Protein AF-A0A452ZIJ5-F1 (afdb_monomer)

Sequence (516 aa):
MLDHLSMAWELRWKFCPDQAPKSNVGTEEFNLVPAVPKRNQLELLSKEWNFILCQTERNLDLFEPFLAFRRGLLKILGSEEHLIEHLFQSASALRKVGSLLYFPTTGPLCLFASYIMIIFWIQGLRFSLAAASLYELKELCCHRDQQTVPSTYFLSKLEEAKLLRAQGQHDMAIGLGKYILKNHTDERNKSDVYRLVGKWLAETRSSNSRTIIEDYLNHSVALDKKYMSRQCRTHFHLAHYTYNLFKSYEERLSSNEWQAALRLRKYKTKELDTLLKRLKNSSKAEKSDYGAKIQELQKQLALDREEAQKIQDDRDEFLSLALEGYQRSLVVGGKYDLQVVFRLVSLWFNLFSRKQVVDSMIKTTKEVQSYKFIPLVYQIASRLGSSKDAQGSTNFQNALASLLKKMAIDHPYHTICQLLALANGDRVKDKQRSRSSFVVDMDKKLAAENLLKELSSFHGALIRQMKQMVEIYIRLAELETRKEDTNKKISLPREFRSICQLELAKGSCCDCYYSS

Organism: Aegilops tauschii subsp. strangulata (NCBI:txid200361)

Solvent-accessible surface area (backbone atoms only — not comparable to full-atom values): 29432 Å² total; per-residue (Å²): 105,71,60,60,51,51,52,52,45,56,43,34,41,42,88,66,86,73,84,80,86,80,93,72,97,68,85,84,80,81,71,73,47,82,41,82,63,57,69,72,62,56,51,50,59,47,53,55,46,53,52,52,50,67,71,38,74,83,59,52,86,80,44,53,66,52,54,56,49,52,53,52,52,32,60,69,67,68,41,62,72,62,38,46,54,48,32,52,50,47,26,54,51,42,54,55,59,68,75,65,85,79,77,84,94,77,78,71,72,74,67,47,54,61,50,50,51,51,50,53,49,54,42,52,52,34,51,51,54,21,48,52,32,48,50,55,43,50,54,64,52,68,77,61,82,83,87,86,54,74,64,63,57,48,51,50,56,52,49,49,26,53,46,34,41,74,74,64,42,51,67,62,19,45,51,48,44,54,52,52,60,72,72,56,81,60,60,77,62,41,22,60,46,27,40,49,41,30,50,50,36,62,76,68,60,76,58,58,70,65,55,37,43,56,74,18,34,48,48,17,48,63,57,33,74,85,40,62,84,56,34,18,56,44,26,38,52,46,13,52,49,30,40,52,51,27,50,52,47,50,53,49,66,68,29,70,68,44,53,49,53,52,50,50,52,54,48,54,50,51,50,48,53,50,50,53,56,50,53,75,73,54,56,82,71,59,41,53,62,52,44,55,53,49,52,52,53,50,51,52,51,50,54,55,48,51,55,52,46,49,58,52,49,54,33,55,50,26,47,50,51,16,53,51,20,44,42,54,17,47,55,60,36,63,96,55,42,65,63,47,47,57,50,52,53,52,50,43,70,75,40,48,78,40,62,71,52,43,56,50,48,44,54,37,55,71,70,34,68,55,75,71,50,55,93,44,38,66,66,59,58,73,68,50,49,44,82,77,53,95,78,61,43,58,64,41,51,50,40,50,51,53,42,51,50,52,30,34,69,79,39,40,82,78,33,45,58,56,41,51,48,46,48,54,33,65,76,69,56,79,93,64,66,47,101,82,54,83,66,52,56,68,46,29,23,52,40,32,47,52,51,50,56,59,46,38,77,78,46,36,69,58,53,53,51,52,50,52,52,50,51,52,52,51,53,62,70,65,57,83,76,57,87,89,46,81,87,51,89,77,78,78,57,69,76,71,76,64,61,68,85,78,80,72,74,94,64,92,74,79,78,77,83,80,80,130

Foldseek 3Di:
DVVLVVLLCCQQWPFDPDDDDDDDDDDDPRDTDGHQGDPVSVVVSVVVVVVVCVVCLPPCVVVVVVLVVVLVSCVVNVPLVVNLVSLLSLLVSLLSVLVPDDDDPDDDDPVVVVVVVVSVVSNVVSLVSSVVSLVVSVVSLVVDDDDPRQPSVLSSLLSVLSSCVSVVVLVVSLVSLVVSLVPDDDLLSNLVSLLVSLLSCLVVVVDDPVCSLPVRLVSSLVSCPVPLACNLVSLQSQLVSLVVVLVVLVVVCVDPVVVVLVVVLVVLVVVLVVLVVVLVVDDPVVVVVSVVVSVVSVVVSVVSVVVVVVSVVSSVVSVLSNLVSLLSSQLSDDDCLQVSLVVLVVVCVVPQVDPSSLVSLLVSLVRGDLVSCLVVLLVLLLPAFAPPPPPGDPSSNVSSLSSLLNNCLVPVVSRLLNLLCLLCQQVDPPVRPDPPRDRRDPRSNVRSVVSLVVCCVRCVLVSVLVNVVVVVVVVVVVPDDDPVCPPPDDDDDPVVVPPDPSCPDPDDDPPPPPDD

pLDDT: mean 76.31, std 16.1, range [27.08, 94.38]

Structure (mmCIF, N/CA/C/O backbone):
data_AF-A0A452ZIJ5-F1
#
_entry.id   AF-A0A452ZIJ5-F1
#
loop_
_atom_site.group_PDB
_atom_site.id
_atom_site.type_symbol
_atom_site.label_atom_id
_atom_site.label_alt_id
_atom_site.label_comp_id
_atom_site.label_asym_id
_atom_site.label_entity_id
_atom_site.label_seq_id
_atom_site.pdbx_PDB_ins_code
_atom_site.Cartn_x
_atom_site.Cartn_y
_atom_site.Cartn_z
_atom_site.occupancy
_atom_site.B_iso_or_equiv
_atom_site.auth_seq_id
_atom_site.auth_comp_id
_atom_site.auth_asym_id
_atom_site.auth_atom_id
_atom_site.pdbx_PDB_model_num
ATOM 1 N N . MET A 1 1 ? 30.253 10.752 -25.633 1.00 52.91 1 MET A N 1
ATOM 2 C CA . MET A 1 1 ? 30.230 12.242 -25.551 1.00 52.91 1 MET A CA 1
ATOM 3 C C . MET A 1 1 ? 30.906 12.838 -26.775 1.00 52.91 1 MET A C 1
ATOM 5 O O . MET A 1 1 ? 30.229 13.522 -27.5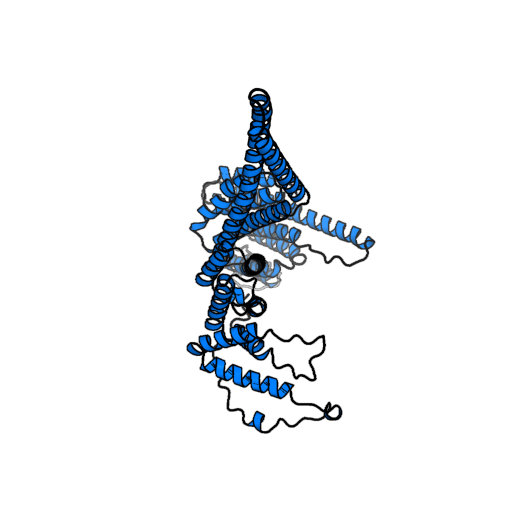31 1.00 52.91 1 MET A O 1
ATOM 9 N N . LEU A 1 2 ? 32.186 12.521 -26.996 1.00 55.81 2 LEU A N 1
ATOM 10 C CA . LEU A 1 2 ? 32.886 12.806 -28.252 1.00 55.81 2 LEU A CA 1
ATOM 11 C C . LEU A 1 2 ? 32.150 12.211 -29.458 1.00 55.81 2 LEU A C 1
ATOM 13 O O . LEU A 1 2 ? 32.077 12.862 -30.492 1.00 55.81 2 LEU A O 1
ATOM 17 N N . ASP A 1 3 ? 31.496 11.059 -29.285 1.00 60.50 3 ASP A N 1
ATOM 18 C CA . ASP A 1 3 ? 30.677 10.448 -30.340 1.00 60.50 3 ASP A CA 1
ATOM 19 C C . ASP A 1 3 ? 29.437 11.284 -30.676 1.00 60.50 3 ASP A C 1
ATOM 21 O O . ASP A 1 3 ? 29.203 11.575 -31.838 1.00 60.50 3 ASP A O 1
ATOM 25 N N . HIS A 1 4 ? 28.683 11.775 -29.680 1.00 60.81 4 HIS A N 1
ATOM 26 C CA . HIS A 1 4 ? 27.532 12.658 -29.929 1.00 60.81 4 HIS A CA 1
ATOM 27 C C . HIS A 1 4 ? 27.942 14.009 -30.530 1.00 60.81 4 HIS A C 1
ATOM 29 O O . HIS A 1 4 ? 27.209 14.539 -31.363 1.00 60.81 4 HIS A O 1
ATOM 35 N N . LEU A 1 5 ? 29.089 14.566 -30.119 1.00 60.72 5 LEU A N 1
ATOM 36 C CA . LEU A 1 5 ? 29.647 15.780 -30.721 1.00 60.72 5 LEU A CA 1
ATOM 37 C C . LEU A 1 5 ? 30.053 15.515 -32.177 1.00 60.72 5 LEU A C 1
ATOM 39 O O . LEU A 1 5 ? 29.646 16.273 -33.047 1.00 60.72 5 LEU A O 1
ATOM 43 N N . SER A 1 6 ? 30.781 14.427 -32.445 1.00 60.75 6 SER A N 1
ATOM 44 C CA . SER A 1 6 ? 31.218 14.043 -33.794 1.00 60.75 6 SER A CA 1
ATOM 45 C C . SER A 1 6 ? 30.020 13.768 -34.699 1.00 60.75 6 SER A C 1
ATOM 47 O O . SER A 1 6 ? 29.925 14.324 -35.783 1.00 60.75 6 SER A O 1
ATOM 49 N N . MET A 1 7 ? 29.028 13.015 -34.220 1.00 62.72 7 MET A N 1
ATOM 50 C CA . MET A 1 7 ? 27.782 12.766 -34.946 1.00 62.72 7 MET A CA 1
ATOM 51 C C . MET A 1 7 ? 27.023 14.063 -35.240 1.00 62.72 7 MET A C 1
ATOM 53 O O . MET A 1 7 ? 26.591 14.270 -36.366 1.00 62.72 7 MET A O 1
ATOM 57 N N . ALA A 1 8 ? 26.853 14.960 -34.264 1.00 61.00 8 ALA A N 1
ATOM 58 C CA . ALA A 1 8 ? 26.158 16.230 -34.484 1.00 61.00 8 ALA A CA 1
ATOM 59 C C . ALA A 1 8 ? 26.932 17.189 -35.402 1.00 61.00 8 ALA A C 1
ATOM 61 O O . ALA A 1 8 ? 26.312 17.942 -36.153 1.00 61.00 8 ALA A O 1
ATOM 62 N N . TRP A 1 9 ? 28.264 17.153 -35.341 1.00 63.50 9 TRP A N 1
ATOM 63 C CA . TRP A 1 9 ? 29.154 17.923 -36.201 1.00 63.50 9 TRP A CA 1
ATOM 64 C C . TRP A 1 9 ? 29.030 17.472 -37.657 1.00 63.50 9 TRP A C 1
ATOM 66 O O . TRP A 1 9 ? 28.706 18.296 -38.505 1.00 63.50 9 TRP A O 1
ATOM 76 N N . GLU A 1 10 ? 29.134 16.168 -37.922 1.00 64.00 10 GLU A N 1
ATOM 77 C CA . GLU A 1 10 ? 28.932 15.561 -39.250 1.00 64.00 10 GLU A CA 1
ATOM 78 C C . GLU A 1 10 ? 27.504 15.769 -39.793 1.00 64.00 10 GLU A C 1
ATOM 80 O O . GLU A 1 10 ? 27.277 15.876 -40.999 1.00 64.00 10 GLU A O 1
ATOM 85 N N . LEU A 1 11 ? 26.503 15.846 -38.907 1.00 62.12 11 LEU A N 1
ATOM 86 C CA . LEU A 1 11 ? 25.112 16.117 -39.290 1.00 62.12 11 LEU A CA 1
ATOM 87 C C . LEU A 1 11 ? 24.881 17.571 -39.716 1.00 62.12 11 LEU A C 1
ATOM 89 O O . LEU A 1 11 ? 24.050 17.819 -40.592 1.00 62.12 11 LEU A O 1
ATOM 93 N N . ARG A 1 12 ? 25.572 18.520 -39.074 1.00 59.88 12 ARG A N 1
ATOM 94 C CA . ARG A 1 12 ? 25.438 19.964 -39.313 1.00 59.88 12 ARG A CA 1
ATOM 95 C C . ARG A 1 12 ? 26.345 20.453 -40.428 1.00 59.88 12 ARG A C 1
ATOM 97 O O . ARG A 1 12 ? 25.957 21.352 -41.163 1.00 59.88 12 ARG A O 1
ATOM 104 N N . TRP A 1 13 ? 27.543 19.905 -40.526 1.00 60.16 13 TRP A N 1
ATOM 105 C CA . TRP A 1 13 ? 28.572 20.357 -41.440 1.00 60.16 13 TRP A CA 1
ATOM 106 C C . TRP A 1 13 ? 28.935 19.199 -42.351 1.00 60.16 13 TRP A C 1
ATOM 108 O O . TRP A 1 13 ? 29.644 18.279 -41.957 1.00 60.16 13 TRP A O 1
ATOM 118 N N . LYS A 1 14 ? 28.404 19.229 -43.574 1.00 56.88 14 LYS A N 1
ATOM 119 C CA . LYS A 1 14 ? 28.800 18.269 -44.602 1.00 56.88 14 LYS A CA 1
ATOM 120 C C . LYS A 1 14 ? 30.018 18.802 -45.335 1.00 56.88 14 LYS A C 1
ATOM 122 O O . LYS A 1 14 ? 30.010 19.945 -45.787 1.00 56.88 14 LYS A O 1
ATOM 127 N N . PHE A 1 15 ? 31.017 17.949 -45.517 1.00 49.56 15 PHE A N 1
ATOM 128 C CA . PHE A 1 15 ? 32.092 18.214 -46.462 1.00 49.56 15 PHE A CA 1
ATOM 129 C C . PHE A 1 15 ? 31.528 18.190 -47.885 1.00 49.56 15 PHE A C 1
ATOM 131 O O . PHE A 1 15 ? 30.967 17.181 -48.318 1.00 49.56 15 PHE A O 1
ATOM 138 N N . CYS A 1 16 ? 31.652 19.305 -48.601 1.00 42.62 16 CYS A N 1
ATOM 139 C CA . CYS A 1 16 ? 31.375 19.364 -50.028 1.00 42.62 16 CYS A CA 1
ATOM 140 C C . CYS A 1 16 ? 32.725 19.323 -50.754 1.00 42.62 16 CYS A C 1
ATOM 142 O O . CYS A 1 16 ? 33.468 20.299 -50.663 1.00 42.62 16 CYS A O 1
ATOM 144 N N . PRO A 1 17 ? 33.099 18.222 -51.428 1.00 42.59 17 PRO A N 1
ATOM 145 C CA . PRO A 1 17 ? 34.216 18.266 -52.354 1.00 42.59 17 PRO A CA 1
ATOM 146 C C . PRO A 1 17 ? 33.727 19.017 -53.592 1.00 42.59 17 PRO A C 1
ATOM 148 O O . PRO A 1 17 ? 33.064 18.435 -54.452 1.00 42.59 17 PRO A O 1
ATOM 151 N N . ASP A 1 18 ? 33.974 20.324 -53.648 1.00 40.56 18 ASP A N 1
ATOM 152 C CA . ASP A 1 18 ? 33.726 21.066 -54.878 1.00 40.56 18 ASP A CA 1
ATOM 153 C C . ASP A 1 18 ? 34.693 20.575 -55.963 1.00 40.56 18 ASP A C 1
ATOM 155 O O . ASP A 1 18 ? 35.845 20.214 -55.704 1.00 40.56 18 ASP A O 1
ATOM 159 N N . GLN A 1 19 ? 34.164 20.462 -57.175 1.00 43.38 19 GLN A N 1
ATOM 160 C CA . GLN A 1 19 ? 34.789 19.805 -58.316 1.00 43.38 19 GLN A CA 1
ATOM 161 C C . GLN A 1 19 ? 36.177 20.394 -58.618 1.00 43.38 19 GLN A C 1
ATOM 163 O O . GLN A 1 19 ? 36.309 21.548 -59.014 1.00 43.38 19 GLN A O 1
ATOM 168 N N . ALA A 1 20 ? 37.224 19.576 -58.498 1.00 35.16 20 ALA A N 1
ATOM 169 C CA . ALA A 1 20 ? 38.518 19.865 -59.115 1.00 35.16 20 ALA A CA 1
ATOM 170 C C . ALA A 1 20 ? 38.344 19.939 -60.656 1.00 35.16 20 ALA A C 1
ATOM 172 O O . ALA A 1 20 ? 37.531 19.173 -61.184 1.00 35.16 20 ALA A O 1
ATOM 173 N N . PRO A 1 21 ? 39.130 20.748 -61.409 1.00 46.31 21 PRO A N 1
ATOM 174 C CA . PRO A 1 21 ? 40.573 20.854 -61.169 1.00 46.31 21 PRO A CA 1
ATOM 175 C C . PRO A 1 21 ? 41.242 22.218 -61.461 1.00 46.31 21 PRO A C 1
ATOM 177 O O . PRO A 1 21 ? 40.914 22.894 -62.433 1.00 46.31 21 PRO A O 1
ATOM 180 N N . LYS A 1 22 ? 42.313 22.533 -60.714 1.00 37.59 22 LYS A N 1
ATOM 181 C CA . LYS A 1 22 ? 43.706 22.661 -61.216 1.00 37.59 22 LYS A CA 1
ATOM 182 C C . LYS A 1 22 ? 44.602 23.441 -60.242 1.00 37.59 22 LYS A C 1
ATOM 184 O O . LYS A 1 22 ? 44.311 24.571 -59.883 1.00 37.59 22 LYS A O 1
ATOM 189 N N . SER A 1 23 ? 45.720 22.799 -59.897 1.00 43.25 23 SER A N 1
ATOM 190 C CA . SER A 1 23 ? 47.057 23.360 -59.636 1.00 43.25 23 SER A CA 1
ATOM 191 C C . SER A 1 23 ? 47.164 24.855 -59.291 1.00 43.25 23 SER A C 1
ATOM 193 O O . SER A 1 23 ? 47.167 25.697 -60.188 1.00 43.25 23 SER A O 1
ATOM 195 N N . ASN A 1 24 ? 47.420 25.175 -58.025 1.00 37.97 24 ASN A N 1
ATOM 196 C CA . ASN A 1 24 ? 48.707 25.697 -57.547 1.00 37.97 24 ASN A CA 1
ATOM 197 C C . ASN A 1 24 ? 48.584 26.149 -56.087 1.00 37.97 24 ASN A C 1
ATOM 199 O O . ASN A 1 24 ? 47.523 26.548 -55.626 1.00 37.97 24 ASN A O 1
ATOM 203 N N . VAL A 1 25 ? 49.709 26.035 -55.387 1.00 47.81 25 VAL A N 1
ATOM 204 C CA . VAL A 1 25 ? 49.964 26.369 -53.983 1.00 47.81 25 VAL A CA 1
ATOM 205 C C . VAL A 1 25 ? 49.195 27.610 -53.505 1.00 47.81 25 VAL A C 1
ATOM 207 O O . VAL A 1 25 ? 49.462 28.723 -53.949 1.00 47.81 25 VAL A O 1
ATOM 210 N N . GLY A 1 26 ? 48.282 27.407 -52.556 1.00 37.19 26 GLY A N 1
ATOM 211 C CA . GLY A 1 26 ? 47.545 28.457 -51.859 1.00 37.19 26 GLY A CA 1
ATOM 212 C C . GLY A 1 26 ? 46.413 27.834 -51.048 1.00 37.19 26 GLY A C 1
ATOM 213 O O . GLY A 1 26 ? 45.608 27.099 -51.600 1.00 37.19 26 GLY A O 1
ATOM 214 N N . THR A 1 27 ? 46.427 28.065 -49.739 1.00 38.78 27 THR A N 1
ATOM 215 C CA . THR A 1 27 ? 45.508 27.599 -48.689 1.00 38.78 27 THR A CA 1
ATOM 216 C C . THR A 1 27 ? 44.100 27.236 -49.190 1.00 38.78 27 THR A C 1
ATOM 218 O O . THR A 1 27 ? 43.353 28.116 -49.606 1.00 38.78 27 THR A O 1
ATOM 221 N N . GLU A 1 28 ? 43.723 25.952 -49.129 1.00 37.38 28 GLU A N 1
ATOM 222 C CA . GLU A 1 28 ? 42.335 25.521 -49.350 1.00 37.38 28 GLU A CA 1
ATOM 223 C C . GLU A 1 28 ? 41.445 26.161 -48.270 1.00 37.38 28 GLU A C 1
ATOM 225 O O . GLU A 1 28 ? 41.519 25.803 -47.093 1.00 37.38 28 GLU A O 1
ATOM 230 N N . GLU A 1 29 ? 40.617 27.139 -48.642 1.00 42.69 29 GLU A N 1
ATOM 231 C CA . GLU A 1 29 ? 39.545 27.618 -47.770 1.00 42.69 29 GLU A CA 1
ATOM 232 C C . GLU A 1 29 ? 38.437 26.559 -47.719 1.00 42.69 29 GLU A C 1
ATOM 234 O O . GLU A 1 29 ? 37.658 26.368 -48.654 1.00 42.69 29 GLU A O 1
ATOM 239 N N . PHE A 1 30 ? 38.391 25.839 -46.598 1.00 43.88 30 PHE A N 1
ATOM 240 C CA . PHE A 1 30 ? 37.367 24.850 -46.282 1.00 43.88 30 PHE A CA 1
ATOM 241 C C . PHE A 1 30 ? 36.000 25.525 -46.090 1.00 43.88 30 PHE A C 1
ATOM 243 O O . PHE A 1 30 ? 35.686 26.024 -45.009 1.00 43.88 30 PHE A O 1
ATOM 250 N N . ASN A 1 31 ? 35.149 25.508 -47.115 1.00 43.28 31 ASN A N 1
ATOM 251 C CA . ASN A 1 31 ? 33.778 26.009 -47.000 1.00 43.28 31 ASN A CA 1
ATOM 252 C C . ASN A 1 31 ? 32.851 24.943 -46.390 1.00 43.28 31 ASN A C 1
ATOM 254 O O . ASN A 1 31 ? 32.327 24.065 -47.075 1.00 43.28 31 ASN A O 1
ATOM 258 N N . LEU A 1 32 ? 32.635 25.021 -45.072 1.00 48.25 32 LEU A N 1
ATOM 259 C CA . LEU A 1 32 ? 31.628 24.223 -44.365 1.00 48.25 32 LEU A CA 1
ATOM 260 C C . LEU A 1 32 ? 30.230 24.778 -44.678 1.00 48.25 32 LEU A C 1
ATOM 262 O O . LEU A 1 32 ? 29.864 25.859 -44.217 1.00 48.25 32 LEU A O 1
ATOM 266 N N . VAL A 1 33 ? 29.421 24.037 -45.438 1.00 50.56 33 VAL A N 1
ATOM 267 C CA . VAL A 1 33 ? 28.025 24.423 -45.700 1.00 50.56 33 VAL A CA 1
ATOM 268 C C . VAL A 1 33 ? 27.131 23.870 -44.582 1.00 50.56 33 VAL A C 1
ATOM 270 O O . VAL A 1 33 ? 27.170 22.661 -44.319 1.00 50.56 33 VAL A O 1
ATOM 273 N N . PRO A 1 34 ? 26.308 24.706 -43.916 1.00 56.06 34 PRO A N 1
ATOM 274 C CA . PRO A 1 34 ? 25.407 24.228 -42.880 1.00 56.06 34 PRO A CA 1
ATOM 275 C C . PRO A 1 34 ? 24.289 23.386 -43.506 1.00 56.06 34 PRO A C 1
ATOM 277 O O . PRO A 1 34 ? 23.406 23.899 -44.189 1.00 56.06 34 PRO A O 1
ATOM 280 N N . ALA A 1 35 ? 24.317 22.081 -43.257 1.00 59.81 35 ALA A N 1
ATOM 281 C CA . ALA A 1 35 ? 23.264 21.148 -43.618 1.00 59.81 35 ALA A CA 1
ATOM 282 C C . ALA A 1 35 ? 22.201 21.087 -42.509 1.00 59.81 35 ALA A C 1
ATOM 284 O O . ALA A 1 35 ? 22.514 20.990 -41.320 1.00 59.81 35 ALA A O 1
ATOM 285 N N . VAL A 1 36 ? 20.923 21.110 -42.900 1.00 60.22 36 VAL A N 1
ATOM 286 C CA . VAL A 1 36 ? 19.811 20.825 -41.984 1.00 60.22 36 VAL A CA 1
ATOM 287 C C . VAL A 1 36 ? 19.739 19.301 -41.780 1.00 60.22 36 VAL A C 1
ATOM 289 O O . VAL A 1 36 ? 19.594 18.571 -42.769 1.00 60.22 36 VAL A O 1
ATOM 292 N N . PRO A 1 37 ? 19.847 18.783 -40.540 1.00 64.00 37 PRO A N 1
ATOM 293 C CA . PRO A 1 37 ? 19.821 17.344 -40.280 1.00 64.00 37 PRO A CA 1
ATOM 294 C C . PRO A 1 37 ? 18.486 16.709 -40.696 1.00 64.00 37 PRO A C 1
ATOM 296 O O . PRO A 1 37 ? 17.419 17.295 -40.505 1.00 64.00 37 PRO A O 1
ATOM 299 N N . LYS A 1 38 ? 18.510 15.475 -41.218 1.00 67.94 38 LYS A N 1
ATOM 300 C CA . LYS A 1 38 ? 17.274 14.731 -41.529 1.00 67.94 38 LYS A CA 1
ATOM 301 C C . LYS A 1 38 ? 16.576 14.283 -40.234 1.00 67.94 38 LYS A C 1
ATOM 303 O O . LYS A 1 38 ? 17.237 13.819 -39.306 1.00 67.94 38 LYS A O 1
ATOM 308 N N . ARG A 1 39 ? 15.234 14.313 -40.208 1.00 65.81 39 ARG A N 1
ATOM 309 C CA . ARG A 1 39 ? 14.387 13.939 -39.048 1.00 65.81 39 ARG A CA 1
ATOM 310 C C . ARG A 1 39 ? 14.776 12.599 -38.400 1.00 65.81 39 ARG A C 1
ATOM 312 O O . ARG A 1 39 ? 14.952 12.533 -37.190 1.00 65.81 39 ARG A O 1
ATOM 319 N N . ASN A 1 40 ? 15.022 11.567 -39.207 1.00 65.44 40 ASN A N 1
ATOM 320 C CA . ASN A 1 40 ? 15.362 10.220 -38.724 1.00 65.44 40 ASN A CA 1
ATOM 321 C C . ASN A 1 40 ? 16.698 10.163 -37.955 1.00 65.44 40 ASN A C 1
ATOM 323 O O . ASN A 1 40 ? 16.865 9.338 -37.061 1.00 65.44 40 ASN A O 1
ATOM 327 N N . GLN A 1 41 ? 17.657 11.031 -38.297 1.00 67.19 41 GLN A N 1
ATOM 328 C CA . GLN A 1 41 ? 18.965 11.076 -37.635 1.00 67.19 41 GLN A CA 1
ATOM 329 C C . GLN A 1 41 ? 18.872 11.767 -36.265 1.00 67.19 41 GLN A C 1
ATOM 331 O O . GLN A 1 41 ? 19.530 11.346 -35.315 1.00 67.19 41 GLN A O 1
ATOM 336 N N . LEU A 1 42 ? 17.997 12.772 -36.135 1.00 70.62 42 LEU A N 1
ATOM 337 C CA . LEU A 1 42 ? 17.692 13.425 -34.856 1.00 70.62 42 LEU A CA 1
ATOM 338 C C . LEU A 1 42 ? 16.908 12.504 -33.907 1.00 70.62 42 LEU A C 1
ATOM 340 O O . LEU A 1 42 ? 17.162 12.501 -32.703 1.00 70.62 42 LEU A O 1
ATOM 344 N N . GLU A 1 43 ? 16.004 11.673 -34.434 1.00 74.94 43 GLU A N 1
ATOM 345 C CA . GLU A 1 43 ? 15.264 10.688 -33.633 1.00 74.94 43 GLU A CA 1
ATOM 346 C C . GLU A 1 43 ? 16.176 9.603 -33.040 1.00 74.94 43 GLU A C 1
ATOM 348 O O . GLU A 1 43 ? 15.992 9.210 -31.885 1.00 74.94 43 GLU A O 1
ATOM 353 N N . LEU A 1 44 ? 17.189 9.142 -33.783 1.00 74.06 44 LEU A N 1
ATOM 354 C CA . LEU A 1 44 ? 18.179 8.185 -33.276 1.00 74.06 44 LEU A CA 1
ATOM 355 C C . LEU A 1 44 ? 18.995 8.785 -32.119 1.00 74.06 44 LEU A C 1
ATOM 357 O O . LEU A 1 44 ? 19.083 8.185 -31.047 1.00 74.06 44 LEU A O 1
ATOM 361 N N . LEU A 1 45 ? 19.486 10.017 -32.294 1.00 72.38 45 LEU A N 1
ATOM 362 C CA . LEU A 1 45 ? 20.220 10.761 -31.265 1.00 72.38 45 LEU A CA 1
ATOM 363 C C . LEU A 1 45 ? 19.357 11.058 -30.021 1.00 72.38 45 LEU A C 1
ATOM 365 O O . LEU A 1 45 ? 19.867 11.217 -28.907 1.00 72.38 45 LEU A O 1
ATOM 369 N N . SER A 1 46 ? 18.039 11.161 -30.192 1.00 76.88 46 SER A N 1
ATOM 370 C CA . SER A 1 46 ? 17.073 11.295 -29.095 1.00 76.88 46 SER A CA 1
ATOM 371 C C . SER A 1 46 ? 16.809 9.974 -28.373 1.00 76.88 46 SER A C 1
ATOM 373 O O . SER A 1 46 ? 16.727 9.965 -27.146 1.00 76.88 46 SER A O 1
ATOM 375 N N . LYS A 1 47 ? 16.760 8.841 -29.083 1.00 78.56 47 LYS A N 1
ATOM 376 C CA . LYS A 1 47 ? 16.636 7.508 -28.464 1.00 78.56 47 LYS A CA 1
ATOM 377 C C . LYS A 1 47 ? 17.852 7.143 -27.616 1.00 78.56 47 LYS A C 1
ATOM 379 O O . LYS A 1 47 ? 17.677 6.714 -26.477 1.00 78.56 47 LYS A O 1
ATOM 384 N N . GLU A 1 48 ? 19.059 7.353 -28.136 1.00 76.12 48 GLU A N 1
ATOM 385 C CA . GLU A 1 48 ? 20.306 7.114 -27.393 1.00 76.12 48 GLU A CA 1
ATOM 386 C C . GLU A 1 48 ? 20.384 7.987 -26.138 1.00 76.12 48 GLU A C 1
ATOM 388 O O . GLU A 1 48 ? 20.709 7.511 -25.052 1.00 76.12 48 GLU A O 1
ATOM 393 N N . TRP A 1 49 ? 19.987 9.254 -26.253 1.00 79.06 49 TRP A N 1
ATOM 394 C CA . TRP A 1 49 ? 19.927 10.156 -25.110 1.00 79.06 49 TRP A CA 1
ATOM 395 C C . TRP A 1 49 ? 18.930 9.727 -24.045 1.00 79.06 49 TRP A C 1
ATOM 397 O O . TRP A 1 49 ? 19.256 9.759 -22.863 1.00 79.06 49 TRP A O 1
ATOM 407 N N . ASN A 1 50 ? 17.734 9.297 -24.445 1.00 78.75 50 ASN A N 1
ATOM 408 C CA . ASN A 1 50 ? 16.731 8.802 -23.508 1.00 78.75 50 ASN A CA 1
ATOM 409 C C . ASN A 1 50 ? 17.237 7.562 -22.757 1.00 78.75 50 ASN A C 1
ATOM 411 O O . ASN A 1 50 ? 16.993 7.432 -21.559 1.00 78.75 50 ASN A O 1
ATOM 415 N N . PHE A 1 51 ? 17.992 6.686 -23.427 1.00 76.94 51 PHE A N 1
ATOM 416 C CA . PHE A 1 51 ? 18.642 5.545 -22.783 1.00 76.94 51 PHE A CA 1
ATOM 417 C C . PHE A 1 51 ? 19.701 5.985 -21.762 1.00 76.94 51 PHE A C 1
ATOM 419 O O . PHE A 1 51 ? 19.679 5.520 -20.620 1.00 76.94 51 PHE A O 1
ATOM 426 N N . ILE A 1 52 ? 20.577 6.924 -22.138 1.00 75.75 52 ILE A N 1
ATOM 427 C CA . ILE A 1 52 ? 21.591 7.491 -21.236 1.00 75.75 52 ILE A CA 1
ATOM 428 C C . ILE A 1 52 ? 20.916 8.144 -20.027 1.00 75.75 52 ILE A C 1
ATOM 430 O O . ILE A 1 52 ? 21.290 7.852 -18.897 1.00 75.75 52 ILE A O 1
ATOM 434 N N . LEU A 1 53 ? 19.885 8.961 -20.248 1.00 75.00 53 LEU A N 1
ATOM 435 C CA . LEU A 1 53 ? 19.123 9.626 -19.193 1.00 75.00 53 LEU A CA 1
ATOM 436 C C . LEU A 1 53 ? 18.501 8.613 -18.219 1.00 75.00 53 LEU A C 1
ATOM 438 O O . LEU A 1 53 ? 18.580 8.798 -17.007 1.00 75.00 53 LEU A O 1
ATOM 442 N N . CYS A 1 54 ? 17.916 7.520 -18.721 1.00 72.38 54 CYS A N 1
ATOM 443 C CA . CYS A 1 54 ? 17.356 6.462 -17.878 1.00 72.38 54 CYS A CA 1
ATOM 444 C C . CYS A 1 54 ? 18.414 5.752 -17.017 1.00 72.38 54 CYS A C 1
ATOM 446 O O . CYS A 1 54 ? 18.128 5.416 -15.868 1.00 72.38 54 CYS A O 1
ATOM 448 N N . GLN A 1 55 ? 19.623 5.545 -17.543 1.00 71.81 55 GLN A N 1
ATOM 449 C CA . GLN A 1 55 ? 20.749 4.950 -16.811 1.00 71.81 55 GLN A CA 1
ATOM 450 C C . GLN A 1 55 ? 21.312 5.912 -15.750 1.00 71.81 55 GLN A C 1
ATOM 452 O O . GLN A 1 55 ? 21.643 5.499 -14.637 1.00 71.81 55 GLN A O 1
ATOM 457 N N . THR A 1 56 ? 21.394 7.209 -16.067 1.00 68.88 56 THR A N 1
ATOM 458 C CA . THR A 1 56 ? 22.026 8.229 -15.215 1.00 68.88 56 THR A CA 1
ATOM 459 C C . THR A 1 56 ? 21.082 8.883 -14.205 1.00 68.88 56 THR A C 1
ATOM 461 O O . THR A 1 56 ? 21.566 9.603 -13.334 1.00 68.88 56 THR A O 1
ATOM 464 N N . GLU A 1 57 ? 19.773 8.580 -14.219 1.00 64.25 57 GLU A N 1
ATOM 465 C CA . GLU A 1 57 ? 18.762 9.106 -13.273 1.00 64.25 57 GLU A CA 1
ATOM 466 C C . GLU A 1 57 ? 19.120 8.926 -11.778 1.00 64.25 57 GLU A C 1
ATOM 468 O O . GLU A 1 57 ? 18.467 9.524 -10.924 1.00 64.25 57 GLU A O 1
ATOM 473 N N . ARG A 1 58 ? 20.121 8.103 -11.434 1.00 60.44 58 ARG A N 1
ATOM 474 C CA . ARG A 1 58 ? 20.575 7.870 -10.050 1.00 60.44 58 ARG A CA 1
ATOM 475 C C . ARG A 1 58 ? 21.857 8.621 -9.656 1.00 60.44 58 ARG A C 1
ATOM 477 O O . ARG A 1 58 ? 22.047 8.830 -8.466 1.00 60.44 58 ARG A O 1
ATOM 484 N N . ASN A 1 59 ? 22.686 9.058 -10.612 1.00 63.62 59 ASN A N 1
ATOM 485 C CA . ASN A 1 59 ? 23.984 9.717 -10.377 1.00 63.62 59 ASN A CA 1
ATOM 486 C C . ASN A 1 59 ? 24.083 11.004 -11.209 1.00 63.62 59 ASN A C 1
ATOM 488 O O . ASN A 1 59 ? 24.671 11.027 -12.290 1.00 63.62 59 ASN A O 1
ATOM 492 N N . LEU A 1 60 ? 23.462 12.075 -10.715 1.00 63.88 60 LEU A N 1
ATOM 493 C CA . LEU A 1 60 ? 23.170 13.265 -11.522 1.00 63.88 60 LEU A CA 1
ATOM 494 C C . LEU A 1 60 ? 24.176 14.413 -11.386 1.00 63.88 60 LEU A C 1
ATOM 496 O O . LEU A 1 60 ? 24.158 15.308 -12.225 1.00 63.88 60 LEU A O 1
ATOM 500 N N . ASP A 1 61 ? 25.080 14.377 -10.404 1.00 66.12 61 ASP A N 1
ATOM 501 C CA . ASP A 1 61 ? 26.116 15.413 -10.239 1.00 66.12 61 ASP A CA 1
ATOM 502 C C . ASP A 1 61 ? 27.062 15.456 -11.448 1.00 66.12 61 ASP A C 1
ATOM 504 O O . ASP A 1 61 ? 27.456 16.520 -11.914 1.00 66.12 61 ASP A O 1
ATOM 508 N N . LEU A 1 62 ? 27.353 14.286 -12.021 1.00 69.12 62 LEU A N 1
ATOM 509 C CA . LEU A 1 62 ? 28.121 14.172 -13.257 1.00 69.12 62 LEU A CA 1
ATOM 510 C C . LEU A 1 62 ? 27.285 14.524 -14.490 1.00 69.12 62 LEU A C 1
ATOM 512 O O . LEU A 1 62 ? 27.858 14.846 -15.520 1.00 69.12 62 LEU A O 1
ATOM 516 N N . PHE A 1 63 ? 25.952 14.463 -14.412 1.00 74.56 63 PHE A N 1
ATOM 517 C CA . PHE A 1 63 ? 25.058 14.588 -15.566 1.00 74.56 63 PHE A CA 1
ATOM 518 C C . PHE A 1 63 ? 24.717 16.047 -15.934 1.00 74.56 63 PHE A C 1
ATOM 520 O O . PHE A 1 63 ? 24.369 16.341 -17.077 1.00 74.56 63 PHE A O 1
ATOM 527 N N . GLU A 1 64 ? 24.846 16.979 -14.989 1.00 75.06 64 GLU A N 1
ATOM 528 C CA . GLU A 1 64 ? 24.469 18.390 -15.153 1.00 75.06 64 GLU A CA 1
ATOM 529 C C . GLU A 1 64 ? 25.197 19.116 -16.310 1.00 75.06 64 GLU A C 1
ATOM 531 O O . GLU A 1 64 ? 24.516 19.731 -17.141 1.00 75.06 64 GLU A O 1
ATOM 536 N N . PRO A 1 65 ? 26.529 18.981 -16.490 1.00 79.75 65 PRO A N 1
ATOM 537 C CA . PRO A 1 65 ? 27.223 19.562 -17.642 1.00 79.75 65 PRO A CA 1
ATOM 538 C C . PRO A 1 65 ? 26.733 19.007 -18.987 1.00 79.75 65 PRO A C 1
ATOM 540 O O . PRO A 1 65 ? 26.707 19.723 -19.990 1.00 79.75 65 PRO A O 1
ATOM 543 N N . PHE A 1 66 ? 26.293 17.745 -19.021 1.00 77.88 66 PHE A N 1
ATOM 544 C CA . PHE A 1 66 ? 25.798 17.111 -20.245 1.00 77.88 66 PHE A CA 1
ATOM 545 C C . PHE A 1 66 ? 24.440 17.669 -20.680 1.00 77.88 66 PHE A C 1
ATOM 547 O O . PHE A 1 66 ? 24.201 17.814 -21.881 1.00 77.88 66 PHE A O 1
ATOM 554 N N . LEU A 1 67 ? 23.576 18.038 -19.727 1.00 80.88 67 LEU A N 1
ATOM 555 C CA . LEU A 1 67 ? 22.313 18.728 -20.013 1.00 80.88 67 LEU A CA 1
ATOM 556 C C . LEU A 1 67 ? 22.564 20.095 -20.661 1.00 80.88 67 LEU A C 1
ATOM 558 O O . LEU A 1 67 ? 21.942 20.436 -21.669 1.00 80.88 67 LEU A O 1
ATOM 562 N N . ALA A 1 68 ? 23.508 20.868 -20.120 1.00 81.44 68 ALA A N 1
ATOM 563 C CA . ALA A 1 68 ? 23.876 22.167 -20.679 1.00 81.44 68 ALA A CA 1
ATOM 564 C C . ALA A 1 68 ? 24.488 22.034 -22.085 1.00 81.44 68 ALA A C 1
ATOM 566 O O . ALA A 1 68 ? 24.106 22.762 -23.005 1.00 81.44 68 ALA A O 1
ATOM 567 N N . PHE A 1 69 ? 25.378 21.057 -22.273 1.00 81.56 69 PHE A N 1
ATOM 568 C CA . PHE A 1 69 ? 26.015 20.775 -23.557 1.00 81.56 69 PHE A CA 1
ATOM 569 C C . PHE A 1 69 ? 24.997 20.398 -24.645 1.00 81.56 69 PHE A C 1
ATOM 571 O O . PHE A 1 69 ? 24.989 20.994 -25.724 1.00 81.56 69 PHE A O 1
ATOM 578 N N . ARG A 1 70 ? 24.079 19.465 -24.358 1.00 81.88 70 ARG A N 1
ATOM 579 C CA . ARG A 1 70 ? 23.043 19.056 -25.319 1.00 81.88 70 ARG A CA 1
ATOM 580 C C . ARG A 1 70 ? 22.085 20.198 -25.661 1.00 81.88 70 ARG A C 1
ATOM 582 O O . ARG A 1 70 ? 21.702 20.328 -26.822 1.00 81.88 70 ARG A O 1
ATOM 589 N N . ARG A 1 71 ? 21.743 21.059 -24.694 1.00 83.44 71 ARG A N 1
ATOM 590 C CA . ARG A 1 71 ? 20.962 22.284 -24.946 1.00 83.44 71 ARG A CA 1
ATOM 591 C C . ARG A 1 71 ? 21.661 23.185 -25.968 1.00 83.44 71 ARG A C 1
ATOM 593 O O . ARG A 1 71 ? 21.018 23.616 -26.920 1.00 83.44 71 ARG A O 1
ATOM 600 N N . GLY A 1 72 ? 22.961 23.442 -25.799 1.00 80.56 72 GLY A N 1
ATOM 601 C CA . GLY A 1 72 ? 23.750 24.235 -26.749 1.00 80.56 72 GLY A CA 1
ATOM 602 C C . GLY A 1 72 ? 23.796 23.604 -28.142 1.00 80.56 72 GLY A C 1
ATOM 603 O O . GLY A 1 72 ? 23.546 24.277 -29.137 1.00 80.56 72 GLY A O 1
ATOM 604 N N . LEU A 1 73 ? 24.014 22.293 -28.205 1.00 79.12 73 LEU A N 1
ATOM 605 C CA . LEU A 1 73 ? 24.063 21.529 -29.450 1.00 79.12 73 LEU A CA 1
ATOM 606 C C . LEU A 1 73 ? 22.729 21.559 -30.214 1.00 79.12 73 LEU A C 1
ATOM 608 O O . LEU A 1 73 ? 22.724 21.791 -31.418 1.00 79.12 73 LEU A O 1
ATOM 612 N N . LEU A 1 74 ? 21.592 21.402 -29.531 1.00 79.88 74 LEU A N 1
ATOM 613 C CA . LEU A 1 74 ? 20.262 21.468 -30.155 1.00 79.88 74 LEU A CA 1
ATOM 614 C C . LEU A 1 74 ? 19.896 22.879 -30.633 1.00 79.88 74 LEU A C 1
ATOM 616 O O . LEU A 1 74 ? 19.294 23.015 -31.698 1.00 79.88 74 LEU A O 1
ATOM 620 N N . LYS A 1 75 ? 20.295 23.919 -29.884 1.00 80.31 75 LYS A N 1
ATOM 621 C CA . LYS A 1 75 ? 20.161 25.323 -30.312 1.00 80.31 75 LYS A CA 1
ATOM 622 C C . LYS A 1 75 ? 20.969 25.601 -31.560 1.00 80.31 75 LYS A C 1
ATOM 624 O O . LYS A 1 75 ? 20.452 26.191 -32.500 1.00 80.31 75 LYS A O 1
ATOM 629 N N . ILE A 1 76 ? 22.219 25.135 -31.565 1.00 78.44 76 ILE A N 1
ATOM 630 C CA . ILE A 1 76 ? 23.078 25.195 -32.733 1.00 78.44 76 ILE A CA 1
ATOM 631 C C . ILE A 1 76 ? 22.307 24.520 -33.861 1.00 78.44 76 ILE A C 1
ATOM 633 O O . ILE A 1 76 ? 22.026 25.207 -34.836 1.00 78.44 76 ILE A O 1
ATOM 637 N N . LEU A 1 77 ? 21.923 23.243 -33.753 1.00 72.88 77 LEU A N 1
ATOM 638 C CA . LEU A 1 77 ? 21.251 22.452 -34.804 1.00 72.88 77 LEU A CA 1
ATOM 639 C C . LEU A 1 77 ? 19.887 22.993 -35.289 1.00 72.88 77 LEU A C 1
ATOM 641 O O . LEU A 1 77 ? 19.323 22.413 -36.215 1.00 72.88 77 LEU A O 1
ATOM 645 N N . GLY A 1 78 ? 19.341 24.058 -34.690 1.00 68.69 78 GLY A N 1
ATOM 646 C CA . GLY A 1 78 ? 18.087 24.689 -35.119 1.00 68.69 78 GLY A CA 1
ATOM 647 C C . GLY A 1 78 ? 16.850 23.793 -34.981 1.00 68.69 78 GLY A C 1
ATOM 648 O O . GLY A 1 78 ? 15.833 24.031 -35.623 1.00 68.69 78 GLY A O 1
ATOM 649 N N . SER A 1 79 ? 16.927 22.729 -34.176 1.00 72.88 79 SER A N 1
ATOM 650 C CA . SER A 1 79 ? 15.855 21.737 -34.033 1.00 72.88 79 SER A CA 1
ATOM 651 C C . SER A 1 79 ? 14.949 22.074 -32.850 1.00 72.88 79 SER A C 1
ATOM 653 O O . SER A 1 79 ? 15.129 21.550 -31.751 1.00 72.88 79 SER A O 1
ATOM 655 N N . GLU A 1 80 ? 13.958 22.938 -33.067 1.00 72.94 80 GLU A N 1
ATOM 656 C CA . GLU A 1 80 ? 13.118 23.447 -31.976 1.00 72.94 80 GLU A CA 1
ATOM 657 C C . GLU A 1 80 ? 12.246 22.378 -31.289 1.00 72.94 80 GLU A C 1
ATOM 659 O O . GLU A 1 80 ? 12.056 22.436 -30.079 1.00 72.94 80 GLU A O 1
ATOM 664 N N . GLU A 1 81 ? 11.717 21.383 -32.015 1.00 74.50 81 GLU A N 1
ATOM 665 C CA . GLU A 1 81 ? 10.893 20.310 -31.415 1.00 74.50 81 GLU A CA 1
ATOM 666 C C . GLU A 1 81 ? 11.688 19.475 -30.398 1.00 74.50 81 GLU A C 1
ATOM 668 O O . GLU A 1 81 ? 11.251 19.262 -29.266 1.00 74.50 81 GLU A O 1
ATOM 673 N N . HIS A 1 82 ? 12.900 19.069 -30.779 1.00 74.50 82 HIS A N 1
ATOM 674 C CA . HIS A 1 82 ? 13.809 18.307 -29.923 1.00 74.50 82 HIS A CA 1
ATOM 675 C C . HIS A 1 82 ? 14.367 19.158 -28.777 1.00 74.50 82 HIS A C 1
ATOM 677 O O . HIS A 1 82 ? 14.646 18.634 -27.699 1.00 74.50 82 HIS A O 1
ATOM 683 N N . LEU A 1 83 ? 14.512 20.473 -28.986 1.00 79.69 83 LEU A N 1
ATOM 684 C CA . LEU A 1 83 ? 14.880 21.413 -27.931 1.00 79.69 83 LEU A CA 1
ATOM 685 C C . LEU A 1 83 ? 13.784 21.502 -26.858 1.00 79.69 83 LEU A C 1
ATOM 687 O O . LEU A 1 83 ? 14.110 21.441 -25.676 1.00 79.69 83 LEU A O 1
ATOM 691 N N . ILE A 1 84 ? 12.506 21.577 -27.244 1.00 79.12 84 ILE A N 1
ATOM 692 C CA . ILE A 1 84 ? 11.372 21.586 -26.302 1.00 79.12 84 ILE A CA 1
ATOM 693 C C . ILE A 1 84 ? 11.336 20.291 -25.481 1.00 79.12 84 ILE A C 1
ATOM 695 O O . ILE A 1 84 ? 11.230 20.341 -24.254 1.00 79.12 84 ILE A O 1
ATOM 699 N N . GLU A 1 85 ? 11.466 19.131 -26.133 1.00 79.69 85 GLU A N 1
ATOM 700 C CA . GLU A 1 85 ? 11.503 17.842 -25.433 1.00 79.69 85 GLU A CA 1
ATOM 701 C C . GLU A 1 85 ? 12.691 17.768 -24.462 1.00 79.69 85 GLU A C 1
ATOM 703 O O . GLU A 1 85 ? 12.533 17.380 -23.303 1.00 79.69 85 GLU A O 1
ATOM 708 N N . HIS A 1 86 ? 13.869 18.217 -24.897 1.00 82.69 86 HIS A N 1
ATOM 709 C CA . HIS A 1 86 ? 15.062 18.248 -24.062 1.00 82.69 86 HIS A CA 1
ATOM 710 C C . HIS A 1 86 ? 14.922 19.190 -22.855 1.00 82.69 86 HIS A C 1
ATOM 712 O O . HIS A 1 86 ? 15.295 18.805 -21.749 1.00 82.69 86 HIS A O 1
ATOM 718 N N . LEU A 1 87 ? 14.368 20.396 -23.031 1.00 82.44 87 LEU A N 1
ATOM 719 C CA . LEU A 1 87 ? 14.130 21.354 -21.940 1.00 82.44 87 LEU A CA 1
ATOM 720 C C . LEU A 1 87 ? 13.129 20.814 -20.908 1.00 82.44 87 LEU A C 1
ATOM 722 O O . LEU A 1 87 ? 13.272 21.037 -19.706 1.00 82.44 87 LEU A O 1
ATOM 726 N N . PHE A 1 88 ? 12.129 20.056 -21.359 1.00 82.38 88 PHE A N 1
ATOM 727 C CA . PHE A 1 88 ? 11.208 19.364 -20.464 1.00 82.38 88 PHE A CA 1
ATOM 728 C C . PHE A 1 88 ? 11.912 18.248 -19.673 1.00 82.38 88 PHE A C 1
ATOM 730 O O . PHE A 1 88 ? 11.769 18.147 -18.450 1.00 82.38 88 PHE A O 1
ATOM 737 N N . GLN A 1 89 ? 12.693 17.410 -20.360 1.00 81.94 89 GLN A N 1
ATOM 738 C CA . GLN A 1 89 ? 13.449 16.326 -19.734 1.00 81.94 89 GLN A CA 1
ATOM 739 C C . GLN A 1 89 ? 14.483 16.857 -18.734 1.00 81.94 89 GLN A C 1
ATOM 741 O O . GLN A 1 89 ? 14.595 16.303 -17.637 1.00 81.94 89 GLN A O 1
ATOM 746 N N . SER A 1 90 ? 15.181 17.947 -19.068 1.00 82.06 90 SER A N 1
ATOM 747 C CA . SER A 1 90 ? 16.154 18.595 -18.187 1.00 82.06 90 SER A CA 1
ATOM 748 C C . SER A 1 90 ? 15.485 19.140 -16.927 1.00 82.06 90 SER A C 1
ATOM 750 O O . SER A 1 90 ? 15.936 18.829 -15.826 1.00 82.06 90 SER A O 1
ATOM 752 N N . ALA A 1 91 ? 14.362 19.855 -17.057 1.00 83.56 91 ALA A N 1
ATOM 753 C CA . ALA A 1 91 ? 13.609 20.370 -15.916 1.00 83.56 91 ALA A CA 1
ATOM 754 C C . ALA A 1 91 ? 13.121 19.241 -14.987 1.00 83.56 91 ALA A C 1
ATOM 756 O O . ALA A 1 91 ? 13.272 19.319 -13.765 1.00 83.56 91 ALA A O 1
ATOM 757 N N . SER A 1 92 ? 12.591 18.152 -15.555 1.00 83.69 92 SER A N 1
ATOM 758 C CA . SER A 1 92 ? 12.149 16.983 -14.783 1.00 83.69 92 SER A CA 1
ATOM 759 C C . SER A 1 92 ? 13.315 16.266 -14.089 1.00 83.69 92 SER A C 1
ATOM 761 O O . SER A 1 92 ? 13.181 15.884 -12.922 1.00 83.69 92 SER A O 1
ATOM 763 N N . ALA A 1 93 ? 14.450 16.086 -14.772 1.00 81.12 93 ALA A N 1
ATOM 764 C CA . ALA A 1 93 ? 15.643 15.460 -14.207 1.00 81.12 93 ALA A CA 1
ATOM 765 C C . ALA A 1 93 ? 16.191 16.288 -13.037 1.00 81.12 93 ALA A C 1
ATOM 767 O O . ALA A 1 93 ? 16.274 15.767 -11.926 1.00 81.12 93 ALA A O 1
ATOM 768 N N . LEU A 1 94 ? 16.437 17.587 -13.253 1.00 80.69 94 LEU A N 1
ATOM 769 C CA . LEU A 1 94 ? 16.940 18.531 -12.246 1.00 80.69 94 LEU A CA 1
ATOM 770 C C . LEU A 1 94 ? 16.045 18.580 -10.998 1.00 80.69 94 LEU A C 1
ATOM 772 O O . LEU A 1 94 ? 16.542 18.553 -9.871 1.00 80.69 94 LEU A O 1
ATOM 776 N N . ARG A 1 95 ? 14.716 18.551 -11.177 1.00 83.44 95 ARG A N 1
ATOM 777 C CA . ARG A 1 95 ? 13.756 18.485 -10.065 1.00 83.44 95 ARG A CA 1
ATOM 778 C C . ARG A 1 95 ? 13.870 17.187 -9.258 1.00 83.44 95 ARG A C 1
ATOM 780 O O . ARG A 1 95 ? 13.803 17.233 -8.031 1.00 83.44 95 ARG A O 1
ATOM 787 N N . LYS A 1 96 ? 13.977 16.024 -9.916 1.00 75.69 96 LYS A N 1
ATOM 788 C CA . LYS A 1 96 ? 14.025 14.713 -9.235 1.00 75.69 96 LYS A CA 1
ATOM 789 C C . LYS A 1 96 ? 15.270 14.563 -8.355 1.00 75.69 96 LYS A C 1
ATOM 791 O O . LYS A 1 96 ? 15.173 13.941 -7.300 1.00 75.69 96 LYS A O 1
ATOM 796 N N . VAL A 1 97 ? 16.397 15.155 -8.757 1.00 67.56 97 VAL A N 1
ATOM 797 C CA . VAL A 1 97 ? 17.667 15.084 -8.012 1.00 67.56 97 VAL A CA 1
ATOM 798 C C . VAL A 1 97 ? 17.535 15.682 -6.612 1.00 67.56 97 VAL A C 1
ATOM 800 O O . VAL A 1 97 ? 18.020 15.105 -5.643 1.00 67.56 97 VAL A O 1
ATOM 803 N N . GLY A 1 98 ? 16.814 16.800 -6.485 1.00 55.84 98 GLY A N 1
ATOM 804 C CA . GLY A 1 98 ? 16.627 17.487 -5.205 1.00 55.84 98 GLY A CA 1
ATOM 805 C C . GLY A 1 98 ? 15.859 16.679 -4.149 1.00 55.84 98 GLY A C 1
ATOM 806 O O . GLY A 1 98 ? 15.878 17.044 -2.983 1.00 55.84 98 GLY A O 1
ATOM 807 N N . SER A 1 99 ? 15.181 15.584 -4.518 1.00 50.84 99 SER A N 1
ATOM 808 C CA . SER A 1 99 ? 14.405 14.749 -3.581 1.00 50.84 99 SER A CA 1
ATOM 809 C C . SER A 1 99 ? 15.156 13.521 -3.038 1.00 50.84 99 SER A C 1
ATOM 811 O O . SER A 1 99 ? 14.595 12.806 -2.212 1.00 50.84 99 SER A O 1
ATOM 813 N N . LEU A 1 100 ? 16.376 13.230 -3.512 1.00 47.25 100 LEU A N 1
ATOM 814 C CA . LEU A 1 100 ? 17.077 11.952 -3.277 1.00 47.25 100 LEU A CA 1
ATOM 815 C C . LEU A 1 100 ? 18.197 11.994 -2.220 1.00 47.25 100 LEU A C 1
ATOM 817 O O . LEU A 1 100 ? 18.812 10.964 -1.954 1.00 47.25 100 LEU A O 1
ATOM 821 N N . LEU A 1 101 ? 18.455 13.137 -1.583 1.00 47.16 101 LEU A N 1
ATOM 822 C CA . LEU A 1 101 ? 19.504 13.265 -0.564 1.00 47.16 101 LEU A CA 1
ATOM 823 C C . LEU A 1 101 ? 19.016 12.748 0.802 1.00 47.16 101 LEU A C 1
ATOM 825 O O . LEU A 1 101 ? 18.590 13.513 1.663 1.00 47.16 101 LEU A O 1
ATOM 829 N N . TYR A 1 102 ? 19.066 11.427 0.989 1.00 41.19 102 TYR A N 1
ATOM 830 C CA . TYR A 1 102 ? 18.927 10.761 2.289 1.00 41.19 102 TYR A CA 1
ATOM 831 C C . TYR A 1 102 ? 20.333 10.483 2.842 1.00 41.19 102 TYR A C 1
ATOM 833 O O . TYR A 1 102 ? 21.083 9.724 2.229 1.00 41.19 102 TYR A O 1
ATOM 841 N N . PHE A 1 103 ? 20.704 11.075 3.983 1.00 47.00 103 PHE A N 1
ATOM 842 C CA . PHE A 1 103 ? 21.994 10.800 4.632 1.00 47.00 103 PHE A CA 1
ATOM 843 C C . PHE A 1 103 ? 21.855 9.817 5.809 1.00 47.00 103 PHE A C 1
ATOM 845 O O . PHE A 1 103 ? 20.918 9.949 6.601 1.00 47.00 103 PHE A O 1
ATOM 852 N N . PRO A 1 104 ? 22.789 8.856 5.964 1.00 38.38 104 PRO A N 1
ATOM 853 C CA . PRO A 1 104 ? 22.901 8.029 7.161 1.00 38.38 104 PRO A CA 1
ATOM 854 C C . PRO A 1 104 ? 23.397 8.875 8.346 1.00 38.38 104 PRO A C 1
ATOM 856 O O . PRO A 1 104 ? 24.377 9.612 8.257 1.00 38.38 104 PRO A O 1
ATOM 859 N N . THR A 1 105 ? 22.693 8.777 9.469 1.00 42.22 105 THR A N 1
ATOM 860 C CA . THR A 1 105 ? 22.804 9.637 10.659 1.00 42.22 105 THR A CA 1
ATOM 861 C C . THR A 1 105 ? 23.974 9.280 11.586 1.00 42.22 105 THR A C 1
ATOM 863 O O . THR A 1 105 ? 23.779 9.124 12.790 1.00 42.22 105 THR A O 1
ATOM 866 N N . THR A 1 106 ? 25.194 9.124 11.070 1.00 46.31 106 THR A N 1
ATOM 867 C CA . THR A 1 106 ? 26.352 8.753 11.906 1.00 46.31 106 THR A CA 1
ATOM 868 C C . THR A 1 106 ? 27.598 9.575 11.564 1.00 46.31 106 THR A C 1
ATOM 870 O O . THR A 1 106 ? 28.410 9.160 10.742 1.00 46.31 106 THR A O 1
ATOM 873 N N . GLY A 1 107 ? 27.765 10.741 12.202 1.00 51.72 107 GLY A N 1
ATOM 874 C CA . GLY A 1 107 ? 29.014 11.513 12.186 1.00 51.72 107 GLY A CA 1
ATOM 875 C C . GLY A 1 107 ? 28.972 12.804 13.036 1.00 51.72 107 GLY A C 1
ATOM 876 O O . GLY A 1 107 ? 27.901 13.197 13.497 1.00 51.72 107 GLY A O 1
ATOM 877 N N . PRO A 1 108 ? 30.130 13.458 13.275 1.00 54.38 108 PRO A N 1
ATOM 878 C CA . PRO A 1 108 ? 30.281 14.561 14.234 1.00 54.38 108 PRO A CA 1
ATOM 879 C C . PRO A 1 108 ? 29.688 15.901 13.755 1.00 54.38 108 PRO A C 1
ATOM 881 O O . PRO A 1 108 ? 30.135 16.470 12.765 1.00 54.38 108 PRO A O 1
ATOM 884 N N . LEU A 1 109 ? 28.748 16.446 14.537 1.00 55.88 109 LEU A N 1
ATOM 885 C CA . LEU A 1 109 ? 27.826 17.571 14.268 1.00 55.88 109 LEU A CA 1
ATOM 886 C C . LEU A 1 109 ? 28.394 18.859 13.620 1.00 55.88 109 LEU A C 1
ATOM 888 O O . LEU A 1 109 ? 27.638 19.585 12.981 1.00 55.88 109 LEU A O 1
ATOM 892 N N . CYS A 1 110 ? 29.687 19.174 13.752 1.00 50.66 110 CYS A N 1
ATOM 893 C CA . CYS A 1 110 ? 30.225 20.481 13.336 1.00 50.66 110 CYS A CA 1
ATOM 894 C C . CYS A 1 110 ? 30.551 20.569 11.828 1.00 50.66 110 CYS A C 1
ATOM 896 O O . CYS A 1 110 ? 30.274 21.581 11.191 1.00 50.66 110 CYS A O 1
ATOM 898 N N . LEU A 1 111 ? 31.046 19.482 11.219 1.00 50.69 111 LEU A N 1
ATOM 899 C CA . LEU A 1 111 ? 31.234 19.395 9.758 1.00 50.69 111 LEU A CA 1
ATOM 900 C C . LEU A 1 111 ? 29.909 19.168 9.010 1.00 50.69 111 LEU A C 1
ATOM 902 O O . LEU A 1 111 ? 29.825 19.389 7.805 1.00 50.69 111 LEU A O 1
ATOM 906 N N . PHE A 1 112 ? 28.854 18.763 9.726 1.00 57.75 112 PHE A N 1
ATOM 907 C CA . PHE A 1 112 ? 27.529 18.562 9.144 1.00 57.75 112 PHE A CA 1
ATOM 908 C C . PHE A 1 112 ? 26.866 19.887 8.781 1.00 57.75 112 PHE A C 1
ATOM 910 O O . PHE A 1 112 ? 26.211 19.951 7.751 1.00 57.75 112 PHE A O 1
ATOM 917 N N . ALA A 1 113 ? 27.045 20.953 9.564 1.00 59.06 113 ALA A N 1
ATOM 918 C CA . ALA A 1 113 ? 26.371 22.224 9.302 1.00 59.06 113 ALA A CA 1
ATOM 919 C C . ALA A 1 113 ? 26.849 22.889 7.998 1.00 59.06 113 ALA A C 1
ATOM 921 O O . ALA A 1 113 ? 26.027 23.294 7.176 1.00 59.06 113 ALA A O 1
ATOM 922 N N . SER A 1 114 ? 28.165 22.947 7.767 1.00 60.66 114 SER A N 1
ATOM 923 C CA . SER A 1 114 ? 28.733 23.492 6.526 1.00 60.66 114 SER A CA 1
ATOM 924 C C . SER A 1 114 ? 28.379 22.629 5.314 1.00 60.66 114 SER A C 1
ATOM 926 O O . SER A 1 114 ? 27.995 23.156 4.271 1.00 60.66 114 SER A O 1
ATOM 928 N N . TYR A 1 115 ? 28.420 21.304 5.463 1.00 65.31 115 TYR A N 1
ATOM 929 C CA . TYR A 1 115 ? 28.058 20.369 4.402 1.00 65.31 115 TYR A CA 1
ATOM 930 C C . TYR A 1 115 ? 26.560 20.426 4.052 1.00 65.31 115 TYR A C 1
ATOM 932 O O . TYR A 1 115 ? 26.204 20.475 2.877 1.00 65.31 115 TYR A O 1
ATOM 940 N N . ILE A 1 116 ? 25.677 20.525 5.052 1.00 66.19 116 ILE A N 1
ATOM 941 C CA . ILE A 1 116 ? 24.231 20.720 4.862 1.00 66.19 116 ILE A CA 1
ATOM 942 C C . ILE A 1 116 ? 23.957 22.049 4.146 1.00 66.19 116 ILE A C 1
ATOM 944 O O . ILE A 1 116 ? 23.156 22.073 3.216 1.00 66.19 116 ILE A O 1
ATOM 948 N N . MET A 1 117 ? 24.638 23.139 4.513 1.00 66.19 117 MET A N 1
ATOM 949 C CA . MET A 1 117 ? 24.488 24.433 3.830 1.00 66.19 117 MET A CA 1
ATOM 950 C C . MET A 1 117 ? 24.916 24.378 2.361 1.00 66.19 117 MET A C 1
ATOM 952 O O . MET A 1 117 ? 24.195 24.882 1.501 1.00 66.19 117 MET A O 1
ATOM 956 N N . ILE A 1 118 ? 26.036 23.717 2.054 1.00 70.56 118 ILE A N 1
ATOM 957 C CA . ILE A 1 118 ? 26.485 23.504 0.671 1.00 70.56 118 ILE A CA 1
ATOM 958 C C . ILE A 1 118 ? 25.447 22.685 -0.108 1.00 70.56 118 ILE A C 1
ATOM 960 O O . ILE A 1 118 ? 25.101 23.043 -1.231 1.00 70.56 118 ILE A O 1
ATOM 964 N N . ILE A 1 119 ? 24.889 21.633 0.494 1.00 66.44 119 ILE A N 1
ATOM 965 C CA . ILE A 1 119 ? 23.848 20.811 -0.135 1.00 66.44 119 ILE A CA 1
ATOM 966 C C . ILE A 1 119 ? 22.577 21.622 -0.413 1.00 66.44 119 ILE A C 1
ATOM 968 O O . ILE A 1 119 ? 22.050 21.558 -1.523 1.00 66.44 119 ILE A O 1
ATOM 972 N N . PHE A 1 120 ? 22.096 22.408 0.554 1.00 69.25 120 PHE A N 1
ATOM 973 C CA . PHE A 1 120 ? 20.931 23.279 0.364 1.00 69.25 120 PHE A CA 1
ATOM 974 C C . PHE A 1 120 ? 21.175 24.326 -0.727 1.00 69.25 120 PHE A C 1
ATOM 976 O O . PHE A 1 120 ? 20.282 24.598 -1.529 1.00 69.25 120 PHE A O 1
ATOM 983 N N . TRP A 1 121 ? 22.388 24.880 -0.801 1.00 73.44 121 TRP A N 1
ATOM 984 C CA . TRP A 1 121 ? 22.766 25.825 -1.848 1.00 73.44 121 TRP A CA 1
ATOM 985 C C . TRP A 1 121 ? 22.783 25.171 -3.237 1.00 73.44 121 TRP A C 1
ATOM 987 O O . TRP A 1 121 ? 22.161 25.688 -4.166 1.00 73.44 121 TRP A O 1
ATOM 997 N N . ILE A 1 122 ? 23.393 23.986 -3.368 1.00 72.50 122 ILE A N 1
ATOM 998 C CA . ILE A 1 122 ? 23.379 23.188 -4.607 1.00 72.50 122 ILE A CA 1
ATOM 999 C C . ILE A 1 122 ? 21.938 22.838 -5.006 1.00 72.50 122 ILE A C 1
ATOM 1001 O O . ILE A 1 122 ? 21.570 22.909 -6.179 1.00 72.50 122 ILE A O 1
ATOM 1005 N N . GLN A 1 123 ? 21.087 22.500 -4.038 1.00 73.44 123 GLN A N 1
ATOM 1006 C CA . GLN A 1 123 ? 19.678 22.205 -4.279 1.00 73.44 123 GLN A CA 1
ATOM 1007 C C . GLN A 1 123 ? 18.906 23.437 -4.778 1.00 73.44 123 GLN A C 1
ATOM 1009 O O . GLN A 1 123 ? 18.137 23.328 -5.735 1.00 73.44 123 GLN A O 1
ATOM 1014 N N . GLY A 1 124 ? 19.144 24.613 -4.192 1.00 76.88 124 GLY A N 1
ATOM 1015 C CA . GLY A 1 124 ? 18.575 25.879 -4.660 1.00 76.88 124 GLY A CA 1
ATOM 1016 C C . GLY A 1 124 ? 19.001 26.228 -6.090 1.00 76.88 124 GLY A C 1
ATOM 1017 O O . GLY A 1 124 ? 18.155 26.592 -6.909 1.00 76.88 124 GLY A O 1
ATOM 1018 N N . LEU A 1 125 ? 20.283 26.036 -6.418 1.00 79.19 125 LEU A N 1
ATOM 1019 C CA . LEU A 1 125 ? 20.830 26.259 -7.762 1.00 79.19 125 LEU A CA 1
ATOM 1020 C C . LEU A 1 125 ? 20.189 25.335 -8.812 1.00 79.19 125 LEU A C 1
ATOM 1022 O O . LEU A 1 125 ? 19.872 25.746 -9.926 1.00 79.19 125 LEU A O 1
ATOM 1026 N N . ARG A 1 126 ? 19.920 24.079 -8.452 1.00 80.81 126 ARG A N 1
ATOM 1027 C CA . ARG A 1 126 ? 19.244 23.127 -9.348 1.00 80.81 126 ARG A CA 1
ATOM 1028 C C . ARG A 1 126 ? 17.807 23.528 -9.642 1.00 80.81 126 ARG A C 1
ATOM 1030 O O . ARG A 1 126 ? 17.346 23.385 -10.776 1.00 80.81 126 ARG A O 1
ATOM 1037 N N . PHE A 1 127 ? 17.091 24.048 -8.646 1.00 83.12 127 PHE A N 1
ATOM 1038 C CA . PHE A 1 127 ? 15.733 24.543 -8.852 1.00 83.12 127 PHE A CA 1
ATOM 1039 C C . PHE A 1 127 ? 15.693 25.800 -9.721 1.00 83.12 127 PHE A C 1
ATOM 1041 O O . PHE A 1 127 ? 14.776 25.925 -10.532 1.00 83.12 127 PHE A O 1
ATOM 1048 N N . SER A 1 128 ? 16.676 26.698 -9.607 1.00 83.94 128 SER A N 1
ATOM 1049 C CA . SER A 1 128 ? 16.759 27.870 -10.485 1.00 83.94 128 SER A CA 1
ATOM 1050 C C . SER A 1 128 ? 17.109 27.481 -11.925 1.00 83.94 128 SER A C 1
ATOM 1052 O O . SER A 1 128 ? 16.484 27.991 -12.855 1.00 83.94 128 SER A O 1
ATOM 1054 N N . LEU A 1 129 ? 18.002 26.507 -12.133 1.00 83.56 129 LEU A N 1
ATOM 1055 C CA . LEU A 1 129 ? 18.311 25.976 -13.467 1.00 83.56 129 LEU A CA 1
ATOM 1056 C C . LEU A 1 129 ? 17.099 25.280 -14.116 1.00 83.56 129 LEU A C 1
ATOM 1058 O O . LEU A 1 129 ? 16.839 25.445 -15.314 1.00 83.56 129 LEU A O 1
ATOM 1062 N N . ALA A 1 130 ? 16.321 24.538 -13.323 1.00 84.75 130 ALA A N 1
ATOM 1063 C CA . ALA A 1 130 ? 15.064 23.947 -13.774 1.00 84.75 130 ALA A CA 1
ATOM 1064 C C . ALA A 1 130 ? 14.030 25.027 -14.143 1.00 84.75 130 ALA A C 1
ATOM 1066 O O . ALA A 1 130 ? 13.389 24.921 -15.189 1.00 84.75 130 ALA A O 1
ATOM 1067 N N . ALA A 1 131 ? 13.906 26.086 -13.334 1.00 85.62 131 ALA A N 1
ATOM 1068 C CA . ALA A 1 131 ? 13.014 27.214 -13.612 1.00 85.62 131 ALA A CA 1
ATOM 1069 C C . ALA A 1 131 ? 13.401 27.948 -14.906 1.00 85.62 131 ALA A C 1
ATOM 1071 O O . ALA A 1 131 ? 12.537 28.219 -15.735 1.00 85.62 131 ALA A O 1
ATOM 1072 N N . ALA A 1 132 ? 14.696 28.202 -15.119 1.00 84.69 132 ALA A N 1
ATOM 1073 C CA . ALA A 1 132 ? 15.210 28.817 -16.343 1.00 84.69 132 ALA A CA 1
ATOM 1074 C C . ALA A 1 132 ? 14.902 27.973 -17.592 1.00 84.69 132 ALA A C 1
ATOM 1076 O O . ALA A 1 132 ? 14.481 28.513 -18.614 1.00 84.69 132 ALA A O 1
ATOM 1077 N N . SER A 1 133 ? 15.048 26.647 -17.497 1.00 82.19 133 SER A N 1
ATOM 1078 C CA . SER A 1 133 ? 14.713 25.729 -18.597 1.00 82.19 133 SER A CA 1
ATOM 1079 C C . SER A 1 133 ? 13.211 25.740 -18.919 1.00 82.19 133 SER A C 1
ATOM 1081 O O . SER A 1 133 ? 12.829 25.701 -20.087 1.00 82.19 133 SER A O 1
ATOM 1083 N N . LEU A 1 134 ? 12.349 25.827 -17.897 1.00 83.94 134 LEU A N 1
ATOM 1084 C CA . LEU A 1 134 ? 10.896 25.933 -18.078 1.00 83.94 134 LEU A CA 1
ATOM 1085 C C . LEU A 1 134 ? 10.467 27.288 -18.648 1.00 83.94 134 LEU A C 1
ATOM 1087 O O . LEU A 1 134 ? 9.545 27.331 -19.461 1.00 83.94 134 LEU A O 1
ATOM 1091 N N . TYR A 1 135 ? 11.120 28.379 -18.243 1.00 84.06 135 TYR A N 1
ATOM 1092 C CA . TYR A 1 135 ? 10.845 29.711 -18.781 1.00 84.06 135 TYR A CA 1
ATOM 1093 C C . TYR A 1 135 ? 11.151 29.774 -20.280 1.00 84.06 135 TYR A C 1
ATOM 1095 O O . TYR A 1 135 ? 10.296 30.173 -21.064 1.00 84.06 135 TYR A O 1
ATOM 1103 N N . GLU A 1 136 ? 12.322 29.278 -20.683 1.00 82.06 136 GLU A N 1
ATOM 1104 C CA . GLU A 1 136 ? 12.705 29.176 -22.094 1.00 82.06 136 GLU A CA 1
ATOM 1105 C C . GLU A 1 136 ? 11.743 28.278 -22.884 1.00 82.06 136 GLU A C 1
ATOM 1107 O O . GLU A 1 136 ? 11.344 28.602 -24.000 1.00 82.06 136 GLU A O 1
ATOM 1112 N N . LEU A 1 137 ? 11.307 27.163 -22.293 1.00 81.56 137 LEU A N 1
ATOM 1113 C CA . LEU A 1 137 ? 10.303 26.305 -22.914 1.00 81.56 137 LEU A CA 1
ATOM 1114 C C . LEU A 1 137 ? 8.975 27.051 -23.113 1.00 81.56 137 LEU A C 1
ATOM 1116 O O . LEU A 1 137 ? 8.343 26.904 -24.159 1.00 81.56 137 LEU A O 1
ATOM 1120 N N . LYS A 1 138 ? 8.542 27.846 -22.129 1.00 80.31 138 LYS A N 1
ATOM 1121 C CA . LYS A 1 138 ? 7.307 28.637 -22.201 1.00 80.31 138 LYS A CA 1
ATOM 1122 C C . LYS A 1 138 ? 7.387 29.694 -23.298 1.00 80.31 138 LYS A C 1
ATOM 1124 O O . LYS A 1 138 ? 6.430 29.825 -24.052 1.00 80.31 138 LYS A O 1
ATOM 1129 N N . GLU A 1 139 ? 8.516 30.384 -23.413 1.00 80.31 139 GLU A N 1
ATOM 1130 C CA . GLU A 1 139 ? 8.785 31.347 -24.484 1.00 80.31 139 GLU A CA 1
ATOM 1131 C C . GLU A 1 139 ? 8.650 30.685 -25.865 1.00 80.31 139 GLU A C 1
ATOM 1133 O O . GLU A 1 139 ? 7.841 31.119 -26.684 1.00 80.31 139 GLU A O 1
ATOM 1138 N N . LEU A 1 140 ? 9.315 29.542 -26.072 1.00 75.31 140 LEU A N 1
ATOM 1139 C CA . LEU A 1 140 ? 9.230 28.769 -27.318 1.00 75.31 140 LEU A CA 1
ATOM 1140 C C . LEU A 1 140 ? 7.817 28.233 -27.617 1.00 75.31 140 LEU A C 1
ATOM 1142 O O . LEU A 1 140 ? 7.447 28.086 -28.782 1.00 75.31 140 LEU A O 1
ATOM 1146 N N . CYS A 1 141 ? 7.015 27.938 -26.589 1.00 70.94 141 CYS A N 1
ATOM 1147 C CA . CYS A 1 141 ? 5.628 27.498 -26.766 1.00 70.94 141 CYS A CA 1
ATOM 1148 C C . CYS A 1 141 ? 4.685 28.655 -27.129 1.00 70.94 141 CYS A C 1
ATOM 1150 O O . CYS A 1 141 ? 3.796 28.461 -27.954 1.00 70.94 141 CYS A O 1
ATOM 1152 N N . CYS A 1 142 ? 4.872 29.844 -26.545 1.00 66.62 142 CYS A N 1
ATOM 1153 C CA . CYS A 1 142 ? 4.039 31.023 -26.814 1.00 66.62 142 CYS A CA 1
ATOM 1154 C C . CYS A 1 142 ? 4.182 31.536 -28.255 1.00 66.62 142 CYS A C 1
ATOM 1156 O O . CYS A 1 142 ? 3.227 32.069 -28.810 1.00 66.62 142 CYS A O 1
ATOM 1158 N N . HIS A 1 143 ? 5.343 31.351 -28.889 1.00 62.00 143 HIS A N 1
ATOM 1159 C CA . HIS A 1 143 ? 5.554 31.748 -30.285 1.00 62.00 143 HIS A CA 1
ATOM 1160 C C . HIS A 1 143 ? 4.836 30.850 -31.313 1.00 62.00 143 HIS A C 1
ATOM 1162 O O . HIS A 1 143 ? 4.842 31.173 -32.499 1.00 62.00 143 HIS A O 1
ATOM 1168 N N . ARG A 1 144 ? 4.219 29.731 -30.895 1.00 58.38 144 ARG A N 1
ATOM 1169 C CA . ARG A 1 144 ? 3.794 28.638 -31.791 1.00 58.38 144 ARG A CA 1
ATOM 1170 C C . ARG A 1 144 ? 2.277 28.373 -31.842 1.00 58.38 144 ARG A C 1
ATOM 1172 O O . ARG A 1 144 ? 1.850 27.263 -32.162 1.00 58.38 144 ARG A O 1
ATOM 1179 N N . ASP A 1 145 ? 1.453 29.357 -31.509 1.00 48.03 145 ASP A N 1
ATOM 1180 C CA . ASP A 1 145 ? 0.005 29.187 -31.332 1.00 48.03 145 ASP A CA 1
ATOM 1181 C C . ASP A 1 145 ? -0.736 28.695 -32.604 1.00 48.03 145 ASP A C 1
ATOM 1183 O O . ASP A 1 145 ? -0.817 29.411 -33.596 1.00 48.03 145 ASP A O 1
ATOM 1187 N N . GLN A 1 146 ? -1.285 27.461 -32.580 1.00 47.06 146 GLN A N 1
ATOM 1188 C CA . GLN A 1 146 ? -2.746 27.208 -32.469 1.00 47.06 146 GLN A CA 1
ATOM 1189 C C . GLN A 1 146 ? -3.239 25.772 -32.766 1.00 47.06 146 GLN A C 1
ATOM 1191 O O . GLN A 1 146 ? -4.359 25.466 -32.367 1.00 47.06 146 GLN A O 1
ATOM 1196 N N . GLN A 1 147 ? -2.492 24.856 -33.405 1.00 46.09 147 GLN A N 1
ATOM 1197 C CA . GLN A 1 147 ? -3.131 23.607 -33.906 1.00 46.09 147 GLN A CA 1
ATOM 1198 C C . GLN A 1 147 ? -2.559 22.261 -33.409 1.00 46.09 147 GLN A C 1
ATOM 1200 O O . GLN A 1 147 ? -3.259 21.254 -33.478 1.00 46.09 147 GLN A O 1
ATOM 1205 N N . THR A 1 148 ? -1.360 22.206 -32.814 1.00 45.53 148 THR A N 1
ATOM 1206 C CA . THR A 1 148 ? -0.722 20.937 -32.358 1.00 45.53 148 THR A CA 1
ATOM 1207 C C . THR A 1 148 ? -0.215 20.953 -30.903 1.00 45.53 148 THR A C 1
ATOM 1209 O O . THR A 1 148 ? 0.386 19.989 -30.433 1.00 45.53 148 THR A O 1
ATOM 1212 N N . VAL A 1 149 ? -0.488 22.034 -30.163 1.00 48.34 149 VAL A N 1
ATOM 1213 C CA . VAL A 1 149 ? 0.191 22.453 -28.915 1.00 48.34 149 VAL A CA 1
ATOM 1214 C C . VAL A 1 149 ? -0.509 22.134 -27.560 1.00 48.34 149 VAL A C 1
ATOM 1216 O O . VAL A 1 149 ? 0.130 22.320 -26.522 1.00 48.34 149 VAL A O 1
ATOM 1219 N N . PRO A 1 150 ? -1.760 21.617 -27.448 1.00 59.88 150 PRO A N 1
ATOM 1220 C CA . PRO A 1 150 ? -2.403 21.487 -26.129 1.00 59.88 150 PRO A CA 1
ATOM 1221 C C . PRO A 1 150 ? -1.665 20.595 -25.115 1.00 59.88 150 PRO A C 1
ATOM 1223 O O . PRO A 1 150 ? -1.738 20.841 -23.910 1.00 59.88 150 PRO A O 1
ATOM 1226 N N . SER A 1 151 ? -0.964 19.554 -25.578 1.00 62.69 151 SER A N 1
ATOM 1227 C CA . SER A 1 151 ? -0.349 18.544 -24.705 1.00 62.69 151 SER A CA 1
ATOM 1228 C C . SER A 1 151 ? 1.012 18.972 -24.145 1.00 62.69 151 SER A C 1
ATOM 1230 O O . SER A 1 151 ? 1.277 18.750 -22.964 1.00 62.69 151 SER A O 1
ATOM 1232 N N . THR A 1 152 ? 1.863 19.621 -24.944 1.00 66.06 152 THR A N 1
ATOM 1233 C CA . THR A 1 152 ? 3.200 20.086 -24.530 1.00 66.06 152 THR A CA 1
ATOM 1234 C C . THR A 1 152 ? 3.115 21.277 -23.580 1.00 66.06 152 THR A C 1
ATOM 1236 O O . THR A 1 152 ? 3.817 21.308 -22.569 1.00 66.06 152 THR A O 1
ATOM 1239 N N . TYR A 1 153 ? 2.185 22.201 -23.830 1.00 73.12 153 TYR A N 1
ATOM 1240 C CA . TYR A 1 153 ? 1.887 23.311 -22.923 1.00 73.12 153 TYR A CA 1
ATOM 1241 C C . TYR A 1 153 ? 1.272 22.844 -21.592 1.00 73.12 153 TYR A C 1
ATOM 1243 O O . TYR A 1 153 ? 1.556 23.389 -20.526 1.00 73.12 153 TYR A O 1
ATOM 1251 N N . PHE A 1 154 ? 0.447 21.795 -21.622 1.00 76.19 154 PHE A N 1
ATOM 1252 C CA . PHE A 1 154 ? -0.031 21.148 -20.401 1.00 76.19 154 PHE A CA 1
ATOM 1253 C C . PHE A 1 154 ? 1.127 20.542 -19.594 1.00 76.19 154 PHE A C 1
ATOM 1255 O O . PHE A 1 154 ? 1.230 20.750 -18.383 1.00 76.19 154 PHE A O 1
ATOM 1262 N N . LEU A 1 155 ? 2.005 19.790 -20.266 1.00 76.31 155 LEU A N 1
ATOM 1263 C CA . LEU A 1 155 ? 3.157 19.130 -19.652 1.00 76.31 155 LEU A CA 1
ATOM 1264 C C . LEU A 1 155 ? 4.094 20.146 -18.986 1.00 76.31 155 LEU A C 1
ATOM 1266 O O . LEU A 1 155 ? 4.556 19.897 -17.871 1.00 76.31 155 LEU A O 1
ATOM 1270 N N . SER A 1 156 ? 4.321 21.303 -19.612 1.00 79.62 156 SER A N 1
ATOM 1271 C CA . SER A 1 156 ? 5.152 22.365 -19.040 1.00 79.62 156 SER A CA 1
ATOM 1272 C C . SER A 1 156 ? 4.544 22.984 -17.785 1.00 79.62 156 SER A C 1
ATOM 1274 O O . SER A 1 156 ? 5.221 23.042 -16.759 1.00 79.62 156 SER A O 1
ATOM 1276 N N . LYS A 1 157 ? 3.252 23.341 -17.809 1.00 82.75 157 LYS A N 1
ATOM 1277 C CA . LYS A 1 157 ? 2.526 23.814 -16.616 1.00 82.75 157 LYS A CA 1
ATOM 1278 C C . LYS A 1 157 ? 2.511 22.782 -15.491 1.00 82.75 157 LYS A C 1
ATOM 1280 O O . LYS A 1 157 ? 2.571 23.131 -14.312 1.00 82.75 157 LYS A O 1
ATOM 1285 N N . LEU A 1 158 ? 2.431 21.498 -15.835 1.00 86.38 158 LEU A N 1
ATOM 1286 C CA . LEU A 1 158 ? 2.478 20.427 -14.849 1.00 86.38 158 LEU A CA 1
ATOM 1287 C C . LEU A 1 158 ? 3.865 20.299 -14.200 1.00 86.38 158 LEU A C 1
ATOM 1289 O O . LEU A 1 158 ? 3.948 20.070 -12.993 1.00 86.38 158 LEU A O 1
ATOM 1293 N N . GLU A 1 159 ? 4.955 20.431 -14.961 1.00 86.19 159 GLU A N 1
ATOM 1294 C CA . GLU A 1 159 ? 6.303 20.464 -14.375 1.00 86.19 159 GLU A CA 1
ATOM 1295 C C . GLU A 1 159 ? 6.565 21.748 -13.587 1.00 86.19 159 GLU A C 1
ATOM 1297 O O . GLU A 1 159 ? 7.194 21.664 -12.535 1.00 86.19 159 GLU A O 1
ATOM 1302 N N . GLU A 1 160 ? 6.011 22.892 -13.996 1.00 87.56 160 GLU A N 1
ATOM 1303 C CA . GLU A 1 160 ? 6.022 24.131 -13.205 1.00 87.56 160 GLU A CA 1
ATOM 1304 C C . GLU A 1 160 ? 5.368 23.906 -11.833 1.00 87.56 160 GLU A C 1
ATOM 1306 O O . GLU A 1 160 ? 5.983 24.169 -10.800 1.00 87.56 160 GLU A O 1
ATOM 1311 N N . ALA A 1 161 ? 4.179 23.293 -11.793 1.00 89.75 161 ALA A N 1
ATOM 1312 C CA . ALA A 1 161 ? 3.519 22.944 -10.534 1.00 89.75 161 ALA A CA 1
ATOM 1313 C C . ALA A 1 161 ? 4.375 22.006 -9.661 1.00 89.75 161 ALA A C 1
ATOM 1315 O O . ALA A 1 161 ? 4.460 22.177 -8.443 1.00 89.75 161 ALA A O 1
ATOM 1316 N N . LYS A 1 162 ? 5.043 21.016 -10.267 1.00 89.44 162 LYS A N 1
ATOM 1317 C CA . LYS A 1 162 ? 5.944 20.109 -9.537 1.00 89.44 162 LYS A CA 1
ATOM 1318 C C . LYS A 1 162 ? 7.208 20.817 -9.040 1.00 89.44 162 LYS A C 1
ATOM 1320 O O . LYS A 1 162 ? 7.723 20.431 -7.992 1.00 89.44 162 LYS A O 1
ATOM 1325 N N . LEU A 1 163 ? 7.717 21.809 -9.768 1.00 88.25 163 LEU A N 1
ATOM 1326 C CA . LEU A 1 163 ? 8.872 22.606 -9.362 1.00 88.25 163 LEU A CA 1
ATOM 1327 C C . LEU A 1 163 ? 8.520 23.519 -8.182 1.00 88.25 163 LEU A C 1
ATOM 1329 O O . LEU A 1 163 ? 9.229 23.484 -7.181 1.00 88.25 163 LEU A O 1
ATOM 1333 N N . LEU A 1 164 ? 7.385 24.226 -8.242 1.00 88.31 164 LEU A N 1
ATOM 1334 C CA . LEU A 1 164 ? 6.859 25.027 -7.125 1.00 88.31 164 LEU A CA 1
ATOM 1335 C C . LEU A 1 164 ? 6.703 24.177 -5.859 1.00 88.31 164 LEU A C 1
ATOM 1337 O O . LEU A 1 164 ? 7.082 24.584 -4.760 1.00 88.31 164 LEU A O 1
ATOM 1341 N N . ARG A 1 165 ? 6.219 22.936 -6.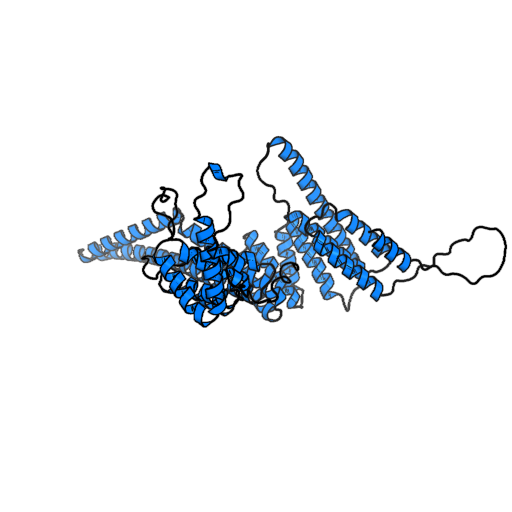018 1.00 87.81 165 ARG A N 1
ATOM 1342 C CA . ARG A 1 165 ? 6.139 21.977 -4.913 1.00 87.81 165 ARG A CA 1
ATOM 1343 C C . ARG A 1 165 ? 7.515 21.657 -4.329 1.00 87.81 165 ARG A C 1
ATOM 1345 O O . ARG A 1 165 ? 7.639 21.619 -3.108 1.00 87.81 165 ARG A O 1
ATOM 1352 N N . ALA A 1 166 ? 8.513 21.407 -5.176 1.00 85.50 166 ALA A N 1
ATOM 1353 C CA . ALA A 1 166 ? 9.876 21.082 -4.755 1.00 85.50 166 ALA A CA 1
ATOM 1354 C C . ALA A 1 166 ? 10.585 22.265 -4.070 1.00 85.50 166 ALA A C 1
ATOM 1356 O O . ALA A 1 166 ? 11.397 22.047 -3.178 1.00 85.50 166 ALA A O 1
ATOM 1357 N N . GLN A 1 167 ? 10.227 23.499 -4.434 1.00 85.81 167 GLN A N 1
ATOM 1358 C CA . GLN A 1 167 ? 10.695 24.737 -3.801 1.00 85.81 167 GLN A CA 1
ATOM 1359 C C . GLN A 1 167 ? 10.017 25.038 -2.449 1.00 85.81 167 GLN A C 1
ATOM 1361 O O . GLN A 1 167 ? 10.381 26.005 -1.789 1.00 85.81 167 GLN A O 1
ATOM 1366 N N . GLY A 1 168 ? 9.023 24.245 -2.032 1.00 84.31 168 GLY A N 1
ATOM 1367 C CA . GLY A 1 168 ? 8.286 24.451 -0.779 1.00 84.31 168 GLY A CA 1
ATOM 1368 C C . GLY A 1 168 ? 7.051 25.353 -0.897 1.00 84.31 168 GLY A C 1
ATOM 1369 O O . GLY A 1 168 ? 6.309 25.498 0.071 1.00 84.31 168 GLY A O 1
ATOM 1370 N N . GLN A 1 169 ? 6.752 25.907 -2.077 1.00 88.69 169 GLN A N 1
ATOM 1371 C CA . GLN A 1 169 ? 5.552 26.720 -2.318 1.00 88.69 169 GLN A CA 1
ATOM 1372 C C . GLN A 1 169 ? 4.328 25.827 -2.565 1.00 88.69 169 GLN A C 1
ATOM 1374 O O . GLN A 1 169 ? 3.856 25.631 -3.688 1.00 88.69 169 GLN A O 1
ATOM 1379 N N . HIS A 1 170 ? 3.827 25.221 -1.490 1.00 89.56 170 HIS A N 1
ATOM 1380 C CA . HIS A 1 170 ? 2.801 24.185 -1.561 1.00 89.56 170 HIS A CA 1
ATOM 1381 C C . HIS A 1 170 ? 1.434 24.684 -2.050 1.00 89.56 170 HIS A C 1
ATOM 1383 O O . HIS A 1 170 ? 0.817 24.017 -2.884 1.00 89.56 170 HIS A O 1
ATOM 1389 N N . ASP A 1 171 ? 0.984 25.851 -1.589 1.00 88.88 171 ASP A N 1
ATOM 1390 C CA . ASP A 1 171 ? -0.336 26.388 -1.940 1.00 88.88 171 ASP A CA 1
ATOM 1391 C C . ASP A 1 171 ? -0.409 26.821 -3.405 1.00 88.88 171 ASP A C 1
ATOM 1393 O O . ASP A 1 171 ? -1.387 26.525 -4.093 1.00 88.88 171 ASP A O 1
ATOM 1397 N N . MET A 1 172 ? 0.661 27.438 -3.920 1.00 89.00 172 MET A N 1
ATOM 1398 C CA . MET A 1 172 ? 0.761 27.826 -5.331 1.00 89.00 172 MET A CA 1
ATOM 1399 C C . MET A 1 172 ? 0.752 26.600 -6.246 1.00 89.00 172 MET A C 1
ATOM 1401 O O . MET A 1 172 ? 0.037 26.590 -7.248 1.00 89.00 172 MET A O 1
ATOM 1405 N N . ALA A 1 173 ? 1.466 25.531 -5.876 1.00 90.50 173 ALA A N 1
ATOM 1406 C CA . ALA A 1 173 ? 1.456 24.276 -6.626 1.00 90.50 173 ALA A CA 1
ATOM 1407 C C . ALA A 1 173 ? 0.052 23.643 -6.685 1.00 90.50 173 ALA A C 1
ATOM 1409 O O . ALA A 1 173 ? -0.390 23.196 -7.747 1.00 90.50 173 ALA A O 1
ATOM 1410 N N . ILE A 1 174 ? -0.675 23.632 -5.561 1.00 90.88 174 ILE A N 1
ATOM 1411 C CA . ILE A 1 174 ? -2.050 23.111 -5.492 1.00 90.88 174 ILE A CA 1
ATOM 1412 C C . ILE A 1 174 ? -3.010 24.006 -6.286 1.00 90.88 174 ILE A C 1
ATOM 1414 O O . ILE A 1 174 ? -3.847 23.491 -7.031 1.00 90.88 174 ILE A O 1
ATOM 1418 N N . GLY A 1 175 ? -2.884 25.329 -6.164 1.00 90.12 175 GLY A N 1
ATOM 1419 C CA . GLY A 1 175 ? -3.673 26.304 -6.917 1.00 90.12 175 GLY A CA 1
ATOM 1420 C C . GLY A 1 175 ? -3.490 26.147 -8.426 1.00 90.12 175 GLY A C 1
ATOM 1421 O O . GLY A 1 175 ? -4.478 26.043 -9.157 1.00 90.12 175 GLY A O 1
ATOM 1422 N N . LEU A 1 176 ? -2.240 26.018 -8.881 1.00 88.19 176 LEU A N 1
ATOM 1423 C CA . LEU A 1 176 ? -1.908 25.767 -10.282 1.00 88.19 176 LEU A CA 1
ATOM 1424 C C . LEU A 1 176 ? -2.461 24.415 -10.754 1.00 88.19 176 LEU A C 1
ATOM 1426 O O . LEU A 1 176 ? -3.060 24.339 -11.824 1.00 88.19 176 LEU A O 1
ATOM 1430 N N . GLY A 1 177 ? -2.367 23.362 -9.936 1.00 88.38 177 GLY A N 1
ATOM 1431 C CA . GLY A 1 177 ? -2.977 22.063 -10.233 1.00 88.38 177 GLY A CA 1
ATOM 1432 C C . GLY A 1 177 ? -4.500 22.136 -10.411 1.00 88.38 177 GLY A C 1
ATOM 1433 O O . GLY A 1 177 ? -5.038 21.595 -11.376 1.00 88.38 177 GLY A O 1
ATOM 1434 N N . LYS A 1 178 ? -5.208 22.859 -9.534 1.00 88.50 178 LYS A N 1
ATOM 1435 C CA . LYS A 1 178 ? -6.662 23.081 -9.652 1.00 88.50 178 LYS A CA 1
ATOM 1436 C C . LYS A 1 178 ? -7.023 23.898 -10.893 1.00 88.50 178 LYS A C 1
ATOM 1438 O O . LYS A 1 178 ? -8.022 23.603 -11.545 1.00 88.50 178 LYS A O 1
ATOM 1443 N N . TYR A 1 179 ? -6.217 24.900 -11.236 1.00 88.31 179 TYR A N 1
ATOM 1444 C CA . TYR A 1 179 ? -6.389 25.681 -12.461 1.00 88.31 179 TYR A CA 1
ATOM 1445 C C . TYR A 1 179 ? -6.236 24.805 -13.715 1.00 88.31 179 TYR A C 1
ATOM 1447 O O . TYR A 1 179 ? -7.072 24.854 -14.616 1.00 88.31 179 TYR A O 1
ATOM 1455 N N . ILE A 1 180 ? -5.219 23.937 -13.740 1.00 86.06 180 ILE A N 1
ATOM 1456 C CA . ILE A 1 180 ? -4.991 22.973 -14.824 1.00 86.06 180 ILE A CA 1
ATOM 1457 C C . ILE A 1 180 ? -6.204 22.038 -14.982 1.00 86.06 180 ILE A C 1
ATOM 1459 O O . ILE A 1 180 ? -6.656 21.804 -16.102 1.00 86.06 180 ILE A O 1
ATOM 1463 N N . LEU A 1 181 ? -6.779 21.543 -13.881 1.00 85.75 181 LEU A N 1
ATOM 1464 C CA . LEU A 1 181 ? -7.956 20.666 -13.927 1.00 85.75 181 LEU A CA 1
ATOM 1465 C C . LEU A 1 181 ? -9.191 21.337 -14.541 1.00 85.75 181 LEU A C 1
ATOM 1467 O O . LEU A 1 181 ? -9.925 20.681 -15.280 1.00 85.75 181 LEU A O 1
ATOM 1471 N N . LYS A 1 182 ? -9.405 22.628 -14.260 1.00 84.44 182 LYS A N 1
ATOM 1472 C CA . LYS A 1 182 ? -10.543 23.396 -14.791 1.00 84.44 182 LYS A CA 1
ATOM 1473 C C . LYS A 1 182 ? -10.416 23.700 -16.283 1.00 84.44 182 LYS A C 1
ATOM 1475 O O . LYS A 1 182 ? -11.424 23.701 -16.980 1.00 84.44 182 LYS A O 1
ATOM 1480 N N . ASN A 1 183 ? -9.199 23.944 -16.766 1.00 79.31 183 ASN A N 1
ATOM 1481 C CA . ASN A 1 183 ? -8.996 24.520 -18.097 1.00 79.31 183 ASN A CA 1
ATOM 1482 C C . ASN A 1 183 ? -8.656 23.498 -19.183 1.00 79.31 183 ASN A C 1
ATOM 1484 O O . ASN A 1 183 ? -8.803 23.795 -20.365 1.00 79.31 183 ASN A O 1
ATOM 1488 N N . HIS A 1 184 ? -8.184 22.306 -18.820 1.00 71.69 184 HIS A N 1
ATOM 1489 C CA . HIS A 1 184 ? -7.872 21.283 -19.814 1.00 71.69 184 HIS A CA 1
ATOM 1490 C C . HIS A 1 184 ? -9.096 20.448 -20.182 1.00 71.69 184 HIS A C 1
ATOM 1492 O O . HIS A 1 184 ? -10.002 20.253 -19.378 1.00 71.69 184 HIS A O 1
ATOM 1498 N N . THR A 1 185 ? -9.117 19.915 -21.403 1.00 66.31 185 THR A N 1
ATOM 1499 C CA . THR A 1 185 ? -10.180 19.031 -21.907 1.00 66.31 185 THR A CA 1
ATOM 1500 C C . THR A 1 185 ? -9.777 17.556 -21.858 1.00 66.31 185 THR A C 1
ATOM 1502 O O . THR A 1 185 ? -10.615 16.723 -21.529 1.00 66.31 185 THR A O 1
ATOM 1505 N N . ASP A 1 186 ? -8.492 17.240 -22.053 1.00 71.62 186 ASP A N 1
ATOM 1506 C CA . ASP A 1 186 ? -7.970 15.870 -22.160 1.00 71.62 186 ASP A CA 1
ATOM 1507 C C . ASP A 1 186 ? -8.083 15.050 -20.854 1.00 71.62 186 ASP A C 1
ATOM 1509 O O . ASP A 1 186 ? -7.413 15.324 -19.852 1.00 71.62 186 ASP A O 1
ATOM 1513 N N . GLU A 1 187 ? -8.920 14.007 -20.882 1.00 69.88 187 GLU A N 1
ATOM 1514 C CA . GLU A 1 187 ? -9.175 13.084 -19.765 1.00 69.88 187 GLU A CA 1
ATOM 1515 C C . GLU A 1 187 ? -7.907 12.372 -19.275 1.00 69.88 187 GLU A C 1
ATOM 1517 O O . GLU A 1 187 ? -7.733 12.161 -18.072 1.00 69.88 187 GLU A O 1
ATOM 1522 N N . ARG A 1 188 ? -6.994 12.024 -20.193 1.00 71.12 188 ARG A N 1
ATOM 1523 C CA . ARG A 1 188 ? -5.802 11.219 -19.881 1.00 71.12 188 ARG A CA 1
ATOM 1524 C C . ARG A 1 188 ? -4.846 11.962 -18.957 1.00 71.12 188 ARG A C 1
ATOM 1526 O O . ARG A 1 188 ? -4.294 11.406 -18.012 1.00 71.12 188 ARG A O 1
ATOM 1533 N N . ASN A 1 189 ? -4.642 13.232 -19.263 1.00 75.94 189 ASN A N 1
ATOM 1534 C CA . ASN A 1 189 ? -3.725 14.113 -18.563 1.00 75.94 189 ASN A CA 1
ATOM 1535 C C . ASN A 1 189 ? -4.325 14.624 -17.245 1.00 75.94 189 ASN A C 1
ATOM 1537 O O . ASN A 1 189 ? -3.610 14.749 -16.250 1.00 75.94 189 ASN A O 1
ATOM 1541 N N . LYS A 1 190 ? -5.651 14.808 -17.189 1.00 81.88 190 LYS A N 1
ATOM 1542 C CA . LYS A 1 190 ? -6.378 15.139 -15.954 1.00 81.88 190 LYS A CA 1
ATOM 1543 C C . LYS A 1 190 ? -6.193 14.106 -14.855 1.00 81.88 190 LYS A C 1
ATOM 1545 O O . LYS A 1 190 ? -5.988 14.499 -13.711 1.00 81.88 190 LYS A O 1
ATOM 1550 N N . SER A 1 191 ? -6.230 12.814 -15.182 1.00 84.12 191 SER A N 1
ATOM 1551 C CA . SER A 1 191 ? -6.055 11.753 -14.183 1.00 84.12 191 SER A CA 1
ATOM 1552 C C . SER A 1 191 ? -4.743 11.905 -13.404 1.00 84.12 191 SER A C 1
ATOM 1554 O O . SER A 1 191 ? -4.733 11.896 -12.171 1.00 84.12 191 SER A O 1
ATOM 1556 N N . ASP A 1 192 ? -3.636 12.154 -14.108 1.00 83.31 192 ASP A N 1
ATOM 1557 C CA . ASP A 1 192 ? -2.332 12.365 -13.480 1.00 83.31 192 ASP A CA 1
ATOM 1558 C C . ASP A 1 192 ? -2.306 13.608 -12.574 1.00 83.31 192 ASP A C 1
ATOM 1560 O O . ASP A 1 192 ? -1.646 13.593 -11.531 1.00 83.31 192 ASP A O 1
ATOM 1564 N N . VAL A 1 193 ? -3.044 14.664 -12.932 1.00 87.19 193 VAL A N 1
ATOM 1565 C CA . VAL A 1 193 ? -3.163 15.886 -12.120 1.00 87.19 193 VAL A CA 1
ATOM 1566 C C . VAL A 1 193 ? -4.034 15.649 -10.895 1.00 87.19 193 VAL A C 1
ATOM 1568 O O . VAL A 1 193 ? -3.616 16.014 -9.802 1.00 87.19 193 VAL A O 1
ATOM 1571 N N . TYR A 1 194 ? -5.187 14.987 -11.032 1.00 89.75 194 TYR A N 1
ATOM 1572 C CA . TYR A 1 194 ? -6.037 14.609 -9.899 1.00 89.75 194 TYR A CA 1
ATOM 1573 C C . TYR A 1 194 ? -5.256 13.787 -8.872 1.00 89.75 194 TYR A C 1
ATOM 1575 O O . TYR A 1 194 ? -5.286 14.091 -7.680 1.00 89.75 194 TYR A O 1
ATOM 1583 N N . ARG A 1 195 ? -4.469 12.809 -9.335 1.00 90.19 195 ARG A N 1
ATOM 1584 C CA . ARG A 1 195 ? -3.579 12.015 -8.482 1.00 90.19 195 ARG A CA 1
ATOM 1585 C C . ARG A 1 195 ? -2.538 12.872 -7.761 1.00 90.19 195 ARG A C 1
ATOM 1587 O O . ARG A 1 195 ? -2.315 12.686 -6.566 1.00 90.19 195 ARG A O 1
ATOM 1594 N N . LEU A 1 196 ? -1.859 13.773 -8.476 1.00 89.25 196 LEU A N 1
ATOM 1595 C CA . LEU A 1 196 ? -0.810 14.622 -7.899 1.00 89.25 196 LEU A CA 1
ATOM 1596 C C . LEU A 1 196 ? -1.374 15.638 -6.904 1.00 89.25 196 LEU A C 1
ATOM 1598 O O . LEU A 1 196 ? -0.832 15.766 -5.810 1.00 89.25 196 LEU A O 1
ATOM 1602 N N . VAL A 1 197 ? -2.477 16.304 -7.247 1.00 90.62 197 VAL A N 1
ATOM 1603 C CA . VAL A 1 197 ? -3.165 17.248 -6.359 1.00 90.62 197 VAL A CA 1
ATOM 1604 C C . VAL A 1 197 ? -3.701 16.520 -5.129 1.00 90.62 197 VAL A C 1
ATOM 1606 O O . VAL A 1 197 ? -3.465 16.984 -4.019 1.00 90.62 197 VAL A O 1
ATOM 1609 N N . GLY A 1 198 ? -4.321 15.346 -5.295 1.00 90.50 198 GLY A N 1
ATOM 1610 C CA . GLY A 1 198 ? -4.764 14.511 -4.176 1.00 90.50 198 GLY A CA 1
ATOM 1611 C C . GLY A 1 198 ? -3.611 14.127 -3.244 1.00 90.50 198 GLY A C 1
ATOM 1612 O O . GLY A 1 198 ? -3.723 14.270 -2.027 1.00 90.50 198 GLY A O 1
ATOM 1613 N N . LYS A 1 199 ? -2.455 13.742 -3.805 1.00 90.44 199 LYS A N 1
ATOM 1614 C CA . LYS A 1 199 ? -1.230 13.489 -3.032 1.00 90.44 199 LYS A CA 1
ATOM 1615 C C . LYS A 1 199 ? -0.757 14.739 -2.278 1.00 90.44 199 LYS A C 1
ATOM 1617 O O . LYS A 1 199 ? -0.423 14.649 -1.100 1.00 90.44 199 LYS A O 1
ATOM 1622 N N . TRP A 1 200 ? -0.708 15.897 -2.932 1.00 91.50 200 TRP A N 1
ATOM 1623 C CA . TRP A 1 200 ? -0.227 17.131 -2.307 1.00 91.50 200 TRP A CA 1
ATOM 1624 C C . TRP A 1 200 ? -1.151 17.629 -1.202 1.00 91.50 200 TRP A C 1
ATOM 1626 O O . TRP A 1 200 ? -0.642 18.010 -0.153 1.00 91.50 200 TRP A O 1
ATOM 1636 N N . LEU A 1 201 ? -2.470 17.559 -1.411 1.00 90.25 201 LEU A N 1
ATOM 1637 C CA . LEU A 1 201 ? -3.490 17.879 -0.409 1.00 90.25 201 LEU A CA 1
ATOM 1638 C C . LEU A 1 201 ? -3.389 16.968 0.818 1.00 90.25 201 LEU A C 1
ATOM 1640 O O . LEU A 1 201 ? -3.534 17.437 1.945 1.00 90.25 201 LEU A O 1
ATOM 1644 N N . ALA A 1 202 ? -3.119 15.679 0.601 1.00 88.12 202 ALA A N 1
ATOM 1645 C CA . ALA A 1 202 ? -2.910 14.712 1.671 1.00 88.12 202 ALA A CA 1
ATOM 1646 C C . ALA A 1 202 ? -1.665 15.033 2.511 1.00 88.12 202 ALA A C 1
ATOM 1648 O O . ALA A 1 202 ? -1.721 14.995 3.739 1.00 88.12 202 ALA A O 1
ATOM 1649 N N . GLU A 1 203 ? -0.552 15.368 1.857 1.00 88.38 203 GLU A N 1
ATOM 1650 C CA . GLU A 1 203 ? 0.705 15.719 2.526 1.00 88.38 203 GLU A CA 1
ATOM 1651 C C . GLU A 1 203 ? 0.609 17.047 3.295 1.00 88.38 203 GLU A C 1
ATOM 1653 O O . GLU A 1 203 ? 1.142 17.146 4.396 1.00 88.38 203 GLU A O 1
ATOM 1658 N N . THR A 1 204 ? -0.085 18.057 2.755 1.00 87.12 204 THR A N 1
ATOM 1659 C CA . THR A 1 204 ? -0.245 19.370 3.414 1.00 87.12 204 THR A CA 1
ATOM 1660 C C . THR A 1 204 ? -1.413 19.429 4.392 1.00 87.12 204 THR A C 1
ATOM 1662 O O . THR A 1 204 ? -1.551 20.418 5.104 1.00 87.12 204 THR A O 1
ATOM 1665 N N . ARG A 1 205 ? -2.266 18.396 4.430 1.00 85.00 205 ARG A N 1
ATOM 1666 C CA . ARG A 1 205 ? -3.502 18.342 5.232 1.00 85.00 205 ARG A CA 1
ATOM 1667 C C . ARG A 1 205 ? -4.453 19.522 4.977 1.00 85.00 205 ARG A C 1
ATOM 1669 O O . ARG A 1 205 ? -5.226 19.901 5.849 1.00 85.00 205 ARG A O 1
ATOM 1676 N N . SER A 1 206 ? -4.431 20.084 3.770 1.00 83.12 206 SER A N 1
ATOM 1677 C CA . SER A 1 206 ? -5.215 21.279 3.413 1.00 83.12 206 SER A CA 1
ATOM 1678 C C . SER A 1 206 ? -6.693 20.987 3.111 1.00 83.12 206 SER A C 1
ATOM 1680 O O . SER A 1 206 ? -7.446 21.891 2.757 1.00 83.12 206 SER A O 1
ATOM 1682 N N . SER A 1 207 ? -7.130 19.726 3.141 1.00 86.75 207 SER A N 1
ATOM 1683 C CA . SER A 1 207 ? -8.510 19.322 2.839 1.00 86.75 207 SER A CA 1
ATOM 1684 C C . SER A 1 207 ? -8.909 18.078 3.630 1.00 86.75 207 SER A C 1
ATOM 1686 O O . SER A 1 207 ? -8.054 17.353 4.140 1.00 86.75 207 SER A O 1
ATOM 1688 N N . ASN A 1 208 ? -10.217 17.837 3.740 1.00 89.75 208 ASN A N 1
ATOM 1689 C CA . ASN A 1 208 ? -10.743 16.667 4.433 1.00 89.75 208 ASN A CA 1
ATOM 1690 C C . ASN A 1 208 ? -10.356 15.374 3.691 1.00 89.75 208 ASN A C 1
ATOM 1692 O O . ASN A 1 208 ? -10.374 15.302 2.467 1.00 89.75 208 ASN A O 1
ATOM 1696 N N . SER A 1 209 ? -10.049 14.326 4.449 1.00 89.31 209 SER A N 1
ATOM 1697 C CA . SER A 1 209 ? -9.782 12.981 3.937 1.00 89.31 209 SER A CA 1
ATOM 1698 C C . SER A 1 209 ? -10.841 12.453 2.965 1.00 89.31 209 SER A C 1
ATOM 1700 O O . SER A 1 209 ? -10.481 11.934 1.910 1.00 89.31 209 SER A O 1
ATOM 1702 N N . ARG A 1 210 ? -12.134 12.643 3.267 1.00 87.94 210 ARG A N 1
ATOM 1703 C CA . ARG A 1 210 ? -13.229 12.183 2.397 1.00 87.94 210 ARG A CA 1
ATOM 1704 C C . ARG A 1 210 ? -13.254 12.924 1.063 1.00 87.94 210 ARG A C 1
ATOM 1706 O O . ARG A 1 210 ? -13.307 12.279 0.026 1.00 87.94 210 ARG A O 1
ATOM 1713 N N . THR A 1 211 ? -13.085 14.248 1.073 1.00 89.00 211 THR A N 1
ATOM 1714 C CA . THR A 1 211 ? -13.042 15.037 -0.171 1.00 89.00 211 THR A CA 1
ATOM 1715 C C . THR A 1 211 ? -11.809 14.701 -1.010 1.00 89.00 211 THR A C 1
ATOM 1717 O O . THR A 1 211 ? -11.889 14.633 -2.229 1.00 89.00 211 THR A O 1
ATOM 1720 N N . ILE A 1 212 ? -10.662 14.406 -0.386 1.00 91.25 212 ILE A N 1
ATOM 1721 C CA . ILE A 1 212 ? -9.465 13.951 -1.114 1.00 91.25 212 ILE A CA 1
ATOM 1722 C C . ILE A 1 212 ? -9.718 12.598 -1.804 1.00 91.25 212 ILE A C 1
ATOM 1724 O O . ILE A 1 212 ? -9.326 12.416 -2.961 1.00 91.25 212 ILE A O 1
ATOM 1728 N N . ILE A 1 213 ? -10.364 11.652 -1.117 1.00 89.75 213 ILE A N 1
ATOM 1729 C CA . ILE A 1 213 ? -10.678 10.329 -1.673 1.00 89.75 213 ILE A CA 1
ATOM 1730 C C . ILE A 1 213 ? -11.714 10.449 -2.790 1.00 89.75 213 ILE A C 1
ATOM 1732 O O . ILE A 1 213 ? -11.465 9.970 -3.894 1.00 89.75 213 ILE A O 1
ATOM 1736 N N . GLU A 1 214 ? -12.844 11.095 -2.520 1.00 89.56 214 GLU A N 1
ATOM 1737 C CA . GLU A 1 214 ? -13.980 11.174 -3.434 1.00 89.56 214 GLU A CA 1
ATOM 1738 C C . GLU A 1 214 ? -13.669 12.071 -4.630 1.00 89.56 214 GLU A C 1
ATOM 1740 O O . GLU A 1 214 ? -13.667 11.575 -5.754 1.00 89.56 214 GLU A O 1
ATOM 1745 N N . ASP A 1 215 ? -13.308 13.338 -4.413 1.00 87.56 215 ASP A N 1
ATOM 1746 C CA . ASP A 1 215 ? -13.219 14.348 -5.479 1.00 87.56 215 ASP A CA 1
ATOM 1747 C C . ASP A 1 215 ? -11.945 14.235 -6.328 1.00 87.56 215 ASP A C 1
ATOM 1749 O O . ASP A 1 215 ? -11.924 14.683 -7.474 1.00 87.56 215 ASP A O 1
ATOM 1753 N N . TYR A 1 216 ? -10.869 13.647 -5.789 1.00 88.56 216 TYR A N 1
ATOM 1754 C CA . TYR A 1 216 ? -9.574 13.583 -6.479 1.00 88.56 216 TYR A CA 1
ATOM 1755 C C . TYR A 1 216 ? -9.135 12.153 -6.787 1.00 88.56 216 TYR A C 1
ATOM 1757 O O . TYR A 1 216 ? -8.951 11.802 -7.954 1.00 88.56 216 TYR A O 1
ATOM 1765 N N . LEU A 1 217 ? -8.935 11.312 -5.771 1.00 87.81 217 LEU A N 1
ATOM 1766 C CA . LEU A 1 217 ? -8.294 10.009 -5.975 1.00 87.81 217 LEU A CA 1
ATOM 1767 C C . LEU A 1 217 ? -9.213 9.006 -6.691 1.00 87.81 217 LEU A C 1
ATOM 1769 O O . LEU A 1 217 ? -8.771 8.349 -7.635 1.00 87.81 217 LEU A O 1
ATOM 1773 N N . ASN A 1 218 ? -10.493 8.931 -6.320 1.00 88.44 218 ASN A N 1
ATOM 1774 C CA . ASN A 1 218 ? -11.479 8.086 -7.000 1.00 88.44 218 ASN A CA 1
ATOM 1775 C C . ASN A 1 218 ? -11.757 8.576 -8.423 1.00 88.44 218 ASN A C 1
ATOM 1777 O O . ASN A 1 218 ? -11.829 7.762 -9.344 1.00 88.44 218 ASN A O 1
ATOM 1781 N N . HIS A 1 219 ? -11.831 9.895 -8.626 1.00 84.69 219 HIS A N 1
ATOM 1782 C CA . HIS A 1 219 ? -11.953 10.486 -9.960 1.00 84.69 219 HIS A CA 1
ATOM 1783 C C . HIS A 1 219 ? -10.756 10.125 -10.849 1.00 84.69 219 HIS A C 1
ATOM 1785 O O . HIS A 1 219 ? -10.937 9.712 -11.993 1.00 84.69 219 HIS A O 1
ATOM 1791 N N . SER A 1 220 ? -9.533 10.183 -10.314 1.00 83.19 220 SER A N 1
ATOM 1792 C CA . SER A 1 220 ? -8.332 9.746 -11.033 1.00 83.19 220 SER A CA 1
ATOM 1793 C C . SER A 1 220 ? -8.400 8.265 -11.425 1.00 83.19 220 SER A C 1
ATOM 1795 O O . SER A 1 220 ? -8.174 7.916 -12.583 1.00 83.19 220 SER A O 1
ATOM 1797 N N . VAL A 1 221 ? -8.791 7.388 -10.497 1.00 84.69 221 VAL A N 1
ATOM 1798 C CA . VAL A 1 221 ? -8.948 5.952 -10.774 1.00 84.69 221 VAL A CA 1
ATOM 1799 C C . VAL A 1 221 ? -10.036 5.680 -11.819 1.00 84.69 221 VAL A C 1
ATOM 1801 O O . VAL A 1 221 ? -9.878 4.782 -12.649 1.00 84.69 221 VAL A O 1
ATOM 1804 N N . ALA A 1 222 ? -11.133 6.440 -11.805 1.00 84.38 222 ALA A N 1
ATOM 1805 C CA . ALA A 1 222 ? -12.216 6.298 -12.773 1.00 84.38 222 ALA A CA 1
ATOM 1806 C C . ALA A 1 222 ? -11.766 6.642 -14.202 1.00 84.38 222 ALA A C 1
ATOM 1808 O O . ALA A 1 222 ? -12.102 5.908 -15.134 1.00 84.38 222 ALA A O 1
ATOM 1809 N N . LEU A 1 223 ? -10.966 7.700 -14.362 1.00 79.88 223 LEU A N 1
ATOM 1810 C CA . LEU A 1 223 ? -10.415 8.128 -15.652 1.00 79.88 223 LEU A CA 1
ATOM 1811 C C . LEU A 1 223 ? -9.362 7.143 -16.196 1.00 79.88 223 LEU A C 1
ATOM 1813 O O . LEU A 1 223 ? -9.306 6.887 -17.400 1.00 79.88 223 LEU A O 1
ATOM 1817 N N . ASP A 1 224 ? -8.569 6.529 -15.315 1.00 74.38 224 ASP A N 1
ATOM 1818 C CA . ASP A 1 224 ? -7.477 5.615 -15.684 1.00 74.38 224 ASP A CA 1
ATOM 1819 C C . ASP A 1 224 ? -7.917 4.210 -16.115 1.00 74.38 224 ASP A C 1
ATOM 1821 O O . ASP A 1 224 ? -7.082 3.433 -16.585 1.00 74.38 224 ASP A O 1
ATOM 1825 N N . LYS A 1 225 ? -9.211 3.865 -16.025 1.00 69.69 225 LYS A N 1
ATOM 1826 C CA . LYS A 1 225 ? -9.731 2.544 -16.441 1.00 69.69 225 LYS A CA 1
ATOM 1827 C C . LYS A 1 225 ? -9.363 2.161 -17.883 1.00 69.69 225 LYS A C 1
ATOM 1829 O O . LYS A 1 225 ? -9.355 0.979 -18.208 1.00 69.69 225 LYS A O 1
ATOM 1834 N N . LYS A 1 226 ? -9.050 3.142 -18.737 1.00 63.88 226 LYS A N 1
ATOM 1835 C CA . LYS A 1 226 ? -8.698 2.955 -20.153 1.00 63.88 226 LYS A CA 1
ATOM 1836 C C . LYS A 1 226 ? -7.219 2.578 -20.390 1.00 63.88 226 LYS A C 1
ATOM 1838 O O . LYS A 1 226 ? -6.901 2.113 -21.480 1.00 63.88 226 LYS A O 1
ATOM 1843 N N . TYR A 1 227 ? -6.309 2.760 -19.421 1.00 65.88 227 TYR A N 1
ATOM 1844 C CA . TYR A 1 227 ? -4.856 2.642 -19.648 1.00 65.88 227 TYR A CA 1
ATOM 1845 C C . TYR A 1 227 ? -4.120 1.865 -18.540 1.00 65.88 227 TYR A C 1
ATOM 1847 O O . TYR A 1 227 ? -3.779 2.416 -17.492 1.00 65.88 227 TYR A O 1
ATOM 1855 N N . MET A 1 228 ? -3.767 0.604 -18.817 1.00 62.94 228 MET A N 1
ATOM 1856 C CA . MET A 1 228 ? -3.160 -0.316 -17.839 1.00 62.94 228 MET A CA 1
ATOM 1857 C C . MET A 1 228 ? -1.862 0.219 -17.202 1.00 62.94 228 MET A C 1
ATOM 1859 O O . MET A 1 228 ? -1.727 0.219 -15.987 1.00 62.94 228 MET A O 1
ATOM 1863 N N . SER A 1 229 ? -0.907 0.764 -17.962 1.00 63.94 229 SER A N 1
ATOM 1864 C CA . SER A 1 229 ? 0.421 1.112 -17.410 1.00 63.94 229 SER A CA 1
ATOM 1865 C C . SER A 1 229 ? 0.430 2.242 -16.364 1.00 63.94 229 SER A C 1
ATOM 1867 O O . SER A 1 229 ? 1.349 2.318 -15.543 1.00 63.94 229 SER A O 1
ATOM 1869 N N . ARG A 1 230 ? -0.576 3.131 -16.368 1.00 69.19 230 ARG A N 1
ATOM 1870 C CA . ARG A 1 230 ? -0.708 4.237 -15.394 1.00 69.19 230 ARG A CA 1
ATOM 1871 C C . ARG A 1 230 ? -1.620 3.888 -14.225 1.00 69.19 230 ARG A C 1
ATOM 1873 O O . ARG A 1 230 ? -1.385 4.373 -13.119 1.00 69.19 230 ARG A O 1
ATOM 1880 N N . GLN A 1 231 ? -2.536 2.951 -14.443 1.00 77.50 231 GLN A N 1
ATOM 1881 C CA . GLN A 1 231 ? -3.475 2.463 -13.447 1.00 77.50 231 GLN A CA 1
ATOM 1882 C C . GLN A 1 231 ? -2.776 1.914 -12.183 1.00 77.50 231 GLN A C 1
ATOM 1884 O O . GLN A 1 231 ? -3.261 2.092 -11.066 1.00 77.50 231 GLN A O 1
ATOM 1889 N N . CYS A 1 232 ? -1.586 1.314 -12.322 1.00 81.19 232 CYS A N 1
ATOM 1890 C CA . CYS A 1 232 ? -0.789 0.875 -11.171 1.00 81.19 232 CYS A CA 1
ATOM 1891 C C . CYS A 1 232 ? -0.431 2.050 -10.238 1.00 81.19 232 CYS A C 1
ATOM 1893 O O . CYS A 1 232 ? -0.545 1.936 -9.020 1.00 81.19 232 CYS A O 1
ATOM 1895 N N . ARG A 1 233 ? -0.044 3.208 -10.798 1.00 82.50 233 ARG A N 1
ATOM 1896 C CA . ARG A 1 233 ? 0.354 4.399 -10.026 1.00 82.50 233 ARG A CA 1
ATOM 1897 C C . ARG A 1 233 ? -0.827 5.016 -9.291 1.00 82.50 233 ARG A C 1
ATOM 1899 O O . ARG A 1 233 ? -0.685 5.392 -8.130 1.00 82.50 233 ARG A O 1
ATOM 1906 N N . THR A 1 234 ? -1.966 5.158 -9.960 1.00 85.94 234 THR A N 1
ATOM 1907 C CA . THR A 1 234 ? -3.179 5.741 -9.372 1.00 85.94 234 THR A CA 1
ATOM 1908 C C . THR A 1 234 ? -3.717 4.879 -8.242 1.00 85.94 234 THR A C 1
ATOM 1910 O O . THR A 1 234 ? -3.870 5.389 -7.131 1.00 85.94 234 THR A O 1
ATOM 1913 N N . HIS A 1 235 ? -3.871 3.569 -8.463 1.00 88.56 235 HIS A N 1
ATOM 1914 C CA . HIS A 1 235 ? -4.276 2.645 -7.397 1.00 88.56 235 HIS A CA 1
ATOM 1915 C C . HIS A 1 235 ? -3.272 2.599 -6.251 1.00 88.56 235 HIS A C 1
ATOM 1917 O O . HIS A 1 235 ? -3.683 2.596 -5.096 1.00 88.56 235 HIS A O 1
ATOM 1923 N N . PHE A 1 236 ? -1.967 2.625 -6.541 1.00 90.06 236 PHE A N 1
ATOM 1924 C CA . PHE A 1 236 ? -0.940 2.667 -5.501 1.00 90.06 236 PHE A CA 1
ATOM 1925 C C . PHE A 1 236 ? -1.071 3.905 -4.611 1.00 90.06 236 PHE A C 1
ATOM 1927 O O . PHE A 1 236 ? -1.025 3.794 -3.389 1.00 90.06 236 PHE A O 1
ATOM 1934 N N . HIS A 1 237 ? -1.232 5.090 -5.204 1.00 88.94 237 HIS A N 1
ATOM 1935 C CA . HIS A 1 237 ? -1.342 6.329 -4.437 1.00 88.94 237 HIS A CA 1
ATOM 1936 C C . HIS A 1 237 ? -2.641 6.404 -3.630 1.00 88.94 237 HIS A C 1
ATOM 1938 O O . HIS A 1 237 ? -2.594 6.848 -2.483 1.00 88.94 237 HIS A O 1
ATOM 1944 N N . LEU A 1 238 ? -3.759 5.923 -4.185 1.00 91.38 238 LEU A N 1
ATOM 1945 C CA . LEU A 1 238 ? -5.007 5.772 -3.440 1.00 91.38 238 LEU A CA 1
ATOM 1946 C C . LEU A 1 238 ? -4.816 4.824 -2.250 1.00 91.38 238 LEU A C 1
ATOM 1948 O O . LEU A 1 238 ? -5.073 5.220 -1.117 1.00 91.38 238 LEU A O 1
ATOM 1952 N N . ALA A 1 239 ? -4.285 3.623 -2.494 1.00 92.62 239 ALA A N 1
ATOM 1953 C CA . ALA A 1 239 ? -4.060 2.612 -1.466 1.00 92.62 239 ALA A CA 1
ATOM 1954 C C . ALA A 1 239 ? -3.102 3.088 -0.373 1.00 92.62 239 ALA A C 1
ATOM 1956 O O . ALA A 1 239 ? -3.324 2.856 0.809 1.00 92.62 239 ALA A O 1
ATOM 1957 N N . HIS A 1 240 ? -2.027 3.778 -0.756 1.00 91.88 240 HIS A N 1
ATOM 1958 C CA . HIS A 1 240 ? -1.062 4.304 0.196 1.00 91.88 240 HIS A CA 1
ATOM 1959 C C . HIS A 1 240 ? -1.665 5.406 1.072 1.00 91.88 240 HIS A C 1
ATOM 1961 O O . HIS A 1 240 ? -1.392 5.452 2.270 1.00 91.88 240 HIS A O 1
ATOM 1967 N N . TYR A 1 241 ? -2.510 6.267 0.501 1.00 92.31 241 TYR A N 1
ATOM 1968 C CA . TYR A 1 241 ? -3.192 7.300 1.270 1.00 92.31 241 TYR A CA 1
ATOM 1969 C C . TYR A 1 241 ? -4.212 6.710 2.248 1.00 92.31 241 TYR A C 1
ATOM 1971 O O . TYR A 1 241 ? -4.154 7.012 3.441 1.00 92.31 241 TYR A O 1
ATOM 1979 N N . THR A 1 242 ? -5.095 5.826 1.777 1.00 92.06 242 THR A N 1
ATOM 1980 C CA . THR A 1 242 ? -6.092 5.163 2.631 1.00 92.06 242 THR A CA 1
ATOM 1981 C C . THR A 1 242 ? -5.430 4.298 3.699 1.00 92.06 242 THR A C 1
ATOM 1983 O O . THR A 1 242 ? -5.881 4.283 4.842 1.00 92.06 242 THR A O 1
ATOM 1986 N N . TYR A 1 243 ? -4.292 3.674 3.388 1.00 93.38 243 TYR A N 1
ATOM 1987 C CA . TYR A 1 243 ? -3.474 2.972 4.369 1.00 93.38 243 TYR A CA 1
ATOM 1988 C C . TYR A 1 243 ? -2.942 3.901 5.476 1.00 93.38 243 TYR A C 1
ATOM 1990 O O . TYR A 1 243 ? -3.005 3.566 6.660 1.00 93.38 243 TYR A O 1
ATOM 1998 N N . ASN A 1 244 ? -2.426 5.078 5.114 1.00 91.88 244 ASN A N 1
ATOM 1999 C CA . ASN A 1 244 ? -1.927 6.045 6.093 1.00 91.88 244 ASN A CA 1
ATOM 2000 C C . ASN A 1 244 ? -3.062 6.601 6.972 1.00 91.88 244 ASN A C 1
ATOM 2002 O O . ASN A 1 244 ? -2.860 6.793 8.171 1.00 91.88 244 ASN A O 1
ATOM 2006 N N . LEU A 1 245 ? -4.259 6.801 6.405 1.00 91.50 245 LEU A N 1
ATOM 2007 C CA . LEU A 1 245 ? -5.459 7.152 7.171 1.00 91.50 245 LEU A CA 1
ATOM 2008 C C . LEU A 1 245 ? -5.839 6.038 8.146 1.00 91.50 245 LEU A C 1
ATOM 2010 O O . LEU A 1 245 ? -5.984 6.304 9.335 1.00 91.50 245 LEU A O 1
ATOM 2014 N N . PHE A 1 246 ? -5.911 4.789 7.680 1.00 93.56 246 PHE A N 1
ATOM 2015 C CA . PHE A 1 246 ? -6.147 3.628 8.537 1.00 93.56 246 PHE A CA 1
ATOM 2016 C C . PHE A 1 246 ? -5.165 3.593 9.717 1.00 93.56 246 PHE A C 1
ATOM 2018 O O . PHE A 1 246 ? -5.585 3.479 10.869 1.00 93.56 246 PHE A O 1
ATOM 2025 N N . LYS A 1 247 ? -3.866 3.772 9.447 1.00 92.31 247 LYS A N 1
ATOM 2026 C CA . LYS A 1 247 ? -2.831 3.781 10.487 1.00 92.31 247 LYS A CA 1
ATOM 2027 C C . LYS A 1 247 ? -3.034 4.919 11.490 1.00 92.31 247 LYS A C 1
ATOM 2029 O O . LYS A 1 247 ? -2.951 4.685 12.689 1.00 92.31 247 LYS A O 1
ATOM 2034 N N . SER A 1 248 ? -3.348 6.126 11.019 1.00 91.50 248 SER A N 1
ATOM 2035 C CA . SER A 1 248 ? -3.647 7.268 11.893 1.00 91.50 248 SER A CA 1
ATOM 2036 C C . SER A 1 248 ? -4.871 7.011 12.780 1.00 91.50 248 SER A C 1
ATOM 2038 O O . SER A 1 248 ? -4.879 7.402 13.947 1.00 91.50 248 SER A O 1
ATOM 2040 N N . TYR A 1 249 ? -5.888 6.317 12.263 1.00 90.19 249 TYR A N 1
ATOM 2041 C CA . TYR A 1 249 ? -7.061 5.926 13.043 1.00 90.19 249 TYR A CA 1
ATOM 2042 C C . TYR A 1 249 ? -6.729 4.833 14.065 1.00 90.19 249 TYR A C 1
ATOM 2044 O O . TYR A 1 249 ? -7.215 4.912 15.190 1.00 90.19 249 TYR A O 1
ATOM 2052 N N . GLU A 1 250 ? -5.881 3.854 13.734 1.00 89.50 250 GLU A N 1
ATOM 2053 C CA . GLU A 1 250 ? -5.393 2.877 14.719 1.00 89.50 250 GLU A CA 1
ATOM 2054 C C . GLU A 1 250 ? -4.565 3.536 15.823 1.00 89.50 250 GLU A C 1
ATOM 2056 O O . GLU A 1 250 ? -4.807 3.274 17.001 1.00 89.50 250 GLU A O 1
ATOM 2061 N N . GLU A 1 251 ? -3.657 4.448 15.469 1.00 90.75 251 GLU A N 1
ATOM 2062 C CA . GLU A 1 251 ? -2.883 5.235 16.434 1.00 90.75 251 GLU A CA 1
ATOM 2063 C C . GLU A 1 251 ? -3.822 6.030 17.357 1.00 90.75 251 GLU A C 1
ATOM 2065 O O . GLU A 1 251 ? -3.673 5.985 18.581 1.00 90.75 251 GLU A O 1
ATOM 2070 N N . ARG A 1 252 ? -4.867 6.656 16.800 1.00 90.19 252 ARG A N 1
ATOM 2071 C CA . ARG A 1 252 ? -5.891 7.370 17.577 1.00 90.19 252 ARG A CA 1
ATOM 2072 C C . ARG A 1 252 ? -6.699 6.448 18.495 1.00 90.19 252 ARG A C 1
ATOM 2074 O O . ARG A 1 252 ? -6.949 6.820 19.632 1.00 90.19 252 ARG A O 1
ATOM 2081 N N . LEU A 1 253 ? -7.080 5.252 18.049 1.00 88.62 253 LEU A N 1
ATOM 2082 C CA . LEU A 1 253 ? -7.789 4.268 18.883 1.00 88.62 253 LEU A CA 1
ATOM 2083 C C . LEU A 1 253 ? -6.892 3.673 19.984 1.00 88.62 253 LEU A C 1
ATOM 2085 O O . LEU A 1 253 ? -7.379 3.248 21.034 1.00 88.62 253 LEU A O 1
ATOM 2089 N N . SER A 1 254 ? -5.579 3.648 19.762 1.00 88.88 254 SER A N 1
ATOM 2090 C CA . SER A 1 254 ? -4.596 3.225 20.761 1.00 88.88 254 SER A CA 1
ATOM 2091 C C . SER A 1 254 ? -4.202 4.333 21.747 1.00 88.88 254 SER A C 1
ATOM 2093 O O . SER A 1 254 ? -3.532 4.049 22.739 1.00 88.88 254 SER A O 1
ATOM 2095 N N . SER A 1 255 ? -4.619 5.583 21.507 1.00 94.25 255 SER A N 1
ATOM 2096 C CA . SER A 1 255 ? -4.188 6.740 22.293 1.00 94.25 255 SER A CA 1
ATOM 2097 C C . SER A 1 255 ? -4.750 6.737 23.719 1.00 94.25 255 SER A C 1
ATOM 2099 O O . SER A 1 255 ? -5.836 6.219 24.002 1.00 94.25 255 SER A O 1
ATOM 2101 N N . ASN A 1 256 ? -4.026 7.383 24.636 1.00 93.38 256 ASN A N 1
ATOM 2102 C CA . ASN A 1 256 ? -4.468 7.540 26.024 1.00 93.38 256 ASN A CA 1
ATOM 2103 C C . ASN A 1 256 ? -5.771 8.342 26.133 1.00 93.38 256 ASN A C 1
ATOM 2105 O O . ASN A 1 256 ? -6.593 8.044 26.998 1.00 93.38 256 ASN A O 1
ATOM 2109 N N . GLU A 1 257 ? -5.979 9.313 25.242 1.00 91.56 257 GLU A N 1
ATOM 2110 C CA . GLU A 1 257 ? -7.206 10.112 25.167 1.00 91.56 257 GLU A CA 1
ATOM 2111 C C . GLU A 1 257 ? -8.414 9.230 24.852 1.00 91.56 257 GLU A C 1
ATOM 2113 O O . GLU A 1 257 ? -9.431 9.294 25.544 1.00 91.56 257 GLU A O 1
ATOM 2118 N N . TRP A 1 258 ? -8.279 8.327 23.875 1.00 90.19 258 TRP A N 1
ATOM 2119 C CA . TRP A 1 258 ? -9.334 7.377 23.540 1.00 90.19 258 TRP A CA 1
ATOM 2120 C C . TRP A 1 258 ? -9.611 6.403 24.687 1.00 90.19 258 TRP A C 1
ATOM 2122 O O . TRP A 1 258 ? -10.766 6.143 25.028 1.00 90.19 258 TRP A O 1
ATOM 2132 N N . GLN A 1 259 ? -8.564 5.891 25.339 1.00 91.88 259 GLN A N 1
ATOM 2133 C CA . GLN A 1 259 ? -8.727 5.006 26.494 1.00 91.88 259 GLN A CA 1
ATOM 2134 C C . GLN A 1 259 ? -9.385 5.721 27.684 1.00 91.88 259 GLN A C 1
ATOM 2136 O O . GLN A 1 259 ? -10.200 5.119 28.387 1.00 91.88 259 GLN A O 1
ATOM 2141 N N . ALA A 1 260 ? -9.073 6.997 27.912 1.00 92.75 260 ALA A N 1
ATOM 2142 C CA . ALA A 1 260 ? -9.730 7.820 28.923 1.00 92.75 260 ALA A CA 1
ATOM 2143 C C . ALA A 1 260 ? -11.210 8.052 28.576 1.00 92.75 260 ALA A C 1
ATOM 2145 O O . ALA A 1 260 ? -12.075 7.828 29.426 1.00 92.75 260 ALA A O 1
ATOM 2146 N N . ALA A 1 261 ? -11.518 8.384 27.319 1.00 90.25 261 ALA A N 1
ATOM 2147 C CA . ALA A 1 261 ? -12.890 8.512 26.832 1.00 90.25 261 ALA A CA 1
ATOM 2148 C C . ALA A 1 261 ? -13.677 7.198 26.987 1.00 90.25 261 ALA A C 1
ATOM 2150 O O . ALA A 1 261 ? -14.821 7.200 27.441 1.00 90.25 261 ALA A O 1
ATOM 2151 N N . LEU A 1 262 ? -13.055 6.047 26.707 1.00 91.00 262 LEU A N 1
ATOM 2152 C CA . LEU A 1 262 ? -13.673 4.735 26.901 1.00 91.00 262 LEU A CA 1
ATOM 2153 C C . LEU A 1 262 ? -13.974 4.450 28.381 1.00 91.00 262 LEU A C 1
ATOM 2155 O O . LEU A 1 262 ? -15.037 3.914 28.702 1.00 91.00 262 LEU A O 1
ATOM 2159 N N . ARG A 1 263 ? -13.069 4.821 29.298 1.00 91.75 263 ARG A N 1
ATOM 2160 C CA . ARG A 1 263 ? -13.312 4.719 30.748 1.00 91.75 263 ARG A CA 1
ATOM 2161 C C . ARG A 1 263 ? -14.464 5.620 31.183 1.00 91.75 263 ARG A C 1
ATOM 2163 O O . ARG A 1 263 ? -15.333 5.153 31.919 1.00 91.75 263 ARG A O 1
ATOM 2170 N N . LEU A 1 264 ? -14.512 6.856 30.688 1.00 91.12 264 LEU A N 1
ATOM 2171 C CA . LEU A 1 264 ? -15.591 7.799 30.978 1.00 91.12 264 LEU A CA 1
ATOM 2172 C C . LEU A 1 264 ? -16.946 7.272 30.488 1.00 91.12 264 LEU A C 1
ATOM 2174 O O . LEU A 1 264 ? -17.910 7.265 31.247 1.00 91.12 264 LEU A O 1
ATOM 2178 N N . ARG A 1 265 ? -17.014 6.738 29.264 1.00 89.44 265 ARG A N 1
ATOM 2179 C CA . ARG A 1 265 ? -18.232 6.113 28.717 1.00 89.44 265 ARG A CA 1
ATOM 2180 C C . ARG A 1 265 ? -18.690 4.923 29.559 1.00 89.44 265 ARG A C 1
ATOM 2182 O O . ARG A 1 265 ? -19.880 4.798 29.852 1.00 89.44 265 ARG A O 1
ATOM 2189 N N . LYS A 1 266 ? -17.761 4.067 30.004 1.00 91.88 266 LYS A N 1
ATOM 2190 C CA . LYS A 1 266 ? -18.065 2.951 30.920 1.00 91.88 266 LYS A CA 1
ATOM 2191 C C . LYS A 1 266 ? -18.593 3.449 32.267 1.00 91.88 266 LYS A C 1
ATOM 2193 O O . LYS A 1 266 ? -19.542 2.868 32.783 1.00 91.88 266 LYS A O 1
ATOM 2198 N N . TYR A 1 267 ? -18.005 4.507 32.822 1.00 92.75 267 TYR A N 1
ATOM 2199 C CA . TYR A 1 267 ? -18.465 5.121 34.068 1.00 92.75 267 TYR A CA 1
ATOM 2200 C C . TYR A 1 267 ? -19.879 5.694 33.926 1.00 92.75 267 TYR A C 1
ATOM 2202 O O . TYR A 1 267 ? -20.770 5.275 34.658 1.00 92.75 267 TYR A O 1
ATOM 2210 N N . LYS A 1 268 ? -20.114 6.540 32.915 1.00 90.94 268 LYS A N 1
ATOM 2211 C CA . LYS A 1 268 ? -21.436 7.107 32.608 1.00 90.94 268 LYS A CA 1
ATOM 2212 C C . LYS A 1 268 ? -22.490 6.022 32.358 1.00 90.94 268 LYS A C 1
ATOM 2214 O O . LYS A 1 268 ? -23.633 6.168 32.770 1.00 90.94 268 LYS A O 1
ATOM 2219 N N . THR A 1 269 ? -22.117 4.904 31.725 1.00 91.88 269 THR A N 1
ATOM 2220 C CA . THR A 1 269 ? -23.037 3.767 31.521 1.00 91.88 269 THR A CA 1
ATOM 2221 C C . THR A 1 269 ? -23.423 3.113 32.852 1.00 91.88 269 THR A C 1
ATOM 2223 O O . THR A 1 269 ? -24.594 2.831 33.078 1.00 91.88 269 THR A O 1
ATOM 2226 N N . LYS A 1 270 ? -22.464 2.926 33.771 1.00 91.75 270 LYS A N 1
ATOM 2227 C CA . LYS A 1 270 ? -22.749 2.407 35.120 1.00 91.75 270 LYS A CA 1
ATOM 2228 C C . LYS A 1 270 ? -23.597 3.376 35.944 1.00 91.75 270 LYS A C 1
ATOM 2230 O O . LYS A 1 270 ? -24.463 2.932 36.688 1.00 91.75 270 LYS A O 1
ATOM 2235 N N . GLU A 1 271 ? -23.344 4.677 35.832 1.00 89.00 271 GLU A N 1
ATOM 2236 C CA . GLU A 1 271 ? -24.143 5.722 36.484 1.00 89.00 271 GLU A CA 1
ATOM 2237 C C . GLU A 1 271 ? -25.591 5.707 35.981 1.00 89.00 271 GLU A C 1
ATOM 2239 O O . GLU A 1 271 ? -26.530 5.719 36.771 1.00 89.00 271 GLU A O 1
ATOM 2244 N N . LEU A 1 272 ? -25.787 5.567 34.672 1.00 89.19 272 LEU A N 1
ATOM 2245 C CA . LEU A 1 272 ? -27.110 5.402 34.083 1.00 89.19 272 LEU A CA 1
ATOM 2246 C C . LEU A 1 272 ? -27.812 4.150 34.636 1.00 89.19 272 LEU A C 1
ATOM 2248 O O . LEU A 1 272 ? -28.969 4.232 35.045 1.00 89.19 272 LEU A O 1
ATOM 2252 N N . ASP A 1 273 ? -27.117 3.013 34.728 1.00 89.31 273 ASP A N 1
ATOM 2253 C CA . ASP A 1 273 ? -27.684 1.780 35.288 1.00 89.31 273 ASP A CA 1
ATOM 2254 C C . ASP A 1 273 ? -28.079 1.924 36.768 1.00 89.31 273 ASP A C 1
ATOM 2256 O O . ASP A 1 273 ? -29.096 1.369 37.197 1.00 89.31 273 ASP A O 1
ATOM 2260 N N . THR A 1 274 ? -27.304 2.659 37.576 1.00 89.06 274 THR A N 1
ATOM 2261 C CA . THR A 1 274 ? -27.658 2.906 38.984 1.00 89.06 274 THR A CA 1
ATOM 2262 C C . THR A 1 274 ? -28.842 3.860 39.107 1.00 89.06 274 THR A C 1
ATOM 2264 O O . THR A 1 274 ? -29.734 3.598 39.917 1.00 89.06 274 THR A O 1
ATOM 2267 N N . LEU A 1 275 ? -28.911 4.905 38.277 1.00 85.00 275 LEU A N 1
ATOM 2268 C CA . LEU A 1 275 ? -30.053 5.819 38.219 1.00 85.00 275 LEU A CA 1
ATOM 2269 C C . LEU A 1 275 ? -31.328 5.106 37.756 1.00 85.00 275 LEU A C 1
ATOM 2271 O O . LEU A 1 275 ? -32.376 5.280 38.373 1.00 85.00 275 LEU A O 1
ATOM 2275 N N . LEU A 1 276 ? -31.243 4.221 36.757 1.00 85.31 276 LEU A N 1
ATOM 2276 C CA . LEU A 1 276 ? -32.368 3.385 36.326 1.00 85.31 276 LEU A CA 1
ATOM 2277 C C . LEU A 1 276 ? -32.866 2.454 37.438 1.00 85.31 276 LEU A C 1
ATOM 2279 O O . LEU A 1 276 ? -34.074 2.285 37.608 1.00 85.31 276 LEU A O 1
ATOM 2283 N N . LYS A 1 277 ? -31.956 1.847 38.210 1.00 85.69 277 LYS A N 1
ATOM 2284 C CA . LYS A 1 277 ? -32.326 1.013 39.367 1.00 85.69 277 LYS A CA 1
ATOM 2285 C C . LYS A 1 277 ? -33.007 1.834 40.465 1.00 85.69 277 LYS A C 1
ATOM 2287 O O . LYS A 1 277 ? -33.997 1.377 41.025 1.00 85.69 277 LYS A O 1
ATOM 2292 N N . ARG A 1 278 ? -32.522 3.049 40.743 1.00 81.75 278 ARG A N 1
ATOM 2293 C CA . ARG A 1 278 ? -33.136 3.963 41.723 1.00 81.75 278 ARG A CA 1
ATOM 2294 C C . ARG A 1 278 ? -34.514 4.447 41.273 1.00 81.75 278 ARG A C 1
ATOM 2296 O O . ARG A 1 278 ? -35.437 4.428 42.076 1.00 81.75 278 ARG A O 1
ATOM 2303 N N . LEU A 1 279 ? -34.678 4.771 39.990 1.00 80.38 279 LEU A N 1
ATOM 2304 C CA . LEU A 1 279 ? -35.960 5.171 39.401 1.00 80.38 279 LEU A CA 1
ATOM 2305 C C . LEU A 1 279 ? -37.037 4.082 39.538 1.00 80.38 279 LEU A C 1
ATOM 2307 O O . LEU A 1 279 ? -38.205 4.382 39.786 1.00 80.38 279 LEU A O 1
ATOM 2311 N N . LYS A 1 280 ? -36.654 2.806 39.393 1.00 78.62 280 LYS A N 1
ATOM 2312 C CA . LYS A 1 280 ? -37.574 1.673 39.593 1.00 78.62 280 LYS A CA 1
ATOM 2313 C C . LYS A 1 280 ? -38.086 1.576 41.034 1.00 78.62 280 LYS A C 1
ATOM 2315 O O . LYS A 1 280 ? -39.213 1.132 41.228 1.00 78.62 280 LYS A O 1
ATOM 2320 N N . ASN A 1 281 ? -37.298 2.035 42.006 1.00 79.00 281 ASN A N 1
ATOM 2321 C CA . ASN A 1 281 ? -37.596 1.931 43.434 1.00 79.00 281 ASN A CA 1
ATOM 2322 C C . ASN A 1 281 ? -38.179 3.226 44.048 1.00 79.00 281 ASN A C 1
ATOM 2324 O O . ASN A 1 281 ? -38.519 3.212 45.227 1.00 79.00 281 ASN A O 1
ATOM 2328 N N . SER A 1 282 ? -38.286 4.335 43.299 1.00 74.75 282 SER A N 1
ATOM 2329 C CA . SER A 1 282 ? -38.656 5.660 43.838 1.00 74.75 282 SER A CA 1
ATOM 2330 C C . SER A 1 282 ? -40.150 6.024 43.722 1.00 74.75 282 SER A C 1
ATOM 2332 O O . SER A 1 282 ? -40.936 5.343 43.054 1.00 74.75 282 SER A O 1
ATOM 2334 N N . SER A 1 283 ? -40.550 7.120 44.386 1.00 64.88 283 SER A N 1
ATOM 2335 C CA . SER A 1 283 ? -41.911 7.696 44.403 1.00 64.88 283 SER A CA 1
ATOM 2336 C C . SER A 1 283 ? -42.230 8.539 43.147 1.00 64.88 283 SER A C 1
ATOM 2338 O O . SER A 1 283 ? -41.329 8.995 42.449 1.00 64.88 283 SER A O 1
ATOM 2340 N N . LYS A 1 284 ? -43.519 8.772 42.837 1.00 63.59 284 LYS A N 1
ATOM 2341 C CA . LYS A 1 284 ? -44.003 9.431 41.595 1.00 63.59 284 LYS A CA 1
ATOM 2342 C C . LYS A 1 284 ? -43.387 10.814 41.301 1.00 63.59 284 LYS A C 1
ATOM 2344 O O . LYS A 1 284 ? -43.206 11.114 40.128 1.00 63.59 284 LYS A O 1
ATOM 2349 N N . ALA A 1 285 ? -43.069 11.627 42.312 1.00 59.09 285 ALA A N 1
ATOM 2350 C CA . ALA A 1 285 ? -42.494 12.968 42.121 1.00 59.09 285 ALA A CA 1
ATOM 2351 C C . ALA A 1 285 ? -40.993 12.920 41.778 1.00 59.09 285 ALA A C 1
ATOM 2353 O O . ALA A 1 285 ? -40.561 13.514 40.794 1.00 59.09 285 ALA A O 1
ATOM 2354 N N . GLU A 1 286 ? -40.219 12.103 42.500 1.00 62.75 286 GLU A N 1
ATOM 2355 C CA . GLU A 1 286 ? -38.792 11.874 42.225 1.00 62.75 286 GLU A CA 1
ATOM 2356 C C . GLU A 1 286 ? -38.566 11.244 40.841 1.00 62.75 286 GLU A C 1
ATOM 2358 O O . GLU A 1 286 ? -37.535 11.462 40.207 1.00 62.75 286 GLU A O 1
ATOM 2363 N N . LYS A 1 287 ? -39.546 10.490 40.323 1.00 67.38 287 LYS A N 1
ATOM 2364 C CA . LYS A 1 287 ? -39.479 9.919 38.970 1.00 67.38 287 LYS A CA 1
ATOM 2365 C C . LYS A 1 287 ? -39.374 10.966 37.861 1.00 67.38 287 LYS A C 1
ATOM 2367 O O . LYS A 1 287 ? -38.793 10.652 36.826 1.00 67.38 287 LYS A O 1
ATOM 2372 N N . SER A 1 288 ? -39.909 12.171 38.061 1.00 70.44 288 SER A N 1
ATOM 2373 C CA . SER A 1 288 ? -39.850 13.239 37.057 1.00 70.44 288 SER A CA 1
ATOM 2374 C C . SER A 1 288 ? -38.434 13.819 36.941 1.00 70.44 288 SER A C 1
ATOM 2376 O O . SER A 1 288 ? -37.876 13.861 35.844 1.00 70.44 288 SER A O 1
ATOM 2378 N N . ASP A 1 289 ? -37.806 14.158 38.071 1.00 73.12 289 ASP A N 1
ATOM 2379 C CA . ASP A 1 289 ? -36.467 14.769 38.103 1.00 73.12 289 ASP A CA 1
ATOM 2380 C C . ASP A 1 289 ? -35.366 13.772 37.717 1.00 73.12 289 ASP A C 1
ATOM 2382 O O . ASP A 1 289 ? -34.494 14.069 36.892 1.00 73.12 289 ASP A O 1
ATOM 2386 N N . TYR A 1 290 ? -35.440 12.536 38.232 1.00 75.06 290 TYR A N 1
ATOM 2387 C CA . TYR A 1 290 ? -34.551 11.461 37.785 1.00 75.06 290 TYR A CA 1
ATOM 2388 C C . TYR A 1 290 ? -34.799 11.106 36.315 1.00 75.06 290 TYR A C 1
ATOM 2390 O O . TYR A 1 290 ? -33.848 10.802 35.598 1.00 75.06 290 TYR A O 1
ATOM 2398 N N . GLY A 1 291 ? -36.048 11.180 35.847 1.00 80.94 291 GLY A N 1
ATOM 2399 C CA . GLY A 1 291 ? -36.414 10.952 34.451 1.00 80.94 291 GLY A CA 1
ATOM 2400 C C . GLY A 1 291 ? -35.709 11.916 33.496 1.00 80.94 291 GLY A C 1
ATOM 2401 O O . GLY A 1 291 ? -35.080 11.464 32.539 1.00 80.94 291 GLY A O 1
ATOM 2402 N N . ALA A 1 292 ? -35.732 13.220 33.791 1.00 83.00 292 ALA A N 1
ATOM 2403 C CA . ALA A 1 292 ? -35.043 14.233 32.990 1.00 83.00 292 ALA A CA 1
ATOM 2404 C C . ALA A 1 292 ? -33.521 14.003 32.951 1.00 83.00 292 ALA A C 1
ATOM 2406 O O . ALA A 1 292 ? -32.914 14.027 31.877 1.00 83.00 292 ALA A O 1
ATOM 2407 N N . LYS A 1 293 ? -32.900 13.690 34.100 1.00 84.38 293 LYS A N 1
ATOM 2408 C CA . LYS A 1 293 ? -31.453 13.430 34.168 1.00 84.38 293 LYS A CA 1
ATOM 2409 C C . LYS A 1 293 ? -31.041 12.152 33.436 1.00 84.38 293 LYS A C 1
ATOM 2411 O O . LYS A 1 293 ? -30.003 12.121 32.774 1.00 84.38 293 LYS A O 1
ATOM 2416 N N . ILE A 1 294 ? -31.857 11.103 33.530 1.00 87.00 294 ILE A N 1
ATOM 2417 C CA . ILE A 1 294 ? -31.638 9.842 32.815 1.00 87.00 294 ILE A CA 1
ATOM 2418 C C . ILE A 1 294 ? -31.755 10.061 31.310 1.00 87.00 294 ILE A C 1
ATOM 2420 O O . ILE A 1 294 ? -30.896 9.576 30.581 1.00 87.00 294 ILE A O 1
ATOM 2424 N N . GLN A 1 295 ? -32.760 10.806 30.843 1.00 87.81 295 GLN A N 1
ATOM 2425 C CA . GLN A 1 295 ? -32.912 11.123 29.421 1.00 87.81 295 GLN A CA 1
ATOM 2426 C C . GLN A 1 295 ? -31.723 11.932 28.886 1.00 87.81 295 GLN A C 1
ATOM 2428 O O . GLN A 1 295 ? -31.207 11.627 27.810 1.00 87.81 295 GLN A O 1
ATOM 2433 N N . GLU A 1 296 ? -31.238 12.915 29.649 1.00 88.69 296 GLU A N 1
ATOM 2434 C CA . GLU A 1 296 ? -30.046 13.688 29.290 1.00 88.69 296 GLU A CA 1
ATOM 2435 C C . GLU A 1 296 ? -28.803 12.786 29.168 1.00 88.69 296 GLU A C 1
ATOM 2437 O O . GLU A 1 296 ? -28.123 12.794 28.139 1.00 88.69 296 GLU A O 1
ATOM 2442 N N . LEU A 1 297 ? -28.529 11.958 30.183 1.00 90.00 297 LEU A N 1
ATOM 2443 C CA . LEU A 1 297 ? -27.388 11.033 30.192 1.00 90.00 297 LEU A CA 1
ATOM 2444 C C . LEU A 1 297 ? -27.497 9.954 29.106 1.00 90.00 297 LEU A C 1
ATOM 2446 O O . LEU A 1 297 ? -26.496 9.610 28.475 1.00 90.00 297 LEU A O 1
ATOM 2450 N N . GLN A 1 298 ? -28.704 9.442 28.853 1.00 91.50 298 GLN A N 1
ATOM 2451 C CA . GLN A 1 298 ? -28.990 8.520 27.754 1.00 91.50 298 GLN A CA 1
ATOM 2452 C C . GLN A 1 298 ? -28.656 9.154 26.408 1.00 91.50 298 GLN A C 1
ATOM 2454 O O . GLN A 1 298 ? -27.972 8.528 25.599 1.00 91.50 298 GLN A O 1
ATOM 2459 N N . LYS A 1 299 ? -29.083 10.402 26.180 1.00 93.12 299 LYS A N 1
ATOM 2460 C CA . LYS A 1 299 ? -28.790 11.133 24.945 1.00 93.12 299 LYS A CA 1
ATOM 2461 C C . LYS A 1 299 ? -27.289 11.362 24.769 1.00 93.12 299 LYS A C 1
ATOM 2463 O O . LYS A 1 299 ? -26.769 11.118 23.685 1.00 93.12 299 LYS A O 1
ATOM 2468 N N . GLN A 1 300 ? -26.580 11.764 25.827 1.00 91.25 300 GLN A N 1
ATOM 2469 C CA . GLN A 1 300 ? -25.123 11.933 25.780 1.00 91.25 300 GLN A CA 1
ATOM 2470 C C . GLN A 1 300 ? -24.405 10.623 25.429 1.00 91.25 300 GLN A C 1
ATOM 2472 O O . GLN A 1 300 ? -23.559 10.605 24.541 1.00 91.25 300 GLN A O 1
ATOM 2477 N N . LEU A 1 301 ? -24.770 9.511 26.076 1.00 92.31 301 LEU A N 1
ATOM 2478 C CA . LEU A 1 301 ? -24.170 8.208 25.783 1.00 92.31 301 LEU A CA 1
ATOM 2479 C C . LEU A 1 301 ? -24.519 7.684 24.391 1.00 92.31 301 LEU A C 1
ATOM 2481 O O . LEU A 1 301 ? -23.704 6.979 23.799 1.00 92.31 301 LEU A O 1
ATOM 2485 N N . ALA A 1 302 ? -25.712 7.988 23.879 1.00 92.75 302 ALA A N 1
ATOM 2486 C CA . ALA A 1 302 ? -26.096 7.629 22.521 1.00 92.75 302 ALA A CA 1
ATOM 2487 C C . ALA A 1 302 ? -25.198 8.338 21.497 1.00 92.75 302 ALA A C 1
ATOM 2489 O O . ALA A 1 302 ? -24.603 7.663 20.661 1.00 92.75 302 ALA A O 1
ATOM 2490 N N . LEU A 1 303 ? -25.017 9.656 21.635 1.00 92.31 303 LEU A N 1
ATOM 2491 C CA . LEU A 1 303 ? -24.129 10.446 20.772 1.00 92.31 303 LEU A CA 1
ATOM 2492 C C . LEU A 1 303 ? -22.670 9.970 20.868 1.00 92.31 303 LEU A C 1
ATOM 2494 O O . LEU A 1 303 ? -22.025 9.741 19.848 1.00 92.31 303 LEU A O 1
ATOM 2498 N N . ASP A 1 304 ? -22.178 9.725 22.087 1.00 91.88 304 ASP A N 1
ATOM 2499 C CA . ASP A 1 304 ? -20.827 9.204 22.326 1.00 91.88 304 ASP A CA 1
ATOM 2500 C C . ASP A 1 304 ? -20.603 7.832 21.660 1.00 91.88 304 ASP A C 1
ATOM 2502 O O . ASP A 1 304 ? -19.504 7.536 21.184 1.00 91.88 304 ASP A O 1
ATOM 2506 N N . ARG A 1 305 ? -21.621 6.959 21.663 1.00 90.44 305 ARG A N 1
ATOM 2507 C CA . ARG A 1 305 ? -21.560 5.632 21.029 1.00 90.44 305 ARG A CA 1
ATOM 2508 C C . ARG A 1 305 ? -21.605 5.731 19.512 1.00 90.44 305 ARG A C 1
ATOM 2510 O O . ARG A 1 305 ? -20.844 5.025 18.860 1.00 90.44 305 ARG A O 1
ATOM 2517 N N . GLU A 1 306 ? -22.460 6.591 18.969 1.00 93.75 306 GLU A N 1
ATOM 2518 C CA . GLU A 1 306 ? -22.567 6.819 17.528 1.00 93.75 306 GLU A CA 1
ATOM 2519 C C . GLU A 1 306 ? -21.253 7.359 16.956 1.00 93.75 306 GLU A C 1
ATOM 2521 O O . GLU A 1 306 ? -20.729 6.816 15.984 1.00 93.75 306 GLU A O 1
ATOM 2526 N N . GLU A 1 307 ? -20.649 8.355 17.608 1.00 90.12 307 GLU A N 1
ATOM 2527 C CA . GLU A 1 307 ? -19.340 8.874 17.208 1.00 90.12 307 GLU A CA 1
ATOM 2528 C C . GLU A 1 307 ? -18.260 7.786 17.275 1.00 90.12 307 GLU A C 1
ATOM 2530 O O . GLU A 1 307 ? -17.425 7.663 16.375 1.00 90.12 307 GLU A O 1
ATOM 2535 N N . ALA A 1 308 ? -18.285 6.957 18.325 1.00 89.50 308 ALA A N 1
ATOM 2536 C CA . ALA A 1 308 ? -17.329 5.869 18.468 1.00 89.50 308 ALA A CA 1
ATOM 2537 C C . ALA A 1 308 ? -17.447 4.831 17.354 1.00 89.50 308 ALA A C 1
ATOM 2539 O O . ALA A 1 308 ? -16.432 4.368 16.831 1.00 89.50 308 ALA A O 1
ATOM 2540 N N . GLN A 1 309 ? -18.686 4.478 17.016 1.00 91.94 309 GLN A N 1
ATOM 2541 C CA . GLN A 1 309 ? -18.989 3.535 15.957 1.00 91.94 309 GLN A CA 1
ATOM 2542 C C . GLN A 1 309 ? -18.540 4.096 14.609 1.00 91.94 309 GLN A C 1
ATOM 2544 O O . GLN A 1 309 ? -17.803 3.424 13.899 1.00 91.94 309 GLN A O 1
ATOM 2549 N N . LYS A 1 310 ? -18.834 5.367 14.324 1.00 92.00 310 LYS A N 1
ATOM 2550 C CA . LYS A 1 310 ? -18.396 6.039 13.097 1.00 92.00 310 LYS A CA 1
ATOM 2551 C C . LYS A 1 310 ? -16.876 6.011 12.911 1.00 92.00 310 LYS A C 1
ATOM 2553 O O . LYS A 1 310 ? -16.400 5.733 11.818 1.00 92.00 310 LYS A O 1
ATOM 2558 N N . ILE A 1 311 ? -16.100 6.256 13.971 1.00 90.38 311 ILE A N 1
ATOM 2559 C CA . ILE A 1 311 ? -14.627 6.191 13.907 1.00 90.38 311 ILE A CA 1
ATOM 2560 C C . ILE A 1 311 ? -14.140 4.772 13.582 1.00 90.38 311 ILE A C 1
ATOM 2562 O O . ILE A 1 311 ? -13.152 4.602 12.863 1.00 90.38 311 ILE A O 1
ATOM 2566 N N . GLN A 1 312 ? -14.804 3.758 14.136 1.00 90.50 312 GLN A N 1
ATOM 2567 C CA . GLN A 1 312 ? -14.486 2.358 13.883 1.00 90.50 312 GLN A CA 1
ATOM 2568 C C . GLN A 1 312 ? -14.858 1.948 12.450 1.00 90.50 312 GLN A C 1
ATOM 2570 O O . GLN A 1 312 ? -14.051 1.299 11.784 1.00 90.50 312 GLN A O 1
ATOM 2575 N N . ASP A 1 313 ? -16.033 2.362 11.979 1.00 92.06 313 ASP A N 1
ATOM 2576 C CA . ASP A 1 313 ? -16.532 2.089 10.630 1.00 92.06 313 ASP A CA 1
ATOM 2577 C C . ASP A 1 313 ? -15.631 2.744 9.578 1.00 92.06 313 ASP A C 1
ATOM 2579 O O . ASP A 1 313 ? -15.156 2.061 8.674 1.00 92.06 313 ASP A O 1
ATOM 2583 N N . ASP A 1 314 ? -15.283 4.025 9.764 1.00 91.38 314 ASP A N 1
ATOM 2584 C CA . ASP A 1 314 ? -14.346 4.753 8.898 1.00 91.38 314 ASP A CA 1
ATOM 2585 C C . ASP A 1 314 ? -12.993 4.021 8.813 1.00 91.38 314 ASP A C 1
ATOM 2587 O O . ASP A 1 314 ? -12.404 3.881 7.739 1.00 91.38 314 ASP A O 1
ATOM 2591 N N . ARG A 1 315 ? -12.488 3.495 9.941 1.00 92.00 315 ARG A N 1
ATOM 2592 C CA . ARG A 1 315 ? -11.243 2.710 9.957 1.00 92.00 315 ARG A CA 1
ATOM 2593 C C . ARG A 1 315 ? -11.363 1.452 9.091 1.00 92.00 315 ARG A C 1
ATOM 2595 O O . ARG A 1 315 ? -10.436 1.143 8.340 1.00 92.00 315 ARG A O 1
ATOM 2602 N N . ASP A 1 316 ? -12.449 0.698 9.229 1.00 91.94 316 ASP A N 1
ATOM 2603 C CA . ASP A 1 316 ? -12.636 -0.568 8.511 1.00 91.94 316 ASP A CA 1
ATOM 2604 C C . ASP A 1 316 ? -12.934 -0.349 7.015 1.00 91.94 316 ASP A C 1
ATOM 2606 O O . ASP A 1 316 ? -12.478 -1.124 6.162 1.00 91.94 316 ASP A O 1
ATOM 2610 N N . GLU A 1 317 ? -13.575 0.768 6.669 1.00 93.19 317 GLU A N 1
ATOM 2611 C CA . GLU A 1 317 ? -13.725 1.243 5.293 1.00 93.19 317 GLU A CA 1
ATOM 2612 C C . GLU A 1 317 ? -12.365 1.590 4.669 1.00 93.19 317 GLU A C 1
ATOM 2614 O O . GLU A 1 317 ? -12.015 1.060 3.610 1.00 93.19 317 GLU A O 1
ATOM 2619 N N . PHE A 1 318 ? -11.536 2.397 5.342 1.00 93.31 318 PHE A N 1
ATOM 2620 C CA . PHE A 1 318 ? -10.203 2.742 4.832 1.00 93.31 318 PHE A CA 1
ATOM 2621 C C . PHE A 1 318 ? -9.304 1.514 4.668 1.00 93.31 318 PHE A C 1
ATOM 2623 O O . PHE A 1 318 ? -8.545 1.436 3.699 1.00 93.31 318 PHE A O 1
ATOM 2630 N N . LEU A 1 319 ? -9.424 0.525 5.560 1.00 93.75 319 LEU A N 1
ATOM 2631 C CA . LEU A 1 319 ? -8.745 -0.762 5.421 1.00 93.75 319 LEU A CA 1
ATOM 2632 C C . LEU A 1 319 ? -9.204 -1.515 4.163 1.00 93.75 319 LEU A C 1
ATOM 2634 O O . LEU A 1 319 ? -8.362 -2.033 3.426 1.00 93.75 319 LEU A O 1
ATOM 2638 N N . SER A 1 320 ? -10.514 -1.546 3.892 1.00 92.88 320 SER A N 1
ATOM 2639 C CA . SER A 1 320 ? -11.084 -2.161 2.681 1.00 92.88 320 SER A CA 1
ATOM 2640 C C . SER A 1 320 ? -10.513 -1.527 1.418 1.00 92.88 320 SER A C 1
ATOM 2642 O O . SER A 1 320 ? -10.017 -2.227 0.534 1.00 92.88 320 SER A O 1
ATOM 2644 N N . LEU A 1 321 ? -10.538 -0.194 1.362 1.00 92.62 321 LEU A N 1
ATOM 2645 C CA . LEU A 1 321 ? -10.069 0.578 0.215 1.00 92.62 321 LEU A CA 1
ATOM 2646 C C . LEU A 1 321 ? -8.560 0.420 -0.001 1.00 92.62 321 LEU A C 1
ATOM 2648 O O . LEU A 1 321 ? -8.107 0.307 -1.140 1.00 92.62 321 LEU A O 1
ATOM 2652 N N . ALA A 1 322 ? -7.770 0.388 1.077 1.00 94.38 322 ALA A N 1
ATOM 2653 C CA . ALA A 1 322 ? -6.328 0.162 0.998 1.00 94.38 322 ALA A CA 1
ATOM 2654 C C . ALA A 1 322 ? -6.001 -1.222 0.421 1.00 94.38 322 ALA A C 1
ATOM 2656 O O . ALA A 1 322 ? -5.186 -1.337 -0.494 1.00 94.38 322 ALA A O 1
ATOM 2657 N N . LEU A 1 323 ? -6.665 -2.265 0.924 1.00 93.50 323 LEU A N 1
ATOM 2658 C CA . LEU A 1 323 ? -6.497 -3.637 0.452 1.00 93.50 323 LEU A CA 1
ATOM 2659 C C . LEU A 1 323 ? -6.870 -3.789 -1.025 1.00 93.50 323 LEU A C 1
ATOM 2661 O O . LEU A 1 323 ? -6.097 -4.346 -1.804 1.00 93.50 323 LEU A O 1
ATOM 2665 N N . GLU A 1 324 ? -8.019 -3.248 -1.426 1.00 91.56 324 GLU A N 1
ATOM 2666 C CA . GLU A 1 324 ? -8.472 -3.307 -2.813 1.00 91.56 324 GLU A CA 1
ATOM 2667 C C . GLU A 1 324 ? -7.550 -2.521 -3.756 1.00 91.56 324 GLU A C 1
ATOM 2669 O O . GLU A 1 324 ? -7.201 -3.008 -4.836 1.00 91.56 324 GLU A O 1
ATOM 2674 N N . GLY A 1 325 ? -7.113 -1.327 -3.353 1.00 90.62 325 GLY A N 1
ATOM 2675 C CA . GLY A 1 325 ? -6.174 -0.530 -4.137 1.00 90.62 325 GLY A CA 1
ATOM 2676 C C . GLY A 1 325 ? -4.818 -1.229 -4.299 1.00 90.62 325 GLY A C 1
ATOM 2677 O O . GLY A 1 325 ? -4.284 -1.281 -5.409 1.00 90.62 325 GLY A O 1
ATOM 2678 N N . TYR A 1 326 ? -4.285 -1.847 -3.237 1.00 92.56 326 TYR A N 1
ATOM 2679 C CA . TYR A 1 326 ? -3.052 -2.633 -3.326 1.00 92.56 326 TYR A CA 1
ATOM 2680 C C . TYR A 1 326 ? -3.216 -3.849 -4.238 1.00 92.56 326 TYR A C 1
ATOM 2682 O O . TYR A 1 326 ? -2.390 -4.034 -5.134 1.00 92.56 326 TYR A O 1
ATOM 2690 N N . GLN A 1 327 ? -4.301 -4.613 -4.097 1.00 91.12 327 GLN A N 1
ATOM 2691 C CA . GLN A 1 327 ? -4.614 -5.733 -4.986 1.00 91.12 327 GLN A CA 1
ATOM 2692 C C . GLN A 1 327 ? -4.645 -5.287 -6.454 1.00 91.12 327 GLN A C 1
ATOM 2694 O O . GLN A 1 327 ? -3.927 -5.845 -7.283 1.00 91.12 327 GLN A O 1
ATOM 2699 N N . ARG A 1 328 ? -5.425 -4.250 -6.784 1.00 88.81 328 ARG A N 1
ATOM 2700 C CA . ARG A 1 328 ? -5.541 -3.740 -8.161 1.00 88.81 328 ARG A CA 1
ATOM 2701 C C . ARG A 1 328 ? -4.201 -3.241 -8.701 1.00 88.81 328 ARG A C 1
ATOM 2703 O O . ARG A 1 328 ? -3.881 -3.497 -9.859 1.00 88.81 328 ARG A O 1
ATOM 2710 N N . SER A 1 329 ? -3.391 -2.586 -7.866 1.00 88.75 329 SER A N 1
ATOM 2711 C CA . SER A 1 329 ? -2.047 -2.147 -8.261 1.00 88.75 329 SER A CA 1
ATOM 2712 C C . SER A 1 329 ? -1.123 -3.324 -8.604 1.00 88.75 329 SER A C 1
ATOM 2714 O O . SER A 1 329 ? -0.375 -3.234 -9.577 1.00 88.75 329 SER A O 1
ATOM 2716 N N . LEU A 1 330 ? -1.233 -4.445 -7.876 1.00 88.62 330 LEU A N 1
ATOM 2717 C CA . LEU A 1 330 ? -0.449 -5.661 -8.113 1.00 88.62 330 LEU A CA 1
ATOM 2718 C C . LEU A 1 330 ? -0.917 -6.455 -9.330 1.00 88.62 330 LEU A C 1
ATOM 2720 O O . LEU A 1 330 ? -0.077 -7.057 -9.997 1.00 88.62 330 LEU A O 1
ATOM 2724 N N . VAL A 1 331 ? -2.218 -6.476 -9.629 1.00 88.50 331 VAL A N 1
ATOM 2725 C CA . VAL A 1 331 ? -2.748 -7.150 -10.828 1.00 88.50 331 VAL A CA 1
ATOM 2726 C C . VAL A 1 331 ? -2.218 -6.478 -12.093 1.00 88.50 331 VAL A C 1
ATOM 2728 O O . VAL A 1 331 ? -1.718 -7.154 -12.987 1.00 88.50 331 VAL A O 1
ATOM 2731 N N . VAL A 1 332 ? -2.258 -5.144 -12.130 1.00 84.94 332 VAL A N 1
ATOM 2732 C CA . VAL A 1 332 ? -1.739 -4.347 -13.249 1.00 84.94 332 VAL A CA 1
ATOM 2733 C C . VAL A 1 332 ? -0.216 -4.465 -13.360 1.00 84.94 332 VAL A C 1
ATOM 2735 O O . VAL A 1 332 ? 0.324 -4.614 -14.453 1.00 84.94 332 VAL A O 1
ATOM 2738 N N . GLY A 1 333 ? 0.473 -4.431 -12.217 1.00 77.44 333 GLY A N 1
ATOM 2739 C CA . GLY A 1 333 ? 1.925 -4.499 -12.132 1.00 77.44 333 GLY A CA 1
ATOM 2740 C C . GLY A 1 333 ? 2.649 -3.207 -12.492 1.00 77.44 333 GLY A C 1
ATOM 2741 O O . GLY A 1 333 ? 2.133 -2.336 -13.195 1.00 77.44 333 GLY A O 1
ATOM 2742 N N . GLY A 1 334 ? 3.871 -3.066 -11.980 1.00 79.12 334 GLY A N 1
ATOM 2743 C CA . GLY A 1 334 ? 4.720 -1.924 -12.290 1.00 79.12 334 GLY A CA 1
ATOM 2744 C C . GLY A 1 334 ? 5.835 -1.671 -11.280 1.00 79.12 334 GLY A C 1
ATOM 2745 O O . GLY A 1 334 ? 6.260 -2.540 -10.526 1.00 79.12 334 GLY A O 1
ATOM 2746 N N . LYS A 1 335 ? 6.308 -0.419 -11.250 1.00 78.62 335 LYS A N 1
ATOM 2747 C CA . LYS A 1 335 ? 7.471 0.018 -10.452 1.00 78.62 335 LYS A CA 1
ATOM 2748 C C . LYS A 1 335 ? 7.315 -0.196 -8.936 1.00 78.62 335 LYS A C 1
ATOM 2750 O O . LYS A 1 335 ? 8.316 -0.263 -8.230 1.00 78.62 335 LYS A O 1
ATOM 2755 N N . TYR A 1 336 ? 6.084 -0.258 -8.429 1.00 81.25 336 TYR A N 1
ATOM 2756 C CA . TYR A 1 336 ? 5.797 -0.291 -6.989 1.00 81.25 336 TYR A CA 1
ATOM 2757 C C . TYR A 1 336 ? 5.540 -1.699 -6.448 1.00 81.25 336 TYR A C 1
ATOM 2759 O O . TYR A 1 336 ? 5.316 -1.836 -5.248 1.00 81.25 336 TYR A O 1
ATOM 2767 N N . ASP A 1 337 ? 5.604 -2.732 -7.293 1.00 85.31 337 ASP A N 1
ATOM 2768 C CA . ASP A 1 337 ? 5.207 -4.100 -6.941 1.00 85.31 337 ASP A CA 1
ATOM 2769 C C . ASP A 1 337 ? 5.880 -4.593 -5.659 1.00 85.31 337 ASP A C 1
ATOM 2771 O O . ASP A 1 337 ? 5.203 -5.042 -4.739 1.00 85.31 337 ASP A O 1
ATOM 2775 N N . LEU A 1 338 ? 7.199 -4.420 -5.550 1.00 86.81 338 LEU A N 1
ATOM 2776 C CA . LEU A 1 338 ? 7.951 -4.862 -4.381 1.00 86.81 338 LEU A CA 1
ATOM 2777 C C . LEU A 1 338 ? 7.466 -4.166 -3.096 1.00 86.81 338 LEU A C 1
ATOM 2779 O O . LEU A 1 338 ? 7.151 -4.828 -2.110 1.00 86.81 338 LEU A O 1
ATOM 2783 N N . GLN A 1 339 ? 7.341 -2.834 -3.120 1.00 87.62 339 GLN A N 1
ATOM 2784 C CA . GLN A 1 339 ? 6.886 -2.052 -1.962 1.00 87.62 339 GLN A CA 1
ATOM 2785 C C . GLN A 1 339 ? 5.463 -2.434 -1.539 1.00 87.62 339 GLN A C 1
ATOM 2787 O O . GLN A 1 339 ? 5.184 -2.553 -0.344 1.00 87.62 339 GLN A O 1
ATOM 2792 N N . VAL A 1 340 ? 4.573 -2.644 -2.513 1.00 90.06 340 VAL A N 1
ATOM 2793 C CA . VAL A 1 340 ? 3.187 -3.042 -2.260 1.00 90.06 340 VAL A CA 1
ATOM 2794 C C . VAL A 1 340 ? 3.120 -4.438 -1.661 1.00 90.06 340 VAL A C 1
ATOM 2796 O O . VAL A 1 340 ? 2.422 -4.623 -0.669 1.00 90.06 340 VAL A O 1
ATOM 2799 N N . VAL A 1 341 ? 3.872 -5.402 -2.200 1.00 90.94 341 VAL A N 1
ATOM 2800 C CA . VAL A 1 341 ? 3.912 -6.775 -1.677 1.00 90.94 341 VAL A CA 1
ATOM 2801 C C . VAL A 1 341 ? 4.390 -6.791 -0.224 1.00 90.94 341 VAL A C 1
ATOM 2803 O O . VAL A 1 341 ? 3.714 -7.368 0.626 1.00 90.94 341 VAL A O 1
ATOM 2806 N N . PHE A 1 342 ? 5.490 -6.098 0.098 1.00 90.56 342 PHE A N 1
ATOM 2807 C CA . PHE A 1 342 ? 5.972 -5.990 1.481 1.00 90.56 342 PHE A CA 1
ATOM 2808 C C . PHE A 1 342 ? 4.923 -5.379 2.416 1.00 90.56 342 PHE A C 1
ATOM 2810 O O . PHE A 1 342 ? 4.699 -5.889 3.517 1.00 90.56 342 PHE A O 1
ATOM 2817 N N . ARG A 1 343 ? 4.251 -4.303 1.985 1.00 90.44 343 ARG A N 1
ATOM 2818 C CA . ARG A 1 343 ? 3.218 -3.652 2.801 1.00 90.44 343 ARG A CA 1
ATOM 2819 C C . ARG A 1 343 ? 2.005 -4.550 3.010 1.00 90.44 343 ARG A C 1
ATOM 2821 O O . ARG A 1 343 ? 1.530 -4.661 4.138 1.00 90.44 343 ARG A O 1
ATOM 2828 N N . LEU A 1 344 ? 1.525 -5.181 1.944 1.00 91.56 344 LEU A N 1
ATOM 2829 C CA . LEU A 1 344 ? 0.347 -6.039 1.960 1.00 91.56 344 LEU A CA 1
ATOM 2830 C C . LEU A 1 344 ? 0.563 -7.251 2.871 1.00 91.56 344 LEU A C 1
ATOM 2832 O O . LEU A 1 344 ? -0.270 -7.520 3.731 1.00 91.56 344 LEU A O 1
ATOM 2836 N N . VAL A 1 345 ? 1.706 -7.932 2.739 1.00 90.81 345 VAL A N 1
ATOM 2837 C CA . VAL A 1 345 ? 2.048 -9.086 3.583 1.00 90.81 345 VAL A CA 1
ATOM 2838 C C . VAL A 1 345 ? 2.224 -8.665 5.044 1.00 90.81 345 VAL A C 1
ATOM 2840 O O . VAL A 1 345 ? 1.721 -9.342 5.937 1.00 90.81 345 VAL A O 1
ATOM 2843 N N . SER A 1 346 ? 2.852 -7.513 5.307 1.00 91.56 346 SER A N 1
ATOM 2844 C CA . SER A 1 346 ? 2.961 -6.972 6.668 1.00 91.56 346 SER A CA 1
ATOM 2845 C C . SER A 1 346 ? 1.590 -6.693 7.293 1.00 91.56 346 SER A C 1
ATOM 2847 O O . SER A 1 346 ? 1.348 -7.082 8.434 1.00 91.56 346 SER A O 1
ATOM 2849 N N . LEU A 1 347 ? 0.676 -6.063 6.551 1.00 90.31 347 LEU A N 1
ATOM 2850 C CA . LEU A 1 347 ? -0.686 -5.804 7.016 1.00 90.31 347 LEU A CA 1
ATOM 2851 C C . LEU A 1 347 ? -1.441 -7.111 7.286 1.00 90.31 347 LEU A C 1
ATOM 2853 O O . LEU A 1 347 ? -2.071 -7.255 8.333 1.00 90.31 347 LEU A O 1
ATOM 2857 N N . TRP A 1 348 ? -1.341 -8.070 6.370 1.00 90.88 348 TRP A N 1
ATOM 2858 C CA . TRP A 1 348 ? -1.984 -9.370 6.504 1.00 90.88 348 TRP A CA 1
ATOM 2859 C C . TRP A 1 348 ? -1.495 -10.141 7.735 1.00 90.88 348 TRP A C 1
ATOM 2861 O O . TRP A 1 348 ? -2.313 -10.677 8.481 1.00 90.88 348 TRP A O 1
ATOM 2871 N N . PHE A 1 349 ? -0.188 -10.133 8.006 1.00 88.31 349 PHE A N 1
ATOM 2872 C CA . PHE A 1 349 ? 0.384 -10.785 9.186 1.00 88.31 349 PHE A CA 1
ATOM 2873 C C . PHE A 1 349 ? 0.092 -10.059 10.497 1.00 88.31 349 PHE A C 1
ATOM 2875 O O . PHE A 1 349 ? 0.020 -10.716 11.529 1.00 88.31 349 PHE A O 1
ATOM 2882 N N . ASN A 1 350 ? -0.101 -8.741 10.485 1.00 88.56 350 ASN A N 1
ATOM 2883 C CA . ASN A 1 350 ? -0.486 -7.999 11.687 1.00 88.56 350 ASN A CA 1
ATOM 2884 C C . ASN A 1 350 ? -1.984 -8.152 12.007 1.00 88.56 350 ASN A C 1
ATOM 2886 O O . ASN A 1 350 ? -2.371 -8.128 13.171 1.00 88.56 350 ASN A O 1
ATOM 2890 N N . LEU A 1 351 ? -2.829 -8.321 10.983 1.00 85.50 351 LEU A N 1
ATOM 2891 C CA . LEU A 1 351 ? -4.292 -8.354 11.099 1.00 85.50 351 LEU A CA 1
ATOM 2892 C C . LEU A 1 351 ? -4.893 -9.721 10.721 1.00 85.50 351 LEU A C 1
ATOM 2894 O O . LEU A 1 351 ? -5.996 -9.787 10.178 1.00 85.50 351 LEU A O 1
ATOM 2898 N N . PHE A 1 352 ? -4.203 -10.821 11.037 1.00 81.50 352 PHE A N 1
ATOM 2899 C CA . PHE A 1 352 ? -4.609 -12.189 10.670 1.00 81.50 352 PHE A CA 1
ATOM 2900 C C . PHE A 1 352 ? -5.965 -12.631 11.256 1.00 81.50 352 PHE A C 1
ATOM 2902 O O . PHE A 1 352 ? -6.617 -13.530 10.720 1.00 81.50 352 PHE A O 1
ATOM 2909 N N . SER A 1 353 ? -6.411 -12.005 12.350 1.00 82.81 353 SER A N 1
ATOM 2910 C CA . SER A 1 353 ? -7.707 -12.289 12.981 1.00 82.81 353 SER A CA 1
ATOM 2911 C C . SER A 1 353 ? -8.890 -11.665 12.235 1.00 82.81 353 SER A C 1
ATOM 2913 O O . SER A 1 353 ? -10.028 -12.096 12.421 1.00 82.81 353 SER A O 1
ATOM 2915 N N . ARG A 1 354 ? -8.662 -10.637 11.403 1.00 84.12 354 ARG A N 1
ATOM 2916 C CA . ARG A 1 354 ? -9.741 -9.933 10.698 1.00 84.12 354 ARG A CA 1
ATOM 2917 C C . ARG A 1 354 ? -10.105 -10.669 9.411 1.00 84.12 354 ARG A C 1
ATOM 2919 O O . ARG A 1 354 ? -9.309 -10.744 8.476 1.00 84.12 354 ARG A O 1
ATOM 2926 N N . LYS A 1 355 ? -11.353 -11.138 9.334 1.00 86.50 355 LYS A N 1
ATOM 2927 C CA . LYS A 1 355 ? -11.871 -11.919 8.198 1.00 86.50 355 LYS A CA 1
ATOM 2928 C C . LYS A 1 355 ? -11.744 -11.184 6.856 1.00 86.50 355 LYS A C 1
ATOM 2930 O O . LYS A 1 355 ? -11.253 -11.756 5.894 1.00 86.50 355 LYS A O 1
ATOM 2935 N N . GLN A 1 356 ? -12.055 -9.889 6.837 1.00 87.56 356 GLN A N 1
ATOM 2936 C CA . GLN A 1 356 ? -11.949 -9.019 5.660 1.00 87.56 356 GLN A CA 1
ATOM 2937 C C . GLN A 1 356 ? -10.545 -9.011 5.023 1.00 87.56 356 GLN A C 1
ATOM 2939 O O . GLN A 1 356 ? -10.418 -9.006 3.800 1.00 87.56 356 GLN A O 1
ATOM 2944 N N . VAL A 1 357 ? -9.485 -9.043 5.839 1.00 88.56 357 VAL A N 1
ATOM 2945 C CA . VAL A 1 357 ? -8.092 -9.043 5.357 1.00 88.56 357 VAL A CA 1
ATOM 2946 C C . VAL A 1 357 ? -7.742 -10.396 4.741 1.00 88.56 357 VAL A C 1
ATOM 2948 O O . VAL A 1 357 ? -7.133 -10.458 3.675 1.00 88.56 357 VAL A O 1
ATOM 2951 N N . VAL A 1 358 ? -8.163 -11.485 5.389 1.00 88.94 358 VAL A N 1
ATOM 2952 C CA . VAL A 1 358 ? -7.945 -12.853 4.902 1.00 88.94 358 VAL A CA 1
ATOM 2953 C C . VAL A 1 358 ? -8.681 -13.086 3.581 1.00 88.94 358 VAL A C 1
ATOM 2955 O O . VAL A 1 358 ? -8.076 -13.575 2.629 1.00 88.94 358 VAL A O 1
ATOM 2958 N N . ASP A 1 359 ? -9.944 -12.675 3.486 1.00 89.19 359 ASP A N 1
ATOM 2959 C CA . ASP A 1 359 ? -10.757 -12.826 2.275 1.00 89.19 359 ASP A CA 1
ATOM 2960 C C . ASP A 1 359 ? -10.166 -12.023 1.102 1.00 89.19 359 ASP A C 1
ATOM 2962 O O . ASP A 1 359 ? -10.050 -12.528 -0.021 1.00 89.19 359 ASP A O 1
ATOM 2966 N N . SER A 1 360 ? -9.698 -10.797 1.370 1.00 88.25 360 SER A N 1
ATOM 2967 C CA . SER A 1 360 ? -8.972 -9.979 0.393 1.00 88.25 360 SER A CA 1
ATOM 2968 C C . SER A 1 360 ? -7.670 -10.645 -0.073 1.00 88.25 360 SER A C 1
ATOM 2970 O O . SER A 1 360 ? -7.367 -10.654 -1.271 1.00 88.25 360 SER A O 1
ATOM 2972 N N . MET A 1 361 ? -6.921 -11.278 0.837 1.00 90.25 361 MET A N 1
ATOM 2973 C CA . MET A 1 361 ? -5.691 -11.989 0.483 1.00 90.25 361 MET A CA 1
ATOM 2974 C C . MET A 1 361 ? -5.963 -13.238 -0.365 1.00 90.25 361 MET A C 1
ATOM 2976 O O . MET A 1 361 ? -5.228 -13.509 -1.317 1.00 90.25 361 MET A O 1
ATOM 2980 N N . ILE A 1 362 ? -7.041 -13.977 -0.087 1.00 89.88 362 ILE A N 1
ATOM 2981 C CA . ILE A 1 362 ? -7.465 -15.117 -0.916 1.00 89.88 362 ILE A CA 1
ATOM 2982 C C . ILE A 1 362 ? -7.801 -14.643 -2.335 1.00 89.88 362 ILE A C 1
ATOM 2984 O O . ILE A 1 362 ? -7.367 -15.261 -3.309 1.00 89.88 362 ILE A O 1
ATOM 2988 N N . LYS A 1 363 ? -8.534 -13.530 -2.469 1.00 90.69 363 LYS A N 1
ATOM 2989 C CA . LYS A 1 363 ? -8.845 -12.927 -3.775 1.00 90.69 363 LYS A CA 1
ATOM 2990 C C . LYS A 1 363 ? -7.569 -12.504 -4.511 1.00 90.69 363 LYS A C 1
ATOM 2992 O O . LYS A 1 363 ? -7.372 -12.867 -5.669 1.00 90.69 363 LYS A O 1
ATOM 2997 N N . THR A 1 364 ? -6.664 -11.827 -3.807 1.00 89.50 364 THR A N 1
ATOM 2998 C CA . THR A 1 364 ? -5.369 -11.384 -4.342 1.00 89.50 364 THR A CA 1
ATOM 2999 C C . THR A 1 364 ? -4.524 -12.565 -4.819 1.00 89.50 364 THR A C 1
ATOM 3001 O O . THR A 1 364 ? -3.964 -12.521 -5.908 1.00 89.50 364 THR A O 1
ATOM 3004 N N . THR A 1 365 ? -4.483 -13.657 -4.054 1.00 88.75 365 THR A N 1
ATOM 3005 C CA . THR A 1 365 ? -3.734 -14.875 -4.402 1.00 88.75 365 THR A CA 1
ATOM 3006 C C . THR A 1 365 ? -4.219 -15.491 -5.715 1.00 88.75 365 THR A C 1
ATOM 3008 O O . THR A 1 365 ? -3.420 -16.033 -6.476 1.00 88.75 365 THR A O 1
ATOM 3011 N N . LYS A 1 366 ? -5.516 -15.397 -6.027 1.00 89.88 366 LYS A N 1
ATOM 3012 C CA . LYS A 1 366 ? -6.070 -15.915 -7.285 1.00 89.88 366 LYS A CA 1
ATOM 3013 C C . LYS A 1 366 ? -5.667 -15.047 -8.478 1.00 89.88 366 LYS A C 1
ATOM 3015 O O . LYS A 1 366 ? -5.161 -15.582 -9.459 1.00 89.88 366 LYS A O 1
ATOM 3020 N N . GLU A 1 367 ? -5.827 -13.731 -8.365 1.00 89.50 367 GLU A N 1
ATOM 3021 C CA . GLU A 1 367 ? -5.657 -12.791 -9.484 1.00 89.50 367 GLU A CA 1
ATOM 3022 C C . GLU A 1 367 ? -4.198 -12.365 -9.736 1.00 89.50 367 GLU A C 1
ATOM 3024 O O . GLU A 1 367 ? -3.816 -12.113 -10.876 1.00 89.50 367 GLU A O 1
ATOM 3029 N N . VAL A 1 368 ? -3.362 -12.278 -8.697 1.00 88.69 368 VAL A N 1
ATOM 3030 C CA . VAL A 1 368 ? -1.988 -11.761 -8.811 1.00 88.69 368 VAL A CA 1
ATOM 3031 C C . VAL A 1 368 ? -1.010 -12.851 -9.251 1.00 88.69 368 VAL A C 1
ATOM 3033 O O . VAL A 1 368 ? -1.116 -14.019 -8.868 1.00 88.69 368 VAL A O 1
ATOM 3036 N N . GLN A 1 369 ? -0.022 -12.450 -10.051 1.00 89.00 369 GLN A N 1
ATOM 3037 C CA . GLN A 1 369 ? 1.056 -13.312 -10.533 1.00 89.00 369 GLN A CA 1
ATOM 3038 C C . GLN A 1 369 ? 2.011 -13.703 -9.388 1.00 89.00 369 GLN A C 1
ATOM 3040 O O . GLN A 1 369 ? 2.504 -12.845 -8.652 1.00 89.00 369 GLN A O 1
ATOM 3045 N N . SER A 1 370 ? 2.301 -15.000 -9.254 1.00 89.12 370 SER A N 1
ATOM 3046 C CA . SER A 1 370 ? 2.992 -15.570 -8.085 1.00 89.12 370 SER A CA 1
ATOM 3047 C C . SER A 1 370 ? 4.448 -15.123 -7.929 1.00 89.12 370 SER A C 1
ATOM 3049 O O . SER A 1 370 ? 4.954 -15.080 -6.808 1.00 89.12 370 SER A O 1
ATOM 3051 N N . TYR A 1 371 ? 5.122 -14.732 -9.020 1.00 89.06 371 TYR A N 1
ATOM 3052 C CA . TYR A 1 371 ? 6.538 -14.343 -8.972 1.00 89.06 371 TYR A CA 1
ATOM 3053 C C . TYR A 1 371 ? 6.794 -13.108 -8.092 1.00 89.06 371 TYR A C 1
ATOM 3055 O O . TYR A 1 371 ? 7.877 -12.954 -7.533 1.00 89.06 371 TYR A O 1
ATOM 3063 N N . LYS A 1 372 ? 5.786 -12.245 -7.904 1.00 89.50 372 LYS A N 1
ATOM 3064 C CA . LYS A 1 372 ? 5.902 -11.029 -7.082 1.00 89.50 372 LYS A CA 1
ATOM 3065 C C . LYS A 1 372 ? 6.095 -11.335 -5.597 1.00 89.50 372 LYS A C 1
ATOM 3067 O O . LYS A 1 372 ? 6.662 -10.519 -4.877 1.00 89.50 372 LYS A O 1
ATOM 3072 N N . PHE A 1 373 ? 5.653 -12.509 -5.145 1.00 90.50 373 PHE A N 1
ATOM 3073 C CA . PHE A 1 373 ? 5.791 -12.957 -3.760 1.00 90.50 373 PHE A CA 1
ATOM 3074 C C . PHE A 1 373 ? 7.095 -13.728 -3.504 1.00 90.50 373 PHE A C 1
ATOM 3076 O O . PHE A 1 373 ? 7.401 -14.010 -2.346 1.00 90.50 373 PHE A O 1
ATOM 3083 N N . ILE A 1 374 ? 7.892 -14.029 -4.543 1.00 90.31 374 ILE A N 1
ATOM 3084 C CA . ILE A 1 374 ? 9.155 -14.781 -4.415 1.00 90.31 374 ILE A CA 1
ATOM 3085 C C . ILE A 1 374 ? 10.116 -14.164 -3.383 1.00 90.31 374 ILE A C 1
ATOM 3087 O O . ILE A 1 374 ? 10.616 -14.905 -2.533 1.00 90.31 374 ILE A O 1
ATOM 3091 N N . PRO A 1 375 ? 10.339 -12.832 -3.350 1.00 90.12 375 PRO A N 1
ATOM 3092 C CA . PRO A 1 375 ? 11.225 -12.223 -2.354 1.00 90.12 375 PRO A CA 1
ATOM 3093 C C . PRO A 1 375 ? 10.802 -12.485 -0.899 1.00 90.12 375 PRO A C 1
ATOM 3095 O O . PRO A 1 375 ? 11.618 -12.377 0.012 1.00 90.12 375 PRO A O 1
ATOM 3098 N N . LEU A 1 376 ? 9.531 -12.832 -0.675 1.00 89.94 376 LEU A N 1
ATOM 3099 C CA . LEU A 1 376 ? 8.944 -13.072 0.638 1.00 89.94 376 LEU A CA 1
ATOM 3100 C C . LEU A 1 376 ? 8.663 -14.542 0.945 1.00 89.94 376 LEU A C 1
ATOM 3102 O O . LEU A 1 376 ? 8.134 -14.824 2.020 1.00 89.94 376 LEU A O 1
ATOM 3106 N N . VAL A 1 377 ? 9.048 -15.483 0.072 1.00 91.06 377 VAL A N 1
ATOM 3107 C CA . VAL A 1 377 ? 8.788 -16.926 0.259 1.00 91.06 377 VAL A CA 1
ATOM 3108 C C . VAL A 1 377 ? 9.196 -17.383 1.650 1.00 91.06 377 VAL A C 1
ATOM 3110 O O . VAL A 1 377 ? 8.412 -18.031 2.331 1.00 91.06 377 VAL A O 1
ATOM 3113 N N . TYR A 1 378 ? 10.401 -17.022 2.095 1.00 89.12 378 TYR A N 1
ATOM 3114 C CA . TYR A 1 378 ? 10.910 -17.442 3.397 1.00 89.12 378 TYR A CA 1
ATOM 3115 C C . TYR A 1 378 ? 10.038 -16.929 4.552 1.00 89.12 378 TYR A C 1
ATOM 3117 O O . TYR A 1 378 ? 9.670 -17.692 5.443 1.00 89.12 378 TYR A O 1
ATOM 3125 N N . GLN A 1 379 ? 9.650 -15.650 4.515 1.00 90.00 379 GLN A N 1
ATOM 3126 C CA . GLN A 1 379 ? 8.812 -15.048 5.556 1.00 90.00 379 GLN A CA 1
ATOM 3127 C C . GLN A 1 379 ? 7.409 -15.665 5.572 1.00 90.00 379 GLN A C 1
ATOM 3129 O O . GLN A 1 379 ? 6.875 -15.949 6.642 1.00 90.00 379 GLN A O 1
ATOM 3134 N N . ILE A 1 380 ? 6.843 -15.926 4.394 1.00 90.38 380 ILE A N 1
ATOM 3135 C CA . ILE A 1 380 ? 5.534 -16.562 4.224 1.00 90.38 380 ILE A CA 1
ATOM 3136 C C . ILE A 1 380 ? 5.579 -18.012 4.722 1.00 90.38 380 ILE A C 1
ATOM 3138 O O . ILE A 1 380 ? 4.771 -18.401 5.563 1.00 90.38 380 ILE A O 1
ATOM 3142 N N . ALA A 1 381 ? 6.568 -18.788 4.281 1.00 88.38 381 ALA A N 1
ATOM 3143 C CA . ALA A 1 381 ? 6.751 -20.179 4.676 1.00 88.38 381 ALA A CA 1
ATOM 3144 C C . ALA A 1 381 ? 6.991 -20.320 6.189 1.00 88.38 381 ALA A C 1
ATOM 3146 O O . ALA A 1 381 ? 6.436 -21.218 6.811 1.00 88.38 381 ALA A O 1
ATOM 3147 N N . SER A 1 382 ? 7.730 -19.395 6.817 1.00 86.88 382 SER A N 1
ATOM 3148 C CA . SER A 1 382 ? 7.995 -19.423 8.268 1.00 86.88 382 SER A CA 1
ATOM 3149 C C . SER A 1 382 ? 6.738 -19.326 9.150 1.00 86.88 382 SER A C 1
ATOM 3151 O O . SER A 1 382 ? 6.764 -19.722 10.318 1.00 86.88 382 SER A O 1
ATOM 3153 N N . ARG A 1 383 ? 5.633 -18.796 8.606 1.00 85.69 383 ARG A N 1
ATOM 3154 C CA . ARG A 1 383 ? 4.341 -18.640 9.293 1.00 85.69 383 ARG A CA 1
ATOM 3155 C C . ARG A 1 383 ? 3.378 -19.806 9.049 1.00 85.69 383 ARG A C 1
ATOM 3157 O O . ARG A 1 383 ? 2.282 -19.795 9.613 1.00 85.69 383 ARG A O 1
ATOM 3164 N N . LEU A 1 384 ? 3.773 -20.786 8.234 1.00 83.00 384 LEU A N 1
ATOM 3165 C CA . LEU A 1 384 ? 2.998 -21.997 7.987 1.00 83.00 384 LEU A CA 1
ATOM 3166 C C . LEU A 1 384 ? 2.907 -22.813 9.276 1.00 83.00 384 LEU A C 1
ATOM 3168 O O . LEU A 1 384 ? 3.940 -23.140 9.849 1.00 83.00 384 LEU A O 1
ATOM 3172 N N . GLY A 1 385 ? 1.693 -23.149 9.709 1.00 75.81 385 GLY A N 1
ATOM 3173 C CA . GLY A 1 385 ? 1.446 -23.957 10.903 1.00 75.81 385 GLY A CA 1
ATOM 3174 C C . GLY A 1 385 ? 0.202 -24.832 10.770 1.00 75.81 385 GLY A C 1
ATOM 3175 O O . GLY A 1 385 ? -0.550 -24.736 9.798 1.00 75.81 385 GLY A O 1
ATOM 3176 N N . SER A 1 386 ? -0.013 -25.705 11.752 1.00 63.84 386 SER A N 1
ATOM 3177 C CA . SER A 1 386 ? -1.213 -26.540 11.828 1.00 63.84 386 SER A CA 1
ATOM 3178 C C . SER A 1 386 ? -2.403 -25.720 12.335 1.00 63.84 386 SER A C 1
ATOM 3180 O O . SER A 1 386 ? -2.259 -24.855 13.196 1.00 63.84 386 SER A O 1
ATOM 3182 N N . SER A 1 387 ? -3.613 -26.024 11.852 1.00 55.47 387 SER A N 1
ATOM 3183 C CA . SER A 1 387 ? -4.879 -25.367 12.244 1.00 55.47 387 SER A CA 1
ATOM 3184 C C . SER A 1 387 ? -5.222 -25.478 13.746 1.00 55.47 387 SER A C 1
ATOM 3186 O O . SER A 1 387 ? -6.287 -25.016 14.157 1.00 55.47 387 SER A O 1
ATOM 3188 N N . LYS A 1 388 ? -4.381 -26.125 14.560 1.00 50.78 388 LYS A N 1
ATOM 3189 C CA . LYS A 1 388 ? -4.602 -26.342 15.995 1.00 50.78 388 LYS A CA 1
ATOM 3190 C C . LYS A 1 388 ? -4.003 -25.258 16.892 1.00 50.78 388 LYS A C 1
ATOM 3192 O O . LYS A 1 388 ? -4.334 -25.242 18.075 1.00 50.78 388 LYS A O 1
ATOM 3197 N N . ASP A 1 389 ? -3.200 -24.340 16.356 1.00 44.09 389 ASP A N 1
ATOM 3198 C CA . ASP A 1 389 ? -2.687 -23.225 17.150 1.00 44.09 389 ASP A CA 1
ATOM 3199 C C . ASP A 1 389 ? -3.816 -22.248 17.492 1.00 44.09 389 ASP A C 1
ATOM 3201 O O . ASP A 1 389 ? -4.355 -21.533 16.640 1.00 44.09 389 ASP A O 1
ATOM 3205 N N . ALA A 1 390 ? -4.166 -22.254 18.778 1.00 46.22 390 ALA A N 1
ATOM 3206 C CA . ALA A 1 390 ? -5.208 -21.498 19.458 1.00 46.22 390 ALA A CA 1
ATOM 3207 C C . ALA A 1 390 ? -4.978 -19.973 19.434 1.00 46.22 390 ALA A C 1
ATOM 3209 O O . ALA A 1 390 ? -4.857 -19.331 20.474 1.00 46.22 390 ALA A O 1
ATOM 3210 N N . GLN A 1 391 ? -4.925 -19.393 18.234 1.00 49.97 391 GLN A N 1
ATOM 3211 C CA . GLN A 1 391 ? -5.014 -17.953 17.975 1.00 49.97 391 GLN A CA 1
ATOM 3212 C C . GLN A 1 391 ? -5.219 -17.617 16.490 1.00 49.97 391 GLN A C 1
ATOM 3214 O O . GLN A 1 391 ? -5.755 -16.552 16.199 1.00 49.97 391 GLN A O 1
ATOM 3219 N N . GLY A 1 392 ? -4.865 -18.497 15.545 1.00 52.19 392 GLY A N 1
ATOM 3220 C CA . GLY A 1 392 ? -5.072 -18.261 14.113 1.00 52.19 392 GLY A CA 1
ATOM 3221 C C . GLY A 1 392 ? -6.457 -18.705 13.643 1.00 52.19 392 GLY A C 1
ATOM 3222 O O . GLY A 1 392 ? -6.859 -19.840 13.879 1.00 52.19 392 GLY A O 1
ATOM 3223 N N . SER A 1 393 ? -7.191 -17.843 12.934 1.00 60.38 393 SER A N 1
ATOM 3224 C CA . SER A 1 393 ? -8.388 -18.297 12.218 1.00 60.38 393 SER A CA 1
ATOM 3225 C C . SER A 1 393 ? -7.978 -19.381 11.210 1.00 60.38 393 SER A C 1
ATOM 3227 O O . SER A 1 393 ? -7.033 -19.183 10.447 1.00 60.38 393 SER A O 1
ATOM 3229 N N . THR A 1 394 ? -8.676 -20.521 11.169 1.00 69.94 394 THR A N 1
ATOM 3230 C CA . THR A 1 394 ? -8.445 -21.594 10.176 1.00 69.94 394 THR A CA 1
ATOM 3231 C C . THR A 1 394 ? -8.357 -21.036 8.747 1.00 69.94 394 THR A C 1
ATOM 3233 O O . THR A 1 394 ? -7.569 -21.496 7.925 1.00 69.94 394 THR A O 1
ATOM 3236 N N . ASN A 1 395 ? -9.088 -19.951 8.478 1.00 81.31 395 ASN A N 1
ATOM 3237 C CA . ASN A 1 395 ? -9.090 -19.239 7.204 1.00 81.31 395 ASN A CA 1
ATOM 3238 C C . ASN A 1 395 ? -7.727 -18.619 6.844 1.00 81.31 395 ASN A C 1
ATOM 3240 O O . ASN A 1 395 ? -7.354 -18.636 5.673 1.00 81.31 395 ASN A O 1
ATOM 3244 N N . PHE A 1 396 ? -6.970 -18.096 7.816 1.00 85.69 396 PHE A N 1
ATOM 3245 C CA . PHE A 1 396 ? -5.641 -17.524 7.576 1.00 85.69 396 PHE A CA 1
ATOM 3246 C C . PHE A 1 396 ? -4.646 -18.592 7.115 1.00 85.69 396 PHE A C 1
ATOM 3248 O O . PHE A 1 396 ? -3.975 -18.406 6.100 1.00 85.69 396 PHE A O 1
ATOM 3255 N N . GLN A 1 397 ? -4.587 -19.726 7.822 1.00 86.25 397 GLN A N 1
ATOM 3256 C CA . GLN A 1 397 ? -3.696 -20.831 7.454 1.00 86.25 397 GLN A CA 1
ATOM 3257 C C . GLN A 1 397 ? -4.089 -21.435 6.101 1.00 86.25 397 GLN A C 1
ATOM 3259 O O . GLN A 1 397 ? -3.219 -21.710 5.280 1.00 86.25 397 GLN A O 1
ATOM 3264 N N . ASN A 1 398 ? -5.389 -21.532 5.804 1.00 86.19 398 ASN A N 1
ATOM 3265 C CA . ASN A 1 398 ? -5.870 -21.960 4.489 1.00 86.19 398 ASN A CA 1
ATOM 3266 C C . ASN A 1 398 ? -5.441 -20.997 3.367 1.00 86.19 398 ASN A C 1
ATOM 3268 O O . ASN A 1 398 ? -4.995 -21.438 2.308 1.00 86.19 398 ASN A O 1
ATOM 3272 N N . ALA A 1 399 ? -5.536 -19.682 3.593 1.00 88.06 399 ALA A N 1
ATOM 3273 C CA . ALA A 1 399 ? -5.077 -18.674 2.637 1.00 88.06 399 ALA A CA 1
ATOM 3274 C C . ALA A 1 399 ? -3.556 -18.753 2.410 1.00 88.06 399 ALA A C 1
ATOM 3276 O O . ALA A 1 399 ? -3.095 -18.692 1.269 1.00 88.06 399 ALA A O 1
ATOM 3277 N N . LEU A 1 400 ? -2.784 -18.953 3.483 1.00 90.50 400 LEU A N 1
ATOM 3278 C CA . LEU A 1 400 ? -1.331 -19.113 3.443 1.00 90.50 400 LEU A CA 1
ATOM 3279 C C . LEU A 1 400 ? -0.897 -20.372 2.691 1.00 90.50 400 LEU A C 1
ATOM 3281 O O . LEU A 1 400 ? -0.048 -20.296 1.802 1.00 90.50 400 LEU A O 1
ATOM 3285 N N . ALA A 1 401 ? -1.523 -21.506 2.998 1.00 89.75 401 ALA A N 1
ATOM 3286 C CA . ALA A 1 401 ? -1.313 -22.767 2.303 1.00 89.75 401 ALA A CA 1
ATOM 3287 C C . ALA A 1 401 ? -1.652 -22.642 0.811 1.00 89.75 401 ALA A C 1
ATOM 3289 O O . ALA A 1 401 ? -0.872 -23.075 -0.035 1.00 89.75 401 ALA A O 1
ATOM 3290 N N . SER A 1 402 ? -2.766 -21.982 0.470 1.00 90.44 402 SER A N 1
ATOM 3291 C CA . SER A 1 402 ? -3.157 -21.740 -0.923 1.00 90.44 402 SER A CA 1
ATOM 3292 C C . SER A 1 402 ? -2.142 -20.879 -1.680 1.00 90.44 402 SER A C 1
ATOM 3294 O O . SER A 1 402 ? -1.857 -21.166 -2.844 1.00 90.44 402 SER A O 1
ATOM 3296 N N . LEU A 1 403 ? -1.600 -19.833 -1.050 1.00 92.06 403 LEU A N 1
ATOM 3297 C CA . LEU A 1 403 ? -0.584 -18.973 -1.657 1.00 92.06 403 LEU A CA 1
ATOM 3298 C C . LEU A 1 403 ? 0.728 -19.731 -1.881 1.00 92.06 403 LEU A C 1
ATOM 3300 O O . LEU A 1 403 ? 1.253 -19.725 -2.993 1.00 92.06 403 LEU A O 1
ATOM 3304 N N . LEU A 1 404 ? 1.224 -20.430 -0.856 1.00 92.25 404 LEU A N 1
ATOM 3305 C CA . LEU A 1 404 ? 2.442 -21.240 -0.955 1.00 92.25 404 LEU A CA 1
ATOM 3306 C C . LEU A 1 404 ? 2.303 -22.348 -1.998 1.00 92.25 404 LEU A C 1
ATOM 3308 O O . LEU A 1 404 ? 3.234 -22.582 -2.764 1.00 92.25 404 LEU A O 1
ATOM 3312 N N . LYS A 1 405 ? 1.132 -22.988 -2.078 1.00 91.75 405 LYS A N 1
ATOM 3313 C CA . LYS A 1 405 ? 0.831 -23.987 -3.105 1.00 91.75 405 LYS A CA 1
ATOM 3314 C C . LYS A 1 405 ? 0.922 -23.389 -4.506 1.00 91.75 405 LYS A C 1
ATOM 3316 O O . LYS A 1 405 ? 1.602 -23.961 -5.351 1.00 91.75 405 LYS A O 1
ATOM 3321 N N . LYS A 1 406 ? 0.308 -22.224 -4.744 1.00 92.25 406 LYS A N 1
ATOM 3322 C CA . LYS A 1 406 ? 0.393 -21.524 -6.038 1.00 92.25 406 LYS A CA 1
ATOM 3323 C C . LYS A 1 406 ? 1.845 -21.180 -6.394 1.00 92.25 406 LYS A C 1
ATOM 3325 O O . LYS A 1 406 ? 2.297 -21.469 -7.496 1.00 92.25 406 LYS A O 1
ATOM 3330 N N . MET A 1 407 ? 2.605 -20.645 -5.439 1.00 91.94 407 MET A N 1
ATOM 3331 C CA . MET A 1 407 ? 4.018 -20.306 -5.633 1.00 91.94 407 MET A CA 1
ATOM 3332 C C . MET A 1 407 ? 4.896 -21.533 -5.901 1.00 91.94 407 MET A C 1
ATOM 3334 O O . MET A 1 407 ? 5.807 -21.450 -6.715 1.00 91.94 407 MET A O 1
ATOM 3338 N N . ALA A 1 408 ? 4.622 -22.670 -5.261 1.00 90.69 408 ALA A N 1
ATOM 3339 C CA . ALA A 1 408 ? 5.370 -23.906 -5.478 1.00 90.69 408 ALA A CA 1
ATOM 3340 C C . ALA A 1 408 ? 5.029 -24.604 -6.804 1.00 90.69 408 ALA A C 1
ATOM 3342 O O . ALA A 1 408 ? 5.883 -25.302 -7.347 1.00 90.69 408 ALA A O 1
ATOM 3343 N N . ILE A 1 409 ? 3.813 -24.416 -7.327 1.00 91.00 409 ILE A N 1
ATOM 3344 C CA . ILE A 1 409 ? 3.427 -24.892 -8.662 1.00 91.00 409 ILE A CA 1
ATOM 3345 C C . ILE A 1 409 ? 4.122 -24.051 -9.737 1.00 91.00 409 ILE A C 1
ATOM 3347 O O . ILE A 1 409 ? 4.751 -24.620 -10.627 1.00 91.00 409 ILE A O 1
ATOM 3351 N N . ASP A 1 410 ? 4.050 -22.721 -9.620 1.00 90.75 410 ASP A N 1
ATOM 3352 C CA . ASP A 1 410 ? 4.586 -21.795 -10.624 1.00 90.75 410 ASP A CA 1
ATOM 3353 C C . ASP A 1 410 ? 6.123 -21.683 -10.564 1.00 90.75 410 ASP A C 1
ATOM 3355 O O . ASP A 1 410 ? 6.784 -21.592 -11.594 1.00 90.75 410 ASP A O 1
ATOM 3359 N N . HIS A 1 411 ? 6.701 -21.684 -9.355 1.00 91.25 411 HIS A N 1
ATOM 3360 C CA . HIS A 1 411 ? 8.129 -21.446 -9.088 1.00 91.25 411 HIS A CA 1
ATOM 3361 C C . HIS A 1 411 ? 8.708 -22.513 -8.142 1.00 91.25 411 HIS A C 1
ATOM 3363 O O . HIS A 1 411 ? 9.043 -22.214 -6.985 1.00 91.25 411 HIS A O 1
ATOM 3369 N N . PRO A 1 412 ? 8.852 -23.767 -8.608 1.00 88.31 412 PRO A N 1
ATOM 3370 C CA . PRO A 1 412 ? 9.217 -24.893 -7.753 1.00 88.31 412 PRO A CA 1
ATOM 3371 C C . PRO A 1 412 ? 10.603 -24.733 -7.113 1.00 88.31 412 PRO A C 1
ATOM 3373 O O . PRO A 1 412 ? 10.737 -24.898 -5.902 1.00 88.31 412 PRO A O 1
ATOM 3376 N N . TYR A 1 413 ? 11.621 -24.319 -7.873 1.00 87.94 413 TYR A N 1
ATOM 3377 C CA . TYR A 1 413 ? 12.991 -24.156 -7.362 1.00 87.94 413 TYR A CA 1
ATOM 3378 C C . TYR A 1 413 ? 13.106 -23.111 -6.238 1.00 87.94 413 TYR A C 1
ATOM 3380 O O . TYR A 1 413 ? 13.894 -23.288 -5.309 1.00 87.94 413 TYR A O 1
ATOM 3388 N N . HIS A 1 414 ? 12.289 -22.054 -6.290 1.00 88.62 414 HIS A N 1
ATOM 3389 C CA . HIS A 1 414 ? 12.306 -20.952 -5.323 1.00 88.62 414 HIS A CA 1
ATOM 3390 C C . HIS A 1 414 ? 11.469 -21.198 -4.070 1.00 88.62 414 HIS A C 1
ATOM 3392 O O . HIS A 1 414 ? 11.617 -20.430 -3.125 1.00 88.62 414 HIS A O 1
ATOM 3398 N N . THR A 1 415 ? 10.570 -22.188 -4.079 1.00 89.75 415 THR A N 1
ATOM 3399 C CA . THR A 1 415 ? 9.597 -22.413 -2.993 1.00 89.75 415 THR A CA 1
ATOM 3400 C C . THR A 1 415 ? 9.769 -23.778 -2.327 1.00 89.75 415 THR A C 1
ATOM 3402 O O . THR A 1 415 ? 9.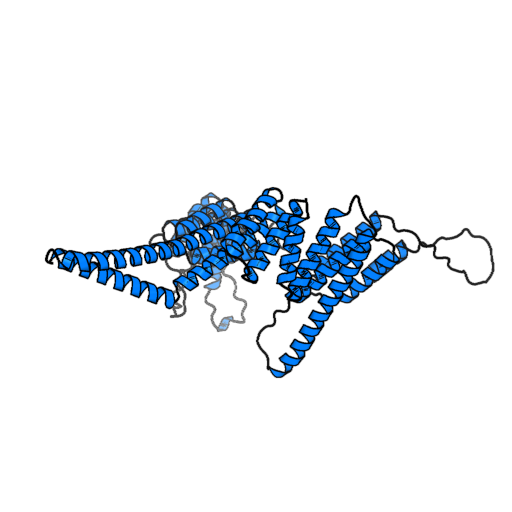657 -23.897 -1.106 1.00 89.75 415 THR A O 1
ATOM 3405 N N . ILE A 1 416 ? 10.075 -24.824 -3.103 1.00 89.69 416 ILE A N 1
ATOM 3406 C CA . ILE A 1 416 ? 10.222 -26.195 -2.590 1.00 89.69 416 ILE A CA 1
ATOM 3407 C C . ILE A 1 416 ? 11.434 -26.299 -1.660 1.00 89.69 416 ILE A C 1
ATOM 3409 O O . ILE A 1 416 ? 11.348 -26.984 -0.644 1.00 89.69 416 ILE A O 1
ATOM 3413 N N . CYS A 1 417 ? 12.533 -25.590 -1.945 1.00 88.69 417 CYS A N 1
ATOM 3414 C CA . CYS A 1 417 ? 13.716 -25.561 -1.075 1.00 88.69 417 CYS A CA 1
ATOM 3415 C C . CYS A 1 417 ? 13.361 -25.137 0.362 1.00 88.69 417 CYS A C 1
ATOM 3417 O O . CYS A 1 417 ? 13.819 -25.739 1.330 1.00 88.69 417 CYS A O 1
ATOM 3419 N N . GLN A 1 418 ? 12.500 -24.133 0.504 1.00 89.94 418 GLN A N 1
ATOM 3420 C CA . GLN A 1 418 ? 12.082 -23.550 1.774 1.00 89.94 418 GLN A CA 1
ATOM 3421 C C . GLN A 1 418 ? 11.105 -24.478 2.497 1.00 89.94 418 GLN A C 1
ATOM 3423 O O . GLN A 1 418 ? 11.216 -24.653 3.708 1.00 89.94 418 GLN A O 1
ATOM 3428 N N . LEU A 1 419 ? 10.198 -25.137 1.768 1.00 89.25 419 LEU A N 1
ATOM 3429 C CA . LEU A 1 419 ? 9.322 -26.165 2.339 1.00 89.25 419 LEU A CA 1
ATOM 3430 C C . LEU A 1 419 ? 10.112 -27.391 2.820 1.00 89.25 419 LEU A C 1
ATOM 3432 O O . LEU A 1 419 ? 9.834 -27.910 3.898 1.00 89.25 419 LEU A O 1
ATOM 3436 N N . LEU A 1 420 ? 11.125 -27.831 2.065 1.00 88.06 420 LEU A N 1
ATOM 3437 C CA . LEU A 1 420 ? 12.025 -28.915 2.474 1.00 88.06 420 LEU A CA 1
ATOM 3438 C C . LEU A 1 420 ? 12.864 -28.524 3.694 1.00 88.06 420 LEU A C 1
ATOM 3440 O O . LEU A 1 420 ? 13.075 -29.362 4.569 1.00 88.06 420 LEU A O 1
ATOM 3444 N N . ALA A 1 421 ? 13.314 -27.269 3.781 1.00 86.12 421 ALA A N 1
ATOM 3445 C CA . ALA A 1 421 ? 14.007 -26.763 4.962 1.00 86.12 421 ALA A CA 1
ATOM 3446 C C . ALA A 1 421 ? 13.105 -26.812 6.208 1.00 86.12 421 ALA A C 1
ATOM 3448 O O . ALA A 1 421 ? 13.544 -27.274 7.258 1.00 86.12 421 ALA A O 1
ATOM 3449 N N . LEU A 1 422 ? 11.830 -26.422 6.084 1.00 85.50 422 LEU A N 1
ATOM 3450 C CA . LEU A 1 422 ? 10.852 -26.515 7.177 1.00 85.50 422 LEU A CA 1
ATOM 3451 C C . LEU A 1 422 ? 10.534 -27.965 7.565 1.00 85.50 422 LEU A C 1
ATOM 3453 O O . LEU A 1 422 ? 10.474 -28.277 8.751 1.00 85.50 422 LEU A O 1
ATOM 3457 N N . ALA A 1 423 ? 10.380 -28.862 6.587 1.00 85.62 423 ALA A N 1
ATOM 3458 C CA . ALA A 1 423 ? 10.095 -30.276 6.836 1.00 85.62 423 ALA A CA 1
ATOM 3459 C C . ALA A 1 423 ? 11.254 -31.016 7.539 1.00 85.62 423 ALA A C 1
ATOM 3461 O O . ALA A 1 423 ? 11.016 -31.963 8.283 1.00 85.62 423 ALA A O 1
ATOM 3462 N N . ASN A 1 4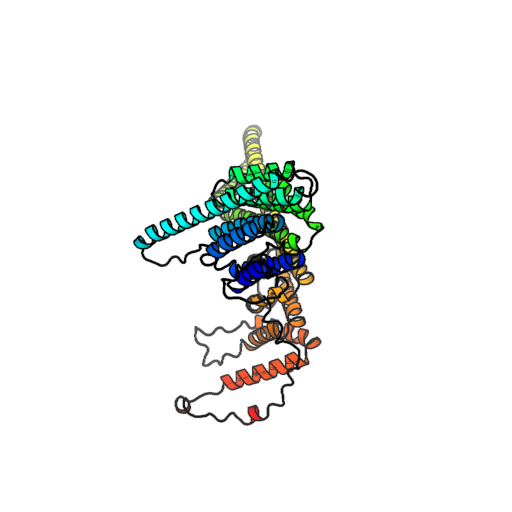24 ? 12.500 -30.579 7.321 1.00 82.62 424 ASN A N 1
ATOM 3463 C CA . ASN A 1 424 ? 13.698 -31.135 7.965 1.00 82.62 424 ASN A CA 1
ATOM 3464 C C . ASN A 1 424 ? 14.137 -30.365 9.226 1.00 82.62 424 ASN A C 1
ATOM 3466 O O . ASN A 1 424 ? 15.171 -30.691 9.810 1.00 82.62 424 ASN A O 1
ATOM 3470 N N . GLY A 1 425 ? 13.382 -29.347 9.653 1.00 74.69 425 GLY A N 1
ATOM 3471 C CA . GLY A 1 425 ? 13.758 -28.442 10.743 1.00 74.69 425 GLY A CA 1
ATOM 3472 C C . GLY A 1 425 ? 13.779 -29.056 12.150 1.00 74.69 425 GLY A C 1
ATOM 3473 O O . GLY A 1 425 ? 14.146 -28.372 13.104 1.00 74.69 425 GLY A O 1
ATOM 3474 N N . ASP A 1 426 ? 13.398 -30.327 12.296 1.00 72.81 426 ASP A N 1
ATOM 3475 C CA . ASP A 1 426 ? 13.420 -31.069 13.560 1.00 72.81 426 ASP A CA 1
ATOM 3476 C C . ASP A 1 426 ? 14.683 -31.926 13.759 1.00 72.81 426 ASP A C 1
ATOM 3478 O O . ASP A 1 426 ? 14.909 -32.440 14.855 1.00 72.81 426 ASP A O 1
ATOM 3482 N N . ARG A 1 427 ? 15.545 -32.052 12.738 1.00 65.56 427 ARG A N 1
ATOM 3483 C CA . ARG A 1 427 ? 16.716 -32.957 12.719 1.00 65.56 427 ARG A CA 1
ATOM 3484 C C . ARG A 1 427 ? 17.925 -32.468 13.533 1.00 65.56 427 ARG A C 1
ATOM 3486 O O . ARG A 1 427 ? 19.063 -32.839 13.257 1.00 65.56 427 ARG A O 1
ATOM 3493 N N . VAL A 1 428 ? 17.708 -31.661 14.570 1.00 62.28 428 VAL A N 1
ATOM 3494 C CA . VAL A 1 428 ? 18.778 -31.233 15.485 1.00 62.28 428 VAL A CA 1
ATOM 3495 C C . VAL A 1 428 ? 19.113 -32.385 16.438 1.00 62.28 428 VAL A C 1
ATOM 3497 O O . VAL A 1 428 ? 18.292 -32.748 17.280 1.00 62.28 428 VAL A O 1
ATOM 3500 N N . LYS A 1 429 ? 20.326 -32.953 16.321 1.00 58.34 429 LYS A N 1
ATOM 3501 C CA . LYS A 1 429 ? 20.837 -34.012 17.216 1.00 58.34 429 LYS A CA 1
ATOM 3502 C C . LYS A 1 429 ? 20.701 -33.582 18.688 1.00 58.34 429 LYS A C 1
ATOM 3504 O O . LYS A 1 429 ? 21.126 -32.486 19.049 1.00 58.34 429 LYS A O 1
ATOM 3509 N N . ASP A 1 430 ? 20.204 -34.470 19.556 1.00 52.84 430 ASP A N 1
ATOM 3510 C CA . ASP A 1 430 ? 19.937 -34.188 20.982 1.00 52.84 430 ASP A CA 1
ATOM 3511 C C . ASP A 1 430 ? 21.147 -33.635 21.756 1.00 52.84 430 ASP A C 1
ATOM 3513 O O . ASP A 1 430 ? 20.994 -32.820 22.660 1.00 52.84 430 ASP A O 1
ATOM 3517 N N . LYS A 1 431 ? 22.369 -34.007 21.357 1.00 50.22 431 LYS A N 1
ATOM 3518 C CA . LYS A 1 431 ? 23.624 -33.528 21.968 1.00 50.22 431 LYS A CA 1
ATOM 3519 C C . LYS A 1 431 ? 23.989 -32.080 21.600 1.00 50.22 431 LYS A C 1
ATOM 3521 O O . LYS A 1 431 ? 24.883 -31.509 22.212 1.00 50.22 431 LYS A O 1
ATOM 3526 N N . GLN A 1 432 ? 23.320 -31.496 20.604 1.00 52.78 432 GLN A N 1
ATOM 3527 C CA . GLN A 1 432 ? 23.497 -30.113 20.140 1.00 52.78 432 GLN A CA 1
ATOM 3528 C C . GLN A 1 432 ? 22.278 -29.230 20.455 1.00 52.78 432 GLN A C 1
ATOM 3530 O O . GLN A 1 432 ? 22.248 -28.063 20.059 1.00 52.78 432 GLN A O 1
ATOM 3535 N N . ARG A 1 433 ? 21.297 -29.752 21.215 1.00 52.56 433 ARG A N 1
ATOM 3536 C CA . ARG A 1 433 ? 20.170 -28.985 21.765 1.00 52.56 433 ARG A CA 1
ATOM 3537 C C . ARG A 1 433 ? 20.638 -28.053 22.891 1.00 52.56 433 ARG A C 1
ATOM 3539 O O . ARG A 1 433 ? 20.344 -28.236 24.066 1.00 52.56 433 ARG A O 1
ATOM 3546 N N . SER A 1 434 ? 21.430 -27.052 22.526 1.00 51.78 434 SER A N 1
ATOM 3547 C CA . SER A 1 434 ? 21.744 -25.897 23.367 1.00 51.78 434 SER A CA 1
ATOM 3548 C C . SER A 1 434 ? 20.484 -25.038 23.563 1.00 51.78 434 SER A C 1
ATOM 3550 O O . SER A 1 434 ? 19.604 -25.024 22.699 1.00 51.78 434 SER A O 1
ATOM 3552 N N . ARG A 1 435 ? 20.437 -24.227 24.634 1.00 51.62 435 ARG A N 1
ATOM 3553 C CA . ARG A 1 435 ? 19.428 -23.160 24.850 1.00 51.62 435 ARG A CA 1
ATOM 3554 C C . ARG A 1 435 ? 19.330 -22.159 23.677 1.00 51.62 435 ARG A C 1
ATOM 3556 O O . ARG A 1 435 ? 18.405 -21.357 23.654 1.00 51.62 435 ARG A O 1
ATOM 3563 N N . SER A 1 436 ? 20.269 -22.201 22.725 1.00 49.38 436 SER A N 1
ATOM 3564 C CA . SER A 1 436 ? 20.315 -21.394 21.497 1.00 49.38 436 SER A CA 1
ATOM 3565 C C . SER A 1 436 ? 19.893 -22.129 20.212 1.00 49.38 436 SER A C 1
ATOM 3567 O O . SER A 1 436 ? 19.942 -21.530 19.140 1.00 49.38 436 SER A O 1
ATOM 3569 N N . SER A 1 437 ? 19.517 -23.411 20.276 1.00 52.84 437 SER A N 1
ATOM 3570 C CA . SER A 1 437 ? 19.081 -24.167 19.093 1.00 52.84 437 SER A CA 1
ATOM 3571 C C . SER A 1 437 ? 17.581 -23.974 18.844 1.00 52.84 437 SER A C 1
ATOM 3573 O O . SER A 1 437 ? 16.750 -24.299 19.690 1.00 52.84 437 SER A O 1
ATOM 3575 N N . PHE A 1 438 ? 17.228 -23.408 17.688 1.00 55.25 438 PHE A N 1
ATOM 3576 C CA . PHE A 1 438 ? 15.838 -23.288 17.252 1.00 55.25 438 PHE A CA 1
ATOM 3577 C C . PHE A 1 438 ? 15.372 -24.639 16.704 1.00 55.25 438 PHE A C 1
ATOM 3579 O O . PHE A 1 438 ? 15.866 -25.093 15.673 1.00 55.25 438 PHE A O 1
ATOM 3586 N N . VAL A 1 439 ? 14.433 -25.278 17.399 1.00 60.75 439 VAL A N 1
ATOM 3587 C CA . VAL A 1 439 ? 13.715 -26.453 16.897 1.00 60.75 439 VAL A CA 1
ATOM 3588 C C . VAL A 1 439 ? 12.432 -25.946 16.251 1.00 60.75 439 VAL A C 1
ATOM 3590 O O . VAL A 1 439 ? 11.658 -25.236 16.892 1.00 60.75 439 VAL A O 1
ATOM 3593 N N . VAL A 1 440 ? 12.221 -26.272 14.975 1.00 59.81 440 VAL A N 1
ATOM 3594 C CA . VAL A 1 440 ? 10.963 -25.948 14.292 1.00 59.81 440 VAL A CA 1
ATOM 3595 C C . VAL A 1 440 ? 9.823 -26.705 14.978 1.00 59.81 440 VAL A C 1
ATOM 3597 O O . VAL A 1 440 ? 9.938 -27.908 15.206 1.00 59.81 440 VAL A O 1
ATOM 3600 N N . ASP A 1 441 ? 8.720 -26.016 15.292 1.00 70.88 441 ASP A N 1
ATOM 3601 C CA . ASP A 1 441 ? 7.547 -26.651 15.906 1.00 70.88 441 ASP A CA 1
ATOM 3602 C C . ASP A 1 441 ? 7.041 -27.824 15.048 1.00 70.88 441 ASP A C 1
ATOM 3604 O O . ASP A 1 441 ? 6.906 -27.710 13.823 1.00 70.88 441 ASP A O 1
ATOM 3608 N N . MET A 1 442 ? 6.701 -28.940 15.699 1.00 75.44 442 MET A N 1
ATOM 3609 C CA . MET A 1 442 ? 6.229 -30.161 15.029 1.00 75.44 442 MET A CA 1
ATOM 3610 C C . MET A 1 442 ? 5.004 -29.912 14.138 1.00 75.44 442 MET A C 1
ATOM 3612 O O . MET A 1 442 ? 4.871 -30.521 13.077 1.00 75.44 442 MET A O 1
ATOM 3616 N N . ASP A 1 443 ? 4.145 -28.966 14.515 1.00 76.75 443 ASP A N 1
ATOM 3617 C CA . ASP A 1 443 ? 2.977 -28.566 13.732 1.00 76.75 443 ASP A CA 1
ATOM 3618 C C . ASP A 1 443 ? 3.339 -27.923 12.388 1.00 76.75 443 ASP A C 1
ATOM 3620 O O . ASP A 1 443 ? 2.683 -28.178 11.374 1.00 76.75 443 ASP A O 1
ATOM 3624 N N . LYS A 1 444 ? 4.417 -27.133 12.347 1.00 81.75 444 LYS A N 1
ATOM 3625 C CA . LYS A 1 444 ? 4.917 -26.515 11.110 1.00 81.75 444 LYS A CA 1
ATOM 3626 C C . LYS A 1 444 ? 5.525 -27.560 10.186 1.00 81.75 444 LYS A C 1
ATOM 3628 O O . LYS A 1 444 ? 5.299 -27.517 8.977 1.00 81.75 444 LYS A O 1
ATOM 3633 N N . LYS A 1 445 ? 6.239 -28.533 10.763 1.00 83.94 445 LYS A N 1
ATOM 3634 C CA . LYS A 1 445 ? 6.762 -29.687 10.026 1.00 83.94 445 LYS A CA 1
ATOM 3635 C C . LYS A 1 445 ? 5.628 -30.479 9.376 1.00 83.94 445 LYS A C 1
ATOM 3637 O O . LYS A 1 445 ? 5.663 -30.698 8.168 1.00 83.94 445 LYS A O 1
ATOM 3642 N N . LEU A 1 446 ? 4.605 -30.855 10.146 1.00 83.75 446 LEU A N 1
ATOM 3643 C CA . LEU A 1 446 ? 3.460 -31.611 9.630 1.00 83.75 446 LEU A CA 1
ATOM 3644 C C . LEU A 1 446 ? 2.716 -30.839 8.531 1.00 83.75 446 LEU A C 1
ATOM 3646 O O . LEU A 1 446 ? 2.352 -31.421 7.509 1.00 83.75 446 LEU A O 1
ATOM 3650 N N . ALA A 1 447 ? 2.533 -29.526 8.696 1.00 85.25 447 ALA A N 1
ATOM 3651 C CA . ALA A 1 447 ? 1.925 -28.680 7.671 1.00 85.25 447 ALA A CA 1
ATOM 3652 C C . ALA A 1 447 ? 2.763 -28.634 6.378 1.00 85.25 447 ALA A C 1
ATOM 3654 O O . ALA A 1 447 ? 2.216 -28.780 5.282 1.00 85.25 447 ALA A O 1
ATOM 3655 N N . ALA A 1 448 ? 4.089 -28.496 6.490 1.00 88.12 448 ALA A N 1
ATOM 3656 C CA . ALA A 1 448 ? 4.998 -28.515 5.346 1.00 88.12 448 ALA A CA 1
ATOM 3657 C C . ALA A 1 448 ? 5.011 -29.881 4.637 1.00 88.12 448 ALA A C 1
ATOM 3659 O O . ALA A 1 448 ? 4.962 -29.938 3.409 1.00 88.12 448 ALA A O 1
ATOM 3660 N N . GLU A 1 449 ? 5.015 -30.987 5.385 1.00 88.19 449 GLU A N 1
ATOM 3661 C CA . GLU A 1 449 ? 4.931 -32.339 4.825 1.00 88.19 449 GLU A CA 1
ATOM 3662 C C . GLU A 1 449 ? 3.608 -32.584 4.097 1.00 88.19 449 GLU A C 1
ATOM 3664 O O . GLU A 1 449 ? 3.605 -33.184 3.021 1.00 88.19 449 GLU A O 1
ATOM 3669 N N . ASN A 1 450 ? 2.490 -32.107 4.646 1.00 89.69 450 ASN A N 1
ATOM 3670 C CA . ASN A 1 450 ? 1.185 -32.211 3.996 1.00 89.69 450 ASN A CA 1
ATOM 3671 C C . ASN A 1 450 ? 1.156 -31.428 2.676 1.00 89.69 450 ASN A C 1
ATOM 3673 O O . ASN A 1 450 ? 0.741 -31.978 1.657 1.00 89.69 450 ASN A O 1
ATOM 3677 N N . LEU A 1 451 ? 1.698 -30.205 2.650 1.00 88.50 451 LEU A N 1
ATOM 3678 C CA . LEU A 1 451 ? 1.842 -29.444 1.406 1.00 88.50 451 LEU A CA 1
ATOM 3679 C C . LEU A 1 451 ? 2.765 -30.139 0.398 1.00 88.50 451 LEU A C 1
ATOM 3681 O O . LEU A 1 451 ? 2.433 -30.202 -0.781 1.00 88.50 451 LEU A O 1
ATOM 3685 N N . LEU A 1 452 ? 3.897 -30.703 0.828 1.00 89.44 452 LEU A N 1
ATOM 3686 C CA . LEU A 1 452 ? 4.797 -31.448 -0.062 1.00 89.44 452 LEU A CA 1
ATOM 3687 C C . LEU A 1 452 ? 4.133 -32.708 -0.640 1.00 89.44 452 LEU A C 1
ATOM 3689 O O . LEU A 1 452 ? 4.359 -33.037 -1.808 1.00 89.44 452 LEU A O 1
ATOM 3693 N N . LYS A 1 453 ? 3.291 -33.400 0.140 1.00 89.44 453 LYS A N 1
ATOM 3694 C CA . LYS A 1 453 ? 2.476 -34.527 -0.347 1.00 89.44 453 LYS A CA 1
ATOM 3695 C C . LYS A 1 453 ? 1.486 -34.066 -1.415 1.00 89.44 453 LYS A C 1
ATOM 3697 O O . LYS A 1 453 ? 1.418 -34.687 -2.470 1.00 89.44 453 LYS A O 1
ATOM 3702 N N . GLU A 1 454 ? 0.786 -32.953 -1.194 1.00 89.12 454 GLU A N 1
ATOM 3703 C CA . GLU A 1 454 ? -0.104 -32.376 -2.209 1.00 89.12 454 GLU A CA 1
ATOM 3704 C C . GLU A 1 454 ? 0.656 -31.962 -3.475 1.00 89.12 454 GLU A C 1
ATOM 3706 O O . GLU A 1 454 ? 0.229 -32.272 -4.584 1.00 89.12 454 GLU A O 1
ATOM 3711 N N . LEU A 1 455 ? 1.808 -31.303 -3.332 1.00 90.25 455 LEU A N 1
ATOM 3712 C CA . LEU A 1 455 ? 2.633 -30.844 -4.454 1.00 90.25 455 LEU A CA 1
ATOM 3713 C C . LEU A 1 455 ? 3.267 -31.995 -5.241 1.00 90.25 455 LEU A C 1
ATOM 3715 O O . LEU A 1 455 ? 3.566 -31.833 -6.423 1.00 90.25 455 LEU A O 1
ATOM 3719 N N . SER A 1 456 ? 3.424 -33.169 -4.624 1.00 87.56 456 SER A N 1
ATOM 3720 C CA . SER A 1 456 ? 3.914 -34.374 -5.303 1.00 87.56 456 SER A CA 1
ATOM 3721 C C . SER A 1 456 ? 2.989 -34.833 -6.433 1.00 87.56 456 SER A C 1
ATOM 3723 O O . SER A 1 456 ? 3.457 -35.506 -7.348 1.00 87.56 456 SER A O 1
ATOM 3725 N N . SER A 1 457 ? 1.710 -34.436 -6.409 1.00 89.06 457 SER A N 1
ATOM 3726 C CA . SER A 1 457 ? 0.783 -34.671 -7.524 1.00 89.06 457 SER A CA 1
ATOM 3727 C C . SER A 1 457 ? 1.125 -33.857 -8.782 1.00 89.06 457 SER A C 1
ATOM 3729 O O . SER A 1 457 ? 0.842 -34.316 -9.882 1.00 89.06 457 SER A O 1
ATOM 3731 N N . PHE A 1 458 ? 1.778 -32.697 -8.637 1.00 84.38 458 PHE A N 1
ATOM 3732 C CA . PHE A 1 458 ? 2.170 -31.824 -9.750 1.00 84.38 458 PHE A CA 1
ATOM 3733 C C . PHE A 1 458 ? 3.641 -32.032 -10.139 1.00 84.38 458 PHE A C 1
ATOM 3735 O O . PHE A 1 458 ? 3.946 -32.371 -11.277 1.00 84.38 458 PHE A O 1
ATOM 3742 N N . HIS A 1 459 ? 4.557 -31.889 -9.172 1.00 85.38 459 HIS A N 1
ATOM 3743 C CA . HIS A 1 459 ? 6.015 -31.886 -9.380 1.00 85.38 459 HIS A CA 1
ATOM 3744 C C . HIS A 1 459 ? 6.708 -33.075 -8.698 1.00 85.38 459 HIS A C 1
ATOM 3746 O O . HIS A 1 459 ? 7.789 -32.946 -8.122 1.00 85.38 459 HIS A O 1
ATOM 3752 N N . GLY A 1 460 ? 6.088 -34.258 -8.734 1.00 85.75 460 GLY A N 1
ATOM 3753 C CA . GLY A 1 460 ? 6.545 -35.431 -7.979 1.00 85.75 460 GLY A CA 1
ATOM 3754 C C . GLY A 1 460 ? 7.980 -35.877 -8.282 1.00 85.75 460 GLY A C 1
ATOM 3755 O O . GLY A 1 460 ? 8.717 -36.221 -7.360 1.00 85.75 460 GLY A O 1
ATOM 3756 N N . ALA A 1 461 ? 8.406 -35.850 -9.550 1.00 84.88 461 ALA A N 1
ATOM 3757 C CA . ALA A 1 461 ? 9.774 -36.220 -9.929 1.00 84.88 461 ALA A CA 1
ATOM 3758 C C . ALA A 1 461 ? 10.814 -35.245 -9.352 1.00 84.88 461 ALA A C 1
ATOM 3760 O O . ALA A 1 461 ? 11.770 -35.678 -8.707 1.00 84.88 461 ALA A O 1
ATOM 3761 N N . LEU A 1 462 ? 10.565 -33.940 -9.498 1.00 86.88 462 LEU A N 1
ATOM 3762 C CA . LEU A 1 462 ? 11.436 -32.881 -8.996 1.00 86.88 462 LEU A CA 1
ATOM 3763 C C . LEU A 1 462 ? 11.525 -32.900 -7.465 1.00 86.88 462 LEU A C 1
ATOM 3765 O O . LEU A 1 462 ? 12.620 -32.856 -6.916 1.00 86.88 462 LEU A O 1
ATOM 3769 N N . ILE A 1 463 ? 10.394 -33.033 -6.762 1.00 87.75 463 ILE A N 1
ATOM 3770 C CA . ILE A 1 463 ? 10.374 -33.096 -5.292 1.00 87.75 463 ILE A CA 1
ATOM 3771 C C . ILE A 1 463 ? 11.162 -34.309 -4.789 1.00 87.75 463 ILE A C 1
ATOM 3773 O O . ILE A 1 463 ? 11.914 -34.181 -3.823 1.00 87.75 463 ILE A O 1
ATOM 3777 N N . ARG A 1 464 ? 11.044 -35.476 -5.442 1.00 87.75 464 ARG A N 1
ATOM 3778 C CA . ARG A 1 464 ? 11.836 -36.666 -5.084 1.00 87.75 464 ARG A CA 1
ATOM 3779 C C . ARG A 1 464 ? 13.334 -36.424 -5.256 1.00 87.75 464 ARG A C 1
ATOM 3781 O O . ARG A 1 464 ? 14.086 -36.709 -4.327 1.00 87.75 464 ARG A O 1
ATOM 3788 N N . GLN A 1 465 ? 13.752 -35.865 -6.392 1.00 85.31 465 GLN A N 1
ATOM 3789 C CA . GLN A 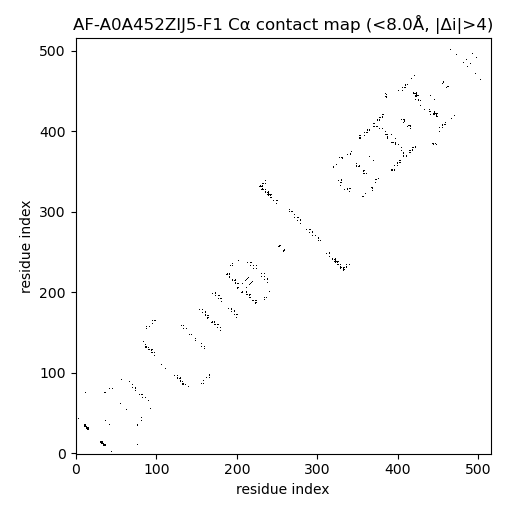1 465 ? 15.157 -35.539 -6.658 1.00 85.31 465 GLN A CA 1
ATOM 3790 C C . GLN A 1 465 ? 15.695 -34.494 -5.668 1.00 85.31 465 GLN A C 1
ATOM 3792 O O . GLN A 1 465 ? 16.746 -34.698 -5.065 1.00 85.31 465 GLN A O 1
ATOM 3797 N N . MET A 1 466 ? 14.956 -33.405 -5.430 1.00 87.94 466 MET A N 1
ATOM 3798 C CA . MET A 1 466 ? 15.342 -32.368 -4.467 1.00 87.94 466 MET A CA 1
ATOM 3799 C C . MET A 1 466 ? 15.411 -32.919 -3.040 1.00 87.94 466 MET A C 1
ATOM 3801 O O . MET A 1 466 ? 16.330 -32.580 -2.303 1.00 87.94 466 MET A O 1
ATOM 3805 N N . LYS A 1 467 ? 14.490 -33.808 -2.647 1.00 87.38 467 LYS A N 1
ATOM 3806 C CA . LYS A 1 467 ? 14.521 -34.469 -1.336 1.00 87.38 467 LYS A CA 1
ATOM 3807 C C . LYS A 1 467 ? 15.746 -35.374 -1.185 1.00 87.38 467 LYS A C 1
ATOM 3809 O O . LYS A 1 467 ? 16.386 -35.330 -0.140 1.00 87.38 467 LYS A O 1
ATOM 3814 N N . GLN A 1 468 ? 16.094 -36.152 -2.214 1.00 85.38 468 GLN A N 1
ATOM 3815 C CA . GLN A 1 468 ? 17.322 -36.959 -2.228 1.00 85.38 468 GLN A CA 1
ATOM 3816 C C . GLN A 1 468 ? 18.567 -36.075 -2.113 1.00 85.38 468 GLN A C 1
ATOM 3818 O O . GLN A 1 468 ? 19.434 -36.337 -1.284 1.00 85.38 468 GLN A O 1
ATOM 3823 N N . MET A 1 469 ? 18.626 -34.995 -2.893 1.00 85.12 469 MET A N 1
ATOM 3824 C CA . MET A 1 469 ? 19.723 -34.031 -2.862 1.00 85.12 469 MET A CA 1
ATOM 3825 C C . MET A 1 469 ? 19.877 -33.384 -1.475 1.00 85.12 469 MET A C 1
ATOM 3827 O O . MET A 1 469 ? 20.979 -33.347 -0.935 1.00 85.12 469 MET A O 1
ATOM 3831 N N . VAL A 1 470 ? 18.783 -32.912 -0.870 1.00 87.00 470 VAL A N 1
ATOM 3832 C CA . VAL A 1 470 ? 18.797 -32.320 0.479 1.00 87.00 470 VAL A CA 1
ATOM 3833 C C . VAL A 1 470 ? 19.227 -33.346 1.531 1.00 87.00 470 VAL A C 1
ATOM 3835 O O . VAL A 1 470 ? 20.042 -33.017 2.386 1.00 87.00 470 VAL A O 1
ATOM 3838 N N . GLU A 1 471 ? 18.759 -34.595 1.450 1.00 84.19 471 GLU A N 1
ATOM 3839 C CA . GLU A 1 471 ? 19.194 -35.679 2.344 1.00 84.19 471 GLU A CA 1
ATOM 3840 C C . GLU A 1 471 ? 20.707 -35.919 2.253 1.00 84.19 471 GLU A C 1
ATOM 3842 O O . GLU A 1 471 ? 21.378 -36.051 3.274 1.00 84.19 471 GLU A O 1
ATOM 3847 N N . ILE A 1 472 ? 21.255 -35.935 1.037 1.00 83.81 472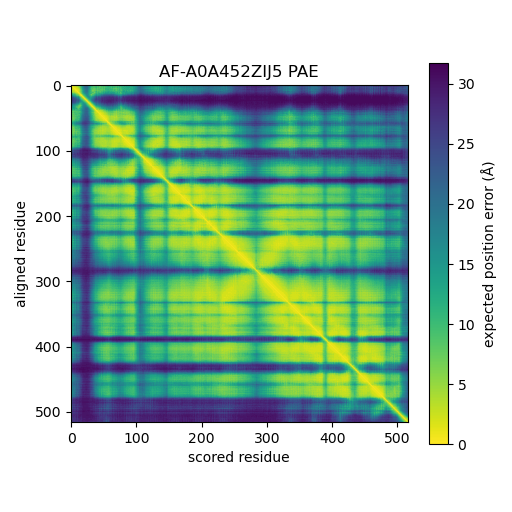 ILE A N 1
ATOM 3848 C CA . ILE A 1 472 ? 22.694 -36.074 0.797 1.00 83.81 472 ILE A CA 1
ATOM 3849 C C . ILE A 1 472 ? 23.466 -34.911 1.428 1.00 83.81 472 ILE A C 1
ATOM 3851 O O . ILE A 1 472 ? 24.455 -35.151 2.121 1.00 83.81 472 ILE A O 1
ATOM 3855 N N . TYR A 1 473 ? 23.011 -33.668 1.234 1.00 84.94 473 TYR A N 1
ATOM 3856 C CA . TYR A 1 473 ? 23.646 -32.493 1.836 1.00 84.94 473 TYR A CA 1
ATOM 3857 C C . TYR A 1 473 ? 23.600 -32.519 3.366 1.00 84.94 473 TYR A C 1
ATOM 3859 O O . TYR A 1 473 ? 24.603 -32.205 4.003 1.00 84.94 473 TYR A O 1
ATOM 3867 N N . ILE A 1 474 ? 22.474 -32.930 3.958 1.00 83.19 474 ILE A N 1
ATOM 3868 C CA . ILE A 1 474 ? 22.345 -33.079 5.413 1.00 83.19 474 ILE A CA 1
ATOM 3869 C C . ILE A 1 474 ? 23.326 -34.141 5.918 1.00 83.19 474 ILE A C 1
ATOM 3871 O O . ILE A 1 474 ? 24.098 -33.867 6.832 1.00 83.19 474 ILE A O 1
ATOM 3875 N N . ARG A 1 475 ? 23.370 -35.323 5.289 1.00 81.06 475 ARG A N 1
ATOM 3876 C CA . ARG A 1 475 ? 24.307 -36.392 5.673 1.00 81.06 475 ARG A CA 1
ATOM 3877 C C . ARG A 1 475 ? 25.763 -35.965 5.543 1.00 81.06 475 ARG A C 1
ATOM 3879 O O . ARG A 1 475 ? 26.560 -36.305 6.407 1.00 81.06 475 ARG A O 1
ATOM 3886 N N . LEU A 1 476 ? 26.103 -35.219 4.490 1.00 81.00 476 LEU A N 1
ATOM 3887 C CA . LEU A 1 476 ? 27.441 -34.662 4.300 1.00 81.00 476 LEU A CA 1
ATOM 3888 C C . LEU A 1 476 ? 27.804 -33.689 5.431 1.00 81.00 476 LEU A C 1
ATOM 3890 O O . LEU A 1 476 ? 28.918 -33.748 5.941 1.00 81.00 476 LEU A O 1
ATOM 3894 N N . ALA A 1 477 ? 26.867 -32.828 5.838 1.00 80.19 477 ALA A N 1
ATOM 3895 C CA . ALA A 1 477 ? 27.059 -31.889 6.943 1.00 80.19 477 ALA A CA 1
ATOM 3896 C C . ALA A 1 477 ? 27.119 -32.578 8.321 1.00 80.19 477 ALA A C 1
ATOM 3898 O O . ALA A 1 477 ? 27.757 -32.066 9.237 1.00 80.19 477 ALA A O 1
ATOM 3899 N N . GLU A 1 478 ? 26.477 -33.738 8.478 1.00 77.19 478 GLU A N 1
ATOM 3900 C CA . GLU A 1 478 ? 26.504 -34.537 9.708 1.00 77.19 478 GLU A CA 1
ATOM 3901 C C . GLU A 1 478 ? 27.771 -35.389 9.881 1.00 77.19 478 GLU A C 1
ATOM 3903 O O . GLU A 1 478 ? 27.945 -35.969 10.961 1.00 77.19 478 GLU A O 1
ATOM 3908 N N . LEU A 1 479 ? 28.634 -35.486 8.860 1.00 76.81 479 LEU A N 1
ATOM 3909 C CA . LEU A 1 479 ? 29.900 -36.211 8.957 1.00 76.81 479 LEU A 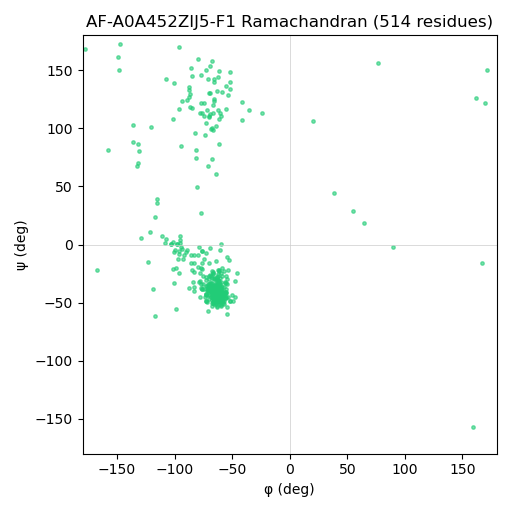CA 1
ATOM 3910 C C . LEU A 1 479 ? 30.790 -35.557 10.018 1.00 76.81 479 LEU A C 1
ATOM 3912 O O . LEU A 1 479 ? 31.227 -34.415 9.885 1.00 76.81 479 LEU A O 1
ATOM 3916 N N . GLU A 1 480 ? 31.066 -36.303 11.083 1.00 67.62 480 GLU A N 1
ATOM 3917 C CA . GLU A 1 480 ? 31.897 -35.837 12.186 1.00 67.62 480 GLU A CA 1
ATOM 3918 C C . GLU A 1 480 ? 33.352 -35.698 11.725 1.00 67.62 480 GLU A C 1
ATOM 3920 O O . GLU A 1 480 ? 34.032 -36.683 11.441 1.00 67.62 480 GLU A O 1
ATOM 3925 N N . THR A 1 481 ? 33.845 -34.463 11.663 1.00 66.94 481 THR A N 1
ATOM 3926 C CA . THR A 1 481 ? 35.262 -34.182 11.419 1.00 66.94 481 THR A CA 1
ATOM 3927 C C . THR A 1 481 ? 36.007 -34.139 12.747 1.00 66.94 481 THR A C 1
ATOM 3929 O O . THR A 1 481 ? 35.654 -33.353 13.633 1.00 66.94 481 THR A O 1
ATOM 3932 N N . ARG A 1 482 ? 37.063 -34.943 12.904 1.00 63.81 482 ARG A N 1
ATOM 3933 C CA . ARG A 1 482 ? 37.968 -34.814 14.055 1.00 63.81 482 ARG A CA 1
ATOM 3934 C C . ARG A 1 482 ? 38.812 -33.550 13.877 1.00 63.81 482 ARG A C 1
ATOM 3936 O O . ARG A 1 482 ? 39.117 -33.158 12.753 1.00 63.81 482 ARG A O 1
ATOM 3943 N N . LYS A 1 483 ? 39.225 -32.905 14.976 1.00 62.06 483 LYS A N 1
ATOM 3944 C CA . LYS A 1 483 ? 40.069 -31.686 14.923 1.00 62.06 483 LYS A CA 1
ATOM 3945 C C . LYS A 1 483 ? 41.368 -31.905 14.125 1.00 62.06 483 LYS A C 1
ATOM 3947 O O . LYS A 1 483 ? 41.875 -30.970 13.516 1.00 62.06 483 LYS A O 1
ATOM 3952 N N . GLU A 1 484 ? 41.840 -33.149 14.087 1.00 58.59 484 GLU A N 1
ATOM 3953 C CA . GLU A 1 484 ? 43.031 -33.645 13.382 1.00 58.59 484 GLU A CA 1
ATOM 3954 C C . GLU A 1 484 ? 42.904 -33.657 11.843 1.00 58.59 484 GLU A C 1
ATOM 3956 O O . GLU A 1 484 ? 43.918 -33.732 11.146 1.00 58.59 484 GLU A O 1
ATOM 3961 N N . ASP A 1 485 ? 41.683 -33.550 11.306 1.00 59.03 485 ASP A N 1
ATOM 3962 C CA . ASP A 1 485 ? 41.385 -33.653 9.869 1.00 59.03 485 ASP A CA 1
ATOM 3963 C C . ASP A 1 485 ? 41.178 -32.293 9.184 1.00 59.03 485 ASP A C 1
ATOM 3965 O O . ASP A 1 485 ? 40.933 -32.238 7.980 1.00 59.03 485 ASP A O 1
ATOM 3969 N N . THR A 1 486 ? 41.326 -31.183 9.916 1.00 61.84 486 THR A N 1
ATOM 3970 C CA . THR A 1 486 ? 41.094 -29.811 9.416 1.00 61.84 486 THR A CA 1
ATOM 3971 C C . THR A 1 486 ? 41.933 -29.441 8.186 1.00 61.84 486 THR A C 1
ATOM 3973 O O . THR A 1 486 ? 41.509 -28.593 7.407 1.00 61.84 486 THR A O 1
ATOM 3976 N N . ASN A 1 487 ? 43.069 -30.115 7.965 1.00 60.56 487 ASN A N 1
ATOM 3977 C CA . ASN A 1 487 ? 43.979 -29.881 6.837 1.00 60.56 487 ASN A CA 1
ATOM 3978 C C . ASN A 1 487 ? 44.210 -31.118 5.941 1.00 60.56 487 ASN A C 1
ATOM 3980 O O . ASN A 1 487 ? 45.105 -31.101 5.095 1.00 60.56 487 ASN A O 1
ATOM 3984 N N . LYS A 1 488 ? 43.439 -32.207 6.104 1.00 63.97 488 LYS A N 1
ATOM 3985 C CA . LYS A 1 488 ? 43.568 -33.425 5.280 1.00 63.97 488 LYS A CA 1
ATOM 3986 C C . LYS A 1 488 ? 42.393 -33.561 4.316 1.00 63.97 488 LYS A C 1
ATOM 3988 O O . LYS A 1 488 ? 41.248 -33.287 4.657 1.00 63.97 488 LYS A O 1
ATOM 3993 N N . LYS A 1 489 ? 42.664 -34.034 3.095 1.00 58.38 489 LYS A N 1
ATOM 3994 C CA . LYS A 1 489 ? 41.623 -34.333 2.101 1.00 58.38 489 LYS A CA 1
ATOM 3995 C C . LYS A 1 489 ? 40.803 -35.535 2.576 1.00 58.38 489 LYS A C 1
ATOM 3997 O O . LYS A 1 489 ? 41.226 -36.678 2.414 1.00 58.38 489 LYS A O 1
ATOM 4002 N N . ILE A 1 490 ? 39.637 -35.276 3.161 1.00 63.12 490 ILE A N 1
ATOM 4003 C CA . ILE A 1 490 ? 38.703 -36.323 3.585 1.00 63.12 490 ILE A CA 1
ATOM 4004 C C . ILE A 1 490 ? 38.176 -37.042 2.335 1.00 63.12 490 ILE A C 1
ATOM 4006 O O . ILE A 1 490 ? 37.632 -36.429 1.413 1.00 63.12 490 ILE A O 1
ATOM 4010 N N . SER A 1 491 ? 38.354 -38.362 2.272 1.00 60.88 491 SER A N 1
ATOM 4011 C CA . SER A 1 491 ? 37.795 -39.174 1.194 1.00 60.88 491 SER A CA 1
ATOM 4012 C C . SER A 1 491 ? 36.279 -39.272 1.365 1.00 60.88 491 SER A C 1
ATOM 4014 O O . SER A 1 491 ? 35.812 -39.886 2.321 1.00 60.88 491 SER A O 1
ATOM 4016 N N . LEU A 1 492 ? 35.516 -38.718 0.417 1.00 62.78 492 LEU A N 1
ATOM 4017 C CA . LEU A 1 492 ? 34.057 -38.870 0.382 1.00 62.78 492 LEU A CA 1
ATOM 4018 C C . LEU A 1 492 ? 33.678 -40.364 0.421 1.00 62.78 492 LEU A C 1
ATOM 4020 O O . LEU A 1 492 ? 34.225 -41.116 -0.407 1.00 62.78 492 LEU A O 1
ATOM 4024 N N . PRO A 1 493 ? 32.777 -40.789 1.332 1.00 65.00 493 PRO A N 1
ATOM 4025 C CA . PRO A 1 493 ? 32.278 -42.162 1.394 1.00 65.00 493 PRO A CA 1
ATOM 4026 C C . PRO A 1 493 ? 31.748 -42.663 0.041 1.00 65.00 493 PRO A C 1
ATOM 4028 O O . PRO A 1 493 ? 31.228 -41.890 -0.766 1.00 65.00 493 PRO A O 1
ATOM 4031 N N . ARG A 1 494 ? 31.882 -43.973 -0.223 1.00 60.25 494 ARG A N 1
ATOM 4032 C CA . ARG A 1 494 ? 31.520 -44.606 -1.514 1.00 60.25 494 ARG A CA 1
ATOM 4033 C C . ARG A 1 494 ? 30.039 -44.419 -1.890 1.00 60.25 494 ARG A C 1
ATOM 4035 O O . ARG A 1 494 ? 29.716 -44.348 -3.073 1.00 60.25 494 ARG A O 1
ATOM 4042 N N . GLU A 1 495 ? 29.169 -44.259 -0.897 1.00 59.56 495 GLU A N 1
ATOM 4043 C CA . GLU A 1 495 ? 27.735 -43.969 -1.055 1.00 59.56 495 GLU A CA 1
ATOM 4044 C C . GLU A 1 495 ? 27.468 -42.638 -1.776 1.00 59.56 495 GLU A C 1
ATOM 4046 O O . GLU A 1 495 ? 26.533 -42.538 -2.561 1.00 59.56 495 GLU A O 1
ATOM 4051 N N . PHE A 1 496 ? 28.330 -41.632 -1.595 1.00 60.72 496 PHE A N 1
ATOM 4052 C CA . PHE A 1 496 ? 28.196 -40.344 -2.284 1.00 60.72 496 PHE A CA 1
ATOM 4053 C C . PHE A 1 496 ? 28.784 -40.363 -3.701 1.00 60.72 496 PHE A C 1
ATOM 4055 O O . PHE A 1 496 ? 28.396 -39.572 -4.552 1.00 60.72 496 PHE A O 1
ATOM 4062 N N . ARG A 1 497 ? 29.722 -41.276 -3.986 1.00 57.94 497 ARG A N 1
ATOM 4063 C CA . ARG A 1 497 ? 30.324 -41.410 -5.328 1.00 57.94 497 ARG A CA 1
ATOM 4064 C C . ARG A 1 497 ? 29.444 -42.186 -6.306 1.00 57.94 497 ARG A C 1
ATOM 4066 O O . ARG A 1 497 ? 29.652 -42.086 -7.507 1.00 57.94 497 ARG A O 1
ATOM 4073 N N . SER A 1 498 ? 28.493 -42.959 -5.787 1.00 56.12 498 SER A N 1
ATOM 4074 C CA . SER A 1 498 ? 27.545 -43.778 -6.553 1.00 56.12 498 SER A CA 1
ATOM 4075 C C . SER A 1 498 ? 26.203 -43.081 -6.798 1.00 56.12 498 SER A C 1
ATOM 4077 O O . SER A 1 498 ? 25.285 -43.704 -7.330 1.00 56.12 498 SER A O 1
ATOM 4079 N N . ILE A 1 499 ? 26.077 -41.795 -6.436 1.00 58.06 499 ILE A N 1
ATOM 4080 C CA . ILE A 1 499 ? 24.861 -41.017 -6.682 1.00 58.06 499 ILE A CA 1
ATOM 4081 C C . ILE A 1 499 ? 24.613 -40.991 -8.192 1.00 58.06 499 ILE A C 1
ATOM 4083 O O . ILE A 1 499 ? 25.369 -40.396 -8.961 1.00 58.06 499 ILE A O 1
ATOM 4087 N N . CYS A 1 500 ? 23.552 -41.693 -8.592 1.00 50.12 500 CYS A N 1
ATOM 4088 C CA . CYS A 1 500 ? 23.042 -41.739 -9.953 1.00 50.12 500 CYS A CA 1
ATOM 4089 C C . CYS A 1 500 ? 22.833 -40.310 -10.454 1.00 50.12 500 CYS A C 1
ATOM 4091 O O . CYS A 1 500 ? 22.375 -39.462 -9.688 1.00 50.12 500 CYS A O 1
ATOM 4093 N N . GLN A 1 501 ? 23.180 -40.054 -11.717 1.00 54.19 501 GLN A N 1
ATOM 4094 C CA . GLN A 1 501 ? 23.003 -38.764 -12.383 1.00 54.19 501 GLN A CA 1
ATOM 4095 C C . GLN A 1 501 ? 21.643 -38.157 -12.008 1.00 54.19 501 GLN A C 1
ATOM 4097 O O . GLN A 1 501 ? 20.595 -38.640 -12.432 1.00 54.19 501 GLN A O 1
ATOM 4102 N N . LEU A 1 502 ? 21.656 -37.118 -11.168 1.00 55.56 502 LEU A N 1
ATOM 4103 C CA . LEU A 1 502 ? 20.467 -36.319 -10.916 1.00 55.56 502 LEU A CA 1
ATOM 4104 C C . LEU A 1 502 ? 20.183 -35.589 -12.226 1.00 55.56 502 LEU A C 1
ATOM 4106 O O . LEU A 1 502 ? 20.849 -34.606 -12.547 1.00 55.56 502 LEU A O 1
ATOM 4110 N N . GLU A 1 503 ? 19.230 -36.093 -13.004 1.00 51.44 503 GLU A N 1
ATOM 4111 C CA . GLU A 1 503 ? 18.673 -35.386 -14.154 1.00 51.44 503 GLU A CA 1
ATOM 4112 C C . GLU A 1 503 ? 17.880 -34.176 -13.644 1.00 51.44 503 GLU A C 1
ATOM 4114 O O . GLU A 1 503 ? 16.651 -34.170 -13.614 1.00 51.44 503 GLU A O 1
ATOM 4119 N N . LEU A 1 504 ? 18.586 -33.138 -13.190 1.00 50.50 504 LEU A N 1
ATOM 4120 C CA . LEU A 1 504 ? 18.026 -31.799 -13.112 1.00 50.50 504 LEU A CA 1
ATOM 4121 C C . LEU A 1 504 ? 17.751 -31.405 -14.559 1.00 50.50 504 LEU A C 1
ATOM 4123 O O . LEU A 1 504 ? 18.682 -31.133 -15.317 1.00 50.50 504 LEU A O 1
ATOM 4127 N N . ALA A 1 505 ? 16.479 -31.484 -14.953 1.00 40.34 505 ALA A N 1
ATOM 4128 C CA . ALA A 1 505 ? 16.025 -31.146 -16.290 1.00 40.34 505 ALA A CA 1
ATOM 4129 C C . ALA A 1 505 ? 16.731 -29.871 -16.777 1.00 40.34 505 ALA A C 1
ATOM 4131 O O . ALA A 1 505 ? 16.670 -28.825 -16.126 1.00 40.34 505 ALA A O 1
ATOM 4132 N N . LYS A 1 506 ? 17.425 -29.978 -17.916 1.00 42.06 506 LYS A N 1
ATOM 4133 C CA . LYS A 1 506 ? 17.951 -28.840 -18.675 1.00 42.06 506 LYS A CA 1
ATOM 4134 C C . LYS A 1 506 ? 16.760 -27.982 -19.110 1.00 42.06 506 LYS A C 1
ATOM 4136 O O . LYS A 1 506 ? 16.206 -28.187 -20.181 1.00 42.06 506 LYS A O 1
ATOM 4141 N N . GLY A 1 507 ? 16.336 -27.063 -18.254 1.00 36.09 507 GLY A N 1
ATOM 4142 C CA . GLY A 1 507 ? 15.216 -26.162 -18.491 1.00 36.09 507 GLY A CA 1
ATOM 4143 C C . GLY A 1 507 ? 15.623 -24.737 -18.160 1.00 36.09 507 GLY A C 1
ATOM 4144 O O . GLY A 1 507 ? 15.457 -24.303 -17.028 1.00 36.09 507 GLY A O 1
ATOM 4145 N N . SER A 1 508 ? 16.216 -24.052 -19.143 1.00 31.73 508 SER A N 1
ATOM 4146 C CA . SER A 1 508 ? 16.016 -22.618 -19.425 1.00 31.73 508 SER A CA 1
ATOM 4147 C C . SER A 1 508 ? 15.880 -21.649 -18.232 1.00 31.73 508 SER A C 1
ATOM 4149 O O . SER A 1 508 ? 14.998 -20.796 -18.249 1.00 31.73 508 SER A O 1
ATOM 4151 N N . CYS A 1 509 ? 16.709 -21.756 -17.188 1.00 31.81 509 CYS A N 1
ATOM 4152 C CA . CYS A 1 509 ? 16.569 -20.906 -15.994 1.00 31.81 509 CYS A CA 1
ATOM 4153 C C . CYS A 1 509 ? 17.672 -19.840 -15.840 1.00 31.81 509 CYS A C 1
ATOM 4155 O O . CYS A 1 5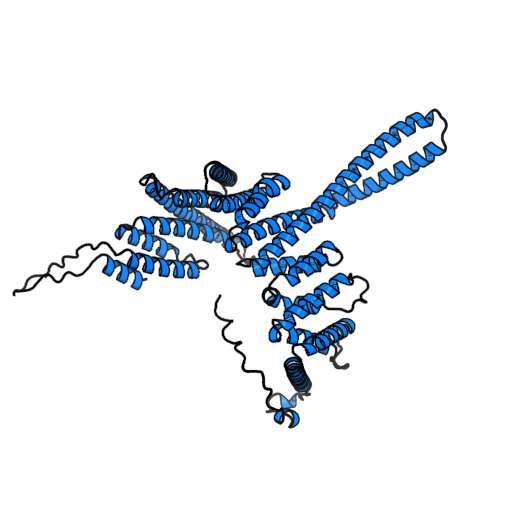09 ? 17.639 -19.073 -14.879 1.00 31.81 509 CYS A O 1
ATOM 4157 N N . CYS A 1 510 ? 18.627 -19.747 -16.774 1.00 29.27 510 CYS A N 1
ATOM 4158 C CA . CYS A 1 510 ? 19.742 -18.795 -16.665 1.00 29.27 510 CYS A CA 1
ATOM 4159 C C . CYS A 1 510 ? 19.520 -17.435 -17.351 1.00 29.27 510 CYS A C 1
ATOM 4161 O O . CYS A 1 510 ? 20.255 -16.504 -17.039 1.00 29.27 510 CYS A O 1
ATOM 4163 N N . ASP A 1 511 ? 18.496 -17.256 -18.193 1.00 28.00 511 ASP A N 1
ATOM 4164 C CA . ASP A 1 511 ? 18.359 -16.011 -18.976 1.00 28.00 511 ASP A CA 1
ATOM 4165 C C . ASP A 1 511 ? 17.480 -14.926 -18.324 1.00 28.00 511 ASP A C 1
ATOM 4167 O O . ASP A 1 511 ? 17.394 -13.810 -18.830 1.00 28.00 511 ASP A O 1
ATOM 4171 N N . CYS A 1 512 ? 16.849 -15.185 -17.173 1.00 29.97 512 CYS A N 1
ATOM 4172 C CA . CYS A 1 512 ? 15.924 -14.215 -16.563 1.00 29.97 512 CYS A CA 1
ATOM 4173 C C . CYS A 1 512 ? 16.538 -13.302 -15.485 1.00 29.97 512 CYS A C 1
ATOM 4175 O O . CYS A 1 512 ? 15.821 -12.467 -14.938 1.00 29.97 512 CYS A O 1
ATOM 4177 N N . TYR A 1 513 ? 17.837 -13.414 -15.177 1.00 32.72 513 TYR A N 1
ATOM 4178 C CA . TYR A 1 513 ? 18.470 -12.624 -14.103 1.00 32.72 513 TYR A CA 1
ATOM 4179 C C . TYR A 1 513 ? 19.228 -11.365 -14.555 1.00 32.72 513 TYR A C 1
ATOM 4181 O O . TYR A 1 513 ? 19.717 -10.620 -13.710 1.00 32.72 513 TYR A O 1
ATOM 4189 N N . TYR A 1 514 ? 19.257 -11.057 -15.854 1.00 29.16 514 TYR A N 1
ATOM 4190 C CA . TYR A 1 514 ? 19.842 -9.818 -16.38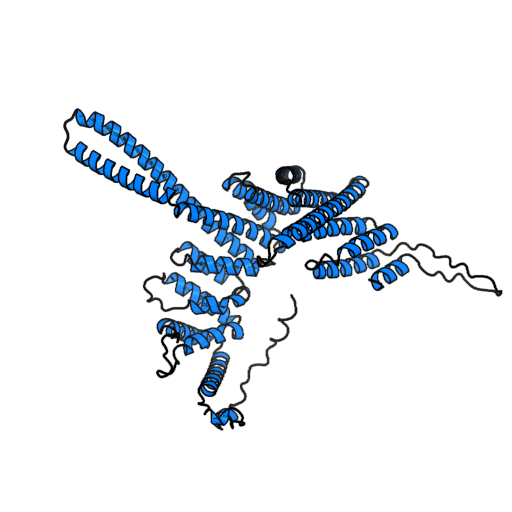3 1.00 29.16 514 TYR A CA 1
ATOM 4191 C C . TYR A 1 514 ? 18.902 -9.144 -17.387 1.00 29.16 514 TYR A C 1
ATOM 4193 O O . TYR A 1 514 ? 19.168 -9.083 -18.581 1.00 29.16 514 TYR A O 1
ATOM 4201 N N . SER A 1 515 ? 17.769 -8.641 -16.908 1.00 27.08 515 SER A N 1
ATOM 4202 C CA . SER A 1 515 ? 16.982 -7.613 -17.605 1.00 27.08 515 SER A CA 1
ATOM 4203 C C . SER A 1 515 ? 16.118 -6.891 -16.573 1.00 27.08 515 SER A C 1
ATOM 4205 O O . SER A 1 515 ? 14.961 -7.234 -16.341 1.00 27.08 515 SER A O 1
ATOM 4207 N N . SER A 1 516 ? 16.731 -5.934 -15.877 1.00 31.66 516 SER A N 1
ATOM 4208 C CA . SER A 1 516 ? 16.077 -4.935 -15.024 1.00 31.66 516 SER A CA 1
ATOM 4209 C C . SER A 1 516 ? 16.504 -3.549 -15.463 1.00 31.66 516 SER A C 1
ATOM 4211 O O . SER A 1 516 ? 17.704 -3.406 -15.789 1.00 31.66 516 SER A O 1
#

InterPro domains:
  IPR014009 PIK-related kinase, FAT domain [PS51189] (1-425)
  IPR038980 Serine/threonine-protein kinase ATM, plant [PTHR37079] (123-504)

Secondary structure (DSSP, 8-state):
-HHHHHHHHHHHEE---PPP-----S------EEPPPPHHHHHHHHHHHHHHHHHHTT--TTTHHHHHHHHHHHHHTT-HHHHHHHHHHHHHHHHHHTT--PPPS-S-HHHHHHHHHHHHHHHHHHHHHHHHHHHHHHHHHHTT-SSS-HHHHHHHHHHHHHHHHHTT-HHHHHHHHHHHHHH---HHHHHHHHHHHHHHHHHHT-S-HHHIIIIIIIHHHHHGGG-HHHHHHHHHHHHHHHHHHHHHHHHHHHSHHHHHHHHHHHHHHHHHHHHHHHHHHS-TTHHHHHHHHHHHHHHHHHHHHHHHHHHHHHHHHHHHHHHHHHHHHHHH--TTHHHHHHHHHHHHHHSTT-HHHHHHHHHHHHHS-GGGGGGGHHHHHHT---TTSTTS-HHHHHHHHHHHHHHHHH-HHHHHHHHHHHHTTT---GGG--TT--PPPHHHHHHHHHHHHHHHHHHHHHHHHHHHHHHHHHHHHTS---GGGTTS-----HHHHT-----------STTSS--

Mean predicted aligned error: 14.02 Å

Radius of gyration: 33.99 Å; Cα contacts (8 Å, |Δi|>4): 399; chains: 1; bounding box: 94×76×106 Å

Nearest PDB structures (foldseek):
  8oxo-assembly1_B  TM=7.983E-01  e=1.684E-14  Homo sapiens
  6jxc-assembly1_A  TM=7.113E-01  e=1.230E-06  Saccharomyces cerevisiae S288C
  6s8f-assembly1_H  TM=6.690E-01  e=8.716E-07  Saccharomyces cerevisiae
  7owg-assembly1_B-2  TM=6.412E-01  e=6.579E-06  Homo sapiens